Protein AF-A0AA86VFY2-F1 (afdb_monomer_lite)

Organism: NCBI:txid92480

Foldseek 3Di:
DLVVVVVLVVVVLVDDDDDDDPRCVVVVVVVLVCLLVDDLVRLLVVLLVLQVPPPDDVSVVSNLSSLLSNLVVLLDPPDDDPPPDDDDDDDDDDDDDDDDDDDPDDDPDRNCNCLVSCLSDDLVVLLVSLVSNVVVVHDLLSSQVSLLSSLVVQPPPDDLVSNLSSLQSSLVSNVVGQLVSHDLVSLLVSLLVCVVSVHDPVSNVSSLLSNLLCLLVDALVSQQDQDDPPQQARGDLVSVLSSPVCNVPPPRDDDDLSSLLSNVVRLLVNLQVRLQTLSQDLVSNLSSLPSHDPSNDQACASVLNSLLSNLVSCVPDDPVSLCSSLQSDDPLRYDPVVLVVQVVDPSRDPVSRDDCVVVVVVVLVVVVVVCVVVVVVVVVVVVVVVVVVVVVVVVPVPPPPPPDDPDDDDDDDDDDDDDDDDDDDDDDDDDDDDDDDDDDDDDPDDDPPVVVVVVVVVVLVVVLVVLVVPPLLDLVNLVVLVVCVSVVVCVSVVVSLVVSLVSLLVVCVVDPCSVVPDLLSLLSNLLSCLVVPHDDALCSCQVQADPVLAGDCVCLPVLNSLVSLLSSLVSDDPDPGSSVRSNVSSVVSVVVVVVVVVPD

Secondary structure (DSSP, 8-state):
-HHHHHHHHHTTTT--SS-----HHHHHHHHHHGGGG--HHHHHHHHHHGGG-TT-GGGHHHHHHHHHHHHHHHH-TT---TT-S--------------------S---TTSTTTGGGTT--HHHHHHHHHHHHHTT--HHHHHHHHHHHHHHHHSS--HHHHHHHHHHHHHHHTTS-GGGS-HHHHHHHHHHHHHTT--HHHHHHHHHHHGGGGGG--HHHH-PBPPTTS--SB-HHHHHHHHHHHHH-TTS---HHHHHHHHHHHHHHHHHHTT-TT--HHHHHHHHHSS-GGG-S--HHHHHHHHHHHHH-TT--HHHHHHHHHT--GGGS-HHHHHHHHH-SSS-TTTS--THHHHHHHHHHHHHH-HHHHHHHHHHHHHHHHHHHHHHHHHTTTSSSSS--------------------------------------------HHHHHHHHHHHHHHHHHHHHHS-TT-HHHHHHHHHHHHTT-GGGSHHHHHHHHHHHHHHHHHHGGGGTT-HHHHHHHHHHHHHTT----GGGGGGGB-TTS-B-GGGGG-HHHHHHHHHHHTT--SSS-HHHHHHHHHHHHHHHHHHTTTT-

Radius of gyration: 40.07 Å; chains: 1; bounding box: 100×65×124 Å

InterPro domains:
  IPR001906 Terpene synthase, N-terminal domain [PF01397] (454-595)
  IPR008930 Terpenoid cyclases/protein prenyltransferase alpha-alpha toroid [SSF48239] (441-599)
  IPR027356 NPH3 domain [PF03000] (112-337)
  IPR027356 NPH3 domain [PS51649] (112-363)
  IPR036965 Terpene synthase, N-terminal domain superfamily [G3DSA:1.50.10.130] (447-600)
  IPR043454 NPH3/RPT2-like family [PTHR32370] (3-438)

Structure (mmCIF, N/CA/C/O backbone):
data_AF-A0AA86VFY2-F1
#
_entry.id   AF-A0AA86VFY2-F1
#
loop_
_atom_site.group_PDB
_atom_site.id
_atom_site.type_symbol
_atom_site.label_atom_id
_atom_site.label_alt_id
_atom_site.label_comp_id
_atom_site.label_asym_id
_atom_site.label_entity_id
_atom_site.label_seq_id
_atom_site.pdbx_PDB_ins_code
_atom_site.Cartn_x
_atom_site.Cartn_y
_atom_site.Cartn_z
_atom_site.occupancy
_atom_site.B_iso_or_equiv
_atom_site.auth_seq_id
_atom_site.auth_comp_id
_atom_site.auth_asym_id
_atom_site.auth_atom_id
_atom_site.pdbx_PDB_model_num
ATOM 1 N N . MET A 1 1 ? -30.565 3.460 46.410 1.00 50.44 1 MET A N 1
ATOM 2 C CA . MET A 1 1 ? -29.177 3.341 46.915 1.00 50.44 1 MET A CA 1
ATOM 3 C C . MET A 1 1 ? -28.405 4.652 46.839 1.00 50.44 1 MET A C 1
ATOM 5 O O . MET A 1 1 ? -27.924 5.068 47.880 1.00 50.44 1 MET A O 1
ATOM 9 N N . SER A 1 2 ? -28.342 5.347 45.696 1.00 43.69 2 SER A N 1
ATOM 10 C CA . SER A 1 2 ? -27.679 6.667 45.579 1.00 43.69 2 SER A CA 1
ATOM 11 C C . SER A 1 2 ? -28.075 7.659 46.684 1.00 43.69 2 SER A C 1
ATOM 13 O O . SER A 1 2 ? -27.219 8.102 47.440 1.00 43.69 2 SER A O 1
ATOM 15 N N . LEU A 1 3 ? -29.380 7.886 46.873 1.00 46.28 3 LEU A N 1
ATOM 16 C CA . LEU A 1 3 ? -29.934 8.712 47.958 1.00 46.28 3 LEU A CA 1
ATOM 17 C C . LEU A 1 3 ? -29.498 8.278 49.372 1.00 46.28 3 LEU A C 1
ATOM 19 O O . LEU A 1 3 ? -29.350 9.132 50.234 1.00 46.28 3 LEU A O 1
ATOM 23 N N . LEU A 1 4 ? -29.262 6.983 49.618 1.00 53.41 4 LEU A N 1
ATOM 24 C CA . LEU A 1 4 ? -28.829 6.460 50.925 1.00 53.41 4 LEU A CA 1
ATOM 25 C C . LEU A 1 4 ? -27.334 6.695 51.174 1.00 53.41 4 LEU A C 1
ATOM 27 O O . LEU A 1 4 ? -26.961 7.081 52.276 1.00 53.41 4 LEU A O 1
ATOM 31 N N . CYS A 1 5 ? -26.484 6.524 50.159 1.00 50.88 5 CYS A N 1
ATOM 32 C CA . CYS A 1 5 ? -25.056 6.836 50.265 1.00 50.88 5 CYS A CA 1
ATOM 33 C C . CYS A 1 5 ? -24.818 8.351 50.373 1.00 50.88 5 CYS A C 1
ATOM 35 O O . CYS A 1 5 ? -24.039 8.791 51.215 1.00 50.88 5 CYS A O 1
ATOM 37 N N . SER A 1 6 ? -25.537 9.158 49.581 1.00 50.94 6 SER A N 1
ATOM 38 C CA . SER A 1 6 ? -25.499 10.620 49.690 1.00 50.94 6 SER A CA 1
ATOM 39 C C . SER A 1 6 ? -26.038 11.108 51.036 1.00 50.94 6 SER A C 1
ATOM 41 O O . SER A 1 6 ? -25.431 11.994 51.627 1.00 50.94 6 SER A O 1
ATOM 43 N N . ALA A 1 7 ? -27.114 10.508 51.565 1.00 48.97 7 ALA A N 1
ATOM 44 C CA . ALA A 1 7 ? -27.613 10.828 52.903 1.00 48.97 7 ALA A CA 1
ATOM 45 C C . ALA A 1 7 ? -26.611 10.448 54.004 1.00 48.97 7 ALA A C 1
ATOM 47 O O . ALA A 1 7 ? -26.342 11.271 54.867 1.00 48.97 7 ALA A O 1
ATOM 48 N N . ALA A 1 8 ? -26.007 9.255 53.969 1.00 52.38 8 ALA A N 1
ATOM 49 C CA . ALA A 1 8 ? -25.042 8.834 54.991 1.00 52.38 8 ALA A CA 1
ATOM 50 C C . ALA A 1 8 ? -23.800 9.741 55.055 1.00 52.38 8 ALA A C 1
ATOM 52 O O . ALA A 1 8 ? -23.349 10.089 56.146 1.00 52.38 8 ALA A O 1
ATOM 53 N N . HIS A 1 9 ? -23.292 10.174 53.896 1.00 47.44 9 HIS A N 1
ATOM 54 C CA . HIS A 1 9 ? -22.169 11.111 53.814 1.00 47.44 9 HIS A CA 1
ATOM 55 C C . HIS A 1 9 ? -22.584 12.541 54.222 1.00 47.44 9 HIS A C 1
ATOM 57 O O . HIS A 1 9 ? -21.860 13.209 54.954 1.00 47.44 9 HIS A O 1
ATOM 63 N N . PHE A 1 10 ? -23.786 12.995 53.840 1.00 48.06 10 PHE A N 1
ATOM 64 C CA . PHE A 1 10 ? -24.342 14.293 54.260 1.00 48.06 10 PHE A CA 1
ATOM 65 C C . PHE A 1 10 ? -24.631 14.370 55.771 1.00 48.06 10 PHE A C 1
ATOM 67 O O . PHE A 1 10 ? -24.494 15.433 56.367 1.00 48.06 10 PHE A O 1
ATOM 74 N N . ILE A 1 11 ? -24.994 13.248 56.402 1.00 53.53 11 ILE A N 1
ATOM 75 C CA . ILE A 1 11 ? -25.250 13.134 57.851 1.00 53.53 11 ILE A CA 1
ATOM 76 C C . ILE A 1 11 ? -23.933 12.915 58.641 1.00 53.53 11 ILE A C 1
ATOM 78 O O . ILE A 1 11 ? -23.960 12.817 59.862 1.00 53.53 11 ILE A O 1
ATOM 82 N N . GLN A 1 12 ? -22.770 12.876 57.973 1.00 49.72 12 GLN A N 1
ATOM 83 C CA . GLN A 1 12 ? -21.450 12.652 58.590 1.00 49.72 12 GLN A CA 1
ATOM 84 C C . GLN A 1 12 ? -21.369 11.373 59.449 1.00 49.72 12 GLN A C 1
ATOM 86 O O . GLN A 1 12 ? -20.664 11.326 60.455 1.00 49.72 12 GLN A O 1
ATOM 91 N N . MET A 1 13 ? -22.031 10.288 59.023 1.00 53.44 13 MET A N 1
ATOM 92 C CA . MET A 1 13 ? -21.918 8.957 59.652 1.00 53.44 13 MET A CA 1
ATOM 93 C C . MET A 1 13 ? -20.608 8.238 59.266 1.00 53.44 13 MET A C 1
ATOM 95 O O . MET A 1 13 ? -20.606 7.075 58.860 1.00 53.44 13 MET A O 1
ATOM 99 N N . GLU A 1 14 ? -19.490 8.960 59.365 1.00 47.00 14 GLU A N 1
ATOM 100 C CA . GLU A 1 14 ? -18.119 8.472 59.147 1.00 47.00 14 GLU A CA 1
ATOM 101 C C . GLU A 1 14 ? -17.291 8.444 60.444 1.00 47.00 14 GLU A C 1
ATOM 103 O O . GLU A 1 14 ? -16.130 8.043 60.418 1.00 47.00 14 GLU A O 1
ATOM 108 N N . CYS A 1 15 ? -17.872 8.840 61.583 1.00 43.25 15 CYS A N 1
ATOM 109 C CA . CYS A 1 15 ? -17.199 8.779 62.877 1.00 43.25 15 CYS A CA 1
ATOM 110 C C . CYS A 1 15 ? -17.035 7.331 63.362 1.00 43.25 15 CYS A C 1
ATOM 112 O O . CYS A 1 15 ? -17.990 6.692 63.815 1.00 43.25 15 CYS A O 1
ATOM 114 N N . ASP A 1 16 ? -15.791 6.855 63.334 1.00 49.53 16 ASP A N 1
ATOM 115 C CA . ASP A 1 16 ? -15.327 5.889 64.323 1.00 49.53 16 ASP A CA 1
ATOM 116 C C . ASP A 1 16 ? -15.377 6.511 65.735 1.00 49.53 16 ASP A C 1
ATOM 118 O O . ASP A 1 16 ? -15.292 7.727 65.909 1.00 49.53 16 ASP A O 1
ATOM 122 N N . GLU A 1 17 ? -15.499 5.631 66.729 1.00 47.16 17 GLU A N 1
ATOM 123 C CA . GLU A 1 17 ? -15.553 5.895 68.176 1.00 47.16 17 GLU A CA 1
ATOM 124 C C . GLU A 1 17 ? -16.866 6.477 68.757 1.00 47.16 17 GLU A C 1
ATOM 126 O O . GLU A 1 17 ? -17.076 7.679 68.907 1.00 47.16 17 GLU A O 1
ATOM 131 N N . GLY A 1 18 ? -17.700 5.567 69.283 1.00 52.84 18 GLY A N 1
ATOM 132 C CA . GLY A 1 18 ? -18.209 5.746 70.651 1.00 52.84 18 GLY A CA 1
ATOM 133 C C . GLY A 1 18 ? -19.691 6.065 70.871 1.00 52.84 18 GLY A C 1
ATOM 134 O O . GLY A 1 18 ? -20.070 6.219 72.030 1.00 52.84 18 GLY A O 1
ATOM 135 N N . THR A 1 19 ? -20.548 6.144 69.845 1.00 48.78 19 THR A N 1
ATOM 136 C CA . THR A 1 19 ? -21.995 6.393 70.053 1.00 48.78 19 THR A CA 1
ATOM 137 C C . THR A 1 19 ? -22.902 5.383 69.348 1.00 48.78 19 THR A C 1
ATOM 139 O O . THR A 1 19 ? -22.628 4.946 68.233 1.00 48.78 19 THR A O 1
ATOM 142 N N . GLU A 1 20 ? -24.000 5.011 70.015 1.00 52.97 20 GLU A N 1
ATOM 143 C CA . GLU A 1 20 ? -24.956 3.956 69.629 1.00 52.97 20 GLU A CA 1
ATOM 144 C C . GLU A 1 20 ? -25.878 4.355 68.456 1.00 52.97 20 GLU A C 1
ATOM 146 O O . GLU A 1 20 ? -27.100 4.215 68.519 1.00 52.97 20 GLU A O 1
ATOM 151 N N . THR A 1 21 ? -25.311 4.867 67.363 1.00 51.69 21 THR A N 1
ATOM 152 C CA . THR A 1 21 ? -26.054 5.129 66.122 1.00 51.69 21 THR A CA 1
ATOM 153 C C . THR A 1 21 ? -25.749 4.050 65.076 1.00 51.69 21 THR A C 1
ATOM 155 O O . THR A 1 21 ? -24.616 3.571 64.987 1.00 51.69 21 THR A O 1
ATOM 158 N N . PRO A 1 22 ? -26.746 3.587 64.295 1.00 55.47 22 PRO A N 1
ATOM 159 C CA . PRO A 1 22 ? -26.552 2.481 63.364 1.00 55.47 22 PRO A CA 1
ATOM 160 C C . PRO A 1 22 ? -25.730 2.926 62.148 1.00 55.47 22 PRO A C 1
ATOM 162 O O . PRO A 1 22 ? -26.274 3.431 61.165 1.00 55.47 22 PRO A O 1
ATOM 165 N N . ASN A 1 23 ? -24.416 2.698 62.199 1.00 60.66 23 ASN A N 1
ATOM 166 C CA . ASN A 1 23 ? -23.511 2.998 61.092 1.00 60.66 23 ASN A CA 1
ATOM 167 C C . ASN A 1 23 ? -23.936 2.256 59.809 1.00 60.66 23 ASN A C 1
ATOM 169 O O . ASN A 1 23 ? -23.968 1.021 59.735 1.00 60.66 23 ASN A O 1
ATOM 173 N N . LEU A 1 24 ? -24.254 3.033 58.768 1.00 62.47 24 LEU A N 1
ATOM 174 C CA . LEU A 1 24 ? -24.749 2.511 57.492 1.00 62.47 24 LEU A CA 1
ATOM 175 C C . LEU A 1 24 ? -23.627 1.887 56.641 1.00 62.47 24 LEU A C 1
ATOM 177 O O . LEU A 1 24 ? -23.893 1.018 55.814 1.00 62.47 24 LEU A O 1
ATOM 181 N N . LYS A 1 25 ? -22.369 2.280 56.877 1.00 62.03 25 LYS A N 1
ATOM 182 C CA . LYS A 1 25 ? -21.171 1.795 56.170 1.00 62.03 25 LYS A CA 1
ATOM 183 C C . LYS A 1 25 ? -21.045 0.256 56.128 1.00 62.03 25 LYS A C 1
ATOM 185 O O . LYS A 1 25 ? -21.066 -0.270 55.017 1.00 62.03 25 LYS A O 1
ATOM 190 N N . PRO A 1 26 ? -21.032 -0.497 57.251 1.00 66.50 26 PRO A N 1
ATOM 191 C CA . PRO A 1 26 ? -20.965 -1.965 57.210 1.00 66.50 26 PRO A CA 1
ATOM 192 C C . PRO A 1 26 ? -22.182 -2.623 56.534 1.00 66.50 26 PRO A C 1
ATOM 194 O O . PRO A 1 26 ? -22.064 -3.703 55.958 1.00 66.50 26 PRO A O 1
ATOM 197 N N . HIS A 1 27 ? -23.355 -1.977 56.549 1.00 65.50 27 HIS A N 1
ATOM 198 C CA . HIS A 1 27 ? -24.535 -2.461 55.825 1.00 65.50 27 HIS A CA 1
ATOM 199 C C . HIS A 1 27 ? -24.395 -2.265 54.308 1.00 65.50 27 HIS A C 1
ATOM 201 O O . HIS A 1 27 ? -24.767 -3.152 53.540 1.00 65.50 27 HIS A O 1
ATOM 207 N N . ILE A 1 28 ? -23.820 -1.137 53.876 1.00 67.31 28 ILE A N 1
ATOM 208 C CA . ILE A 1 28 ? -23.466 -0.883 52.476 1.00 67.31 28 ILE A CA 1
ATOM 209 C C . ILE A 1 28 ? -22.383 -1.867 52.025 1.00 67.31 28 ILE A C 1
ATOM 211 O O . ILE A 1 28 ? -22.554 -2.507 50.996 1.00 67.31 28 ILE A O 1
ATOM 215 N N . GLU A 1 29 ? -21.312 -2.057 52.795 1.00 67.31 29 GLU A N 1
ATOM 216 C CA . GLU A 1 29 ? -20.221 -2.984 52.457 1.00 67.31 29 GLU A CA 1
ATOM 217 C C . GLU A 1 29 ? -20.728 -4.427 52.296 1.00 67.31 29 GLU A C 1
ATOM 219 O O . GLU A 1 29 ? -20.487 -5.040 51.255 1.00 67.31 29 GLU A O 1
ATOM 224 N N . LYS A 1 30 ? -21.543 -4.924 53.237 1.00 73.69 30 LYS A N 1
ATOM 225 C CA . LYS A 1 30 ? -22.191 -6.244 53.144 1.00 73.69 30 LYS A CA 1
ATOM 226 C C . LYS A 1 30 ? -23.146 -6.370 51.947 1.00 73.69 30 LYS A C 1
ATOM 228 O O . LYS A 1 30 ? -23.265 -7.443 51.360 1.00 73.69 30 LYS A O 1
ATOM 233 N N . PHE A 1 31 ? -23.825 -5.290 51.558 1.00 70.50 31 PHE A N 1
ATOM 234 C CA . PHE A 1 31 ? -24.640 -5.264 50.339 1.00 70.50 31 PHE A CA 1
ATOM 235 C C . PHE A 1 31 ? -23.771 -5.298 49.069 1.00 70.50 31 PHE A C 1
ATOM 237 O O . PHE A 1 31 ? -24.087 -6.028 48.131 1.00 70.50 31 PHE A O 1
ATOM 244 N N . LEU A 1 32 ? -22.648 -4.571 49.051 1.00 68.56 32 LEU A N 1
ATOM 245 C CA . LEU A 1 32 ? -21.689 -4.566 47.941 1.00 68.56 32 LEU A CA 1
ATOM 246 C C . LEU A 1 32 ? -20.988 -5.924 47.763 1.00 68.56 32 LEU A C 1
ATOM 248 O O . LEU A 1 32 ? -20.673 -6.292 46.636 1.00 68.56 32 LEU A O 1
ATOM 252 N N . GLU A 1 33 ? -20.771 -6.694 48.833 1.00 74.38 33 GLU A N 1
ATOM 253 C CA . GLU A 1 33 ? -20.318 -8.093 48.737 1.00 74.38 33 GLU A CA 1
ATOM 254 C C . GLU A 1 33 ? -21.345 -9.010 48.054 1.00 74.38 33 GLU A C 1
ATOM 256 O O . GLU A 1 33 ? -20.964 -10.001 47.424 1.00 74.38 33 GLU A O 1
ATOM 261 N N . GLY A 1 34 ? -22.633 -8.664 48.163 1.00 78.75 34 GLY A N 1
ATOM 262 C CA . GLY A 1 34 ? -23.756 -9.382 47.563 1.00 78.75 34 GLY A CA 1
ATOM 263 C C . GLY A 1 34 ? -23.860 -9.250 46.040 1.00 78.75 34 GLY A C 1
ATOM 264 O O . GLY A 1 34 ? -24.496 -10.099 45.418 1.00 78.75 34 GLY A O 1
ATOM 265 N N . ILE A 1 35 ? -23.203 -8.251 45.429 1.00 80.56 35 ILE A N 1
ATOM 266 C CA . ILE A 1 35 ? -23.219 -8.010 43.969 1.00 80.56 35 ILE A CA 1
ATOM 267 C C . ILE A 1 35 ? -22.742 -9.245 43.186 1.00 80.56 35 ILE A C 1
ATOM 269 O O . ILE A 1 35 ? -23.290 -9.553 42.127 1.00 80.56 35 ILE A O 1
ATOM 273 N N . ARG A 1 36 ? -21.809 -10.028 43.751 1.00 77.44 36 ARG A N 1
ATOM 274 C CA . ARG A 1 36 ? -21.334 -11.310 43.189 1.00 77.44 36 ARG A CA 1
ATOM 275 C C . ARG A 1 36 ? -22.456 -12.281 42.817 1.00 77.44 36 ARG A C 1
ATOM 277 O O . ARG A 1 36 ? -22.305 -13.045 41.864 1.00 77.44 36 ARG A O 1
ATOM 284 N N . PHE A 1 37 ? -23.572 -12.250 43.545 1.00 80.50 37 PHE A N 1
ATOM 285 C CA . PHE A 1 37 ? -24.676 -13.203 43.415 1.00 80.50 37 PHE A CA 1
ATOM 286 C C . PHE A 1 37 ? -25.856 -12.693 42.575 1.00 80.50 37 PHE A C 1
ATOM 288 O O . PHE A 1 37 ? -26.804 -13.446 42.368 1.00 80.50 37 PHE A O 1
ATOM 295 N N . TRP A 1 38 ? -25.817 -11.452 42.079 1.00 83.38 38 TRP A N 1
ATOM 296 C CA . TRP A 1 38 ? -26.907 -10.868 41.283 1.00 83.38 38 TRP A CA 1
ATOM 297 C C . TRP A 1 38 ? -27.119 -11.616 39.962 1.00 83.38 38 TRP A C 1
ATOM 299 O O . TRP A 1 38 ? -26.209 -12.283 39.469 1.00 83.38 38 TRP A O 1
ATOM 309 N N . THR A 1 39 ? -28.280 -11.508 39.326 1.00 85.31 39 THR A N 1
ATOM 310 C CA . THR A 1 39 ? -28.471 -12.032 37.959 1.00 85.31 39 THR A CA 1
ATOM 311 C C . THR A 1 39 ? -27.816 -11.128 36.901 1.00 85.31 39 THR A C 1
ATOM 313 O O . THR A 1 39 ? -27.440 -9.988 37.173 1.00 85.31 39 THR A O 1
ATOM 316 N N . TRP A 1 40 ? -27.645 -11.622 35.667 1.00 84.44 40 TRP A N 1
ATOM 317 C CA . TRP A 1 40 ? -27.164 -10.791 34.548 1.00 84.44 40 TRP A CA 1
ATOM 318 C C . TRP A 1 40 ? -28.088 -9.583 34.316 1.00 84.44 40 TRP A C 1
ATOM 320 O O . TRP A 1 40 ? -27.622 -8.455 34.188 1.00 84.44 40 TRP A O 1
ATOM 330 N N . SER A 1 41 ? -29.405 -9.804 34.361 1.00 85.88 41 SER A N 1
ATOM 331 C CA . SER A 1 41 ? -30.418 -8.753 34.235 1.00 85.88 41 SER A CA 1
ATOM 332 C C . SER A 1 41 ? -30.341 -7.707 35.352 1.00 85.88 41 SER A C 1
ATOM 334 O O . SER A 1 41 ? -30.470 -6.520 35.064 1.00 85.88 41 SER A O 1
ATOM 336 N N . GLU A 1 42 ? -30.087 -8.117 36.599 1.00 84.81 42 GLU A N 1
ATOM 337 C CA . GLU A 1 42 ? -29.885 -7.195 37.729 1.00 84.81 42 GLU A CA 1
ATOM 338 C C . GLU A 1 42 ? -28.632 -6.329 37.564 1.00 84.81 42 GLU A C 1
ATOM 340 O O . GLU A 1 42 ? -28.702 -5.127 37.809 1.00 84.81 42 GLU A O 1
ATOM 345 N N . LEU A 1 43 ? -27.510 -6.898 37.102 1.00 86.00 43 LEU A N 1
ATOM 346 C CA . LEU A 1 43 ? -26.292 -6.128 36.816 1.00 86.00 43 LEU A CA 1
ATOM 347 C C . LEU A 1 43 ? -26.523 -5.096 35.704 1.00 86.00 43 LEU A C 1
ATOM 349 O O . LEU A 1 43 ? -26.137 -3.939 35.861 1.00 86.00 43 LEU A O 1
ATOM 353 N N . LEU A 1 44 ? -27.186 -5.482 34.606 1.00 87.56 44 LEU A N 1
ATOM 354 C CA . LEU A 1 44 ? -27.500 -4.555 33.514 1.00 87.56 44 LEU A CA 1
ATOM 355 C C . LEU A 1 44 ? -28.467 -3.450 33.947 1.00 87.56 44 LEU A C 1
ATOM 357 O O . LEU A 1 44 ? -28.270 -2.293 33.583 1.00 87.56 44 LEU A O 1
ATOM 361 N N . GLU A 1 45 ? -29.510 -3.782 34.709 1.00 85.06 45 GLU A N 1
ATOM 362 C CA . GLU A 1 45 ? -30.480 -2.785 35.159 1.00 85.06 45 GLU A CA 1
ATOM 363 C C . GLU A 1 45 ? -29.867 -1.839 36.194 1.00 85.06 45 GLU A C 1
ATOM 365 O O . GLU A 1 45 ? -30.019 -0.627 36.069 1.00 85.06 45 GLU A O 1
ATOM 370 N N . ALA A 1 46 ? -29.075 -2.348 37.141 1.00 83.31 46 ALA A N 1
ATOM 371 C CA . ALA A 1 46 ? -28.291 -1.498 38.029 1.00 83.31 46 ALA A CA 1
ATOM 372 C C . ALA A 1 46 ? -27.363 -0.571 37.232 1.00 83.31 46 ALA A C 1
ATOM 374 O O . ALA A 1 46 ? -27.346 0.631 37.485 1.00 83.31 46 ALA A O 1
ATOM 375 N N . LEU A 1 47 ? -26.665 -1.091 36.214 1.00 86.19 47 LEU A N 1
ATOM 376 C CA . LEU A 1 47 ? -25.784 -0.286 35.373 1.00 86.19 47 LEU A CA 1
ATOM 377 C C . LEU A 1 47 ? -26.535 0.799 34.586 1.00 86.19 47 LEU A C 1
ATOM 379 O O . LEU A 1 47 ? -25.983 1.882 34.428 1.00 86.19 47 LEU A O 1
ATOM 383 N N . LYS A 1 48 ? -27.778 0.565 34.131 1.00 86.81 48 LYS A N 1
ATOM 384 C CA . LYS A 1 48 ? -28.642 1.601 33.519 1.00 86.81 48 LYS A CA 1
ATOM 385 C C . LYS A 1 48 ? -28.993 2.706 34.506 1.00 86.81 48 LYS A C 1
ATOM 387 O O . LYS A 1 48 ? -28.706 3.869 34.242 1.00 86.81 48 LYS A O 1
ATOM 392 N N . GLN A 1 49 ? -29.562 2.333 35.655 1.00 81.38 49 GLN A N 1
ATOM 393 C CA . GLN A 1 49 ? -29.930 3.274 36.722 1.00 81.38 49 GLN A CA 1
ATOM 394 C C . GLN A 1 49 ? -28.709 4.067 37.218 1.00 81.38 49 GLN A C 1
ATOM 396 O O . GLN A 1 49 ? -28.833 5.168 37.754 1.00 81.38 49 GLN A O 1
ATOM 401 N N . CYS A 1 50 ? -27.510 3.513 37.028 1.00 77.38 50 CYS A N 1
ATOM 402 C CA . CYS A 1 50 ? -26.266 4.129 37.430 1.00 77.38 50 CYS A CA 1
ATOM 403 C C . CYS A 1 50 ? -25.718 5.229 36.491 1.00 77.38 50 CYS A C 1
ATOM 405 O O . CYS A 1 50 ? -24.830 5.976 36.913 1.00 77.38 50 CYS A O 1
ATOM 407 N N . GLN A 1 51 ? -26.215 5.382 35.258 1.00 79.56 51 GLN A N 1
ATOM 408 C CA . GLN A 1 51 ? -25.611 6.304 34.270 1.00 79.56 51 GLN A CA 1
ATOM 409 C C . GLN A 1 51 ? -26.061 7.763 34.395 1.00 79.56 51 GLN A C 1
ATOM 411 O O . GLN A 1 51 ? -25.546 8.631 33.691 1.00 79.56 51 GLN A O 1
ATOM 416 N N . ASP A 1 52 ? -27.027 8.048 35.265 1.00 70.50 52 ASP A N 1
ATOM 417 C CA . ASP A 1 52 ? -27.555 9.400 35.496 1.00 70.50 52 ASP A CA 1
ATOM 418 C C . ASP A 1 52 ? -26.907 10.094 36.711 1.00 70.50 52 ASP A C 1
ATOM 420 O O . ASP A 1 52 ? -27.299 11.192 37.095 1.00 70.50 52 ASP A O 1
ATOM 424 N N . LEU A 1 53 ? -25.915 9.452 37.343 1.00 65.88 53 LEU A N 1
ATOM 425 C CA . LEU A 1 53 ? -25.422 9.794 38.688 1.00 65.88 53 LEU A CA 1
ATOM 426 C C . LEU A 1 53 ? -23.904 10.069 38.756 1.00 65.88 53 LEU A C 1
ATOM 428 O O . LEU A 1 53 ? -23.323 10.103 39.841 1.00 65.88 53 LEU A O 1
ATOM 432 N N . PHE A 1 54 ? -23.249 10.269 37.609 1.00 55.84 54 PHE A N 1
ATOM 433 C CA . PHE A 1 54 ? -21.784 10.313 37.461 1.00 55.84 54 PHE A CA 1
ATOM 434 C C . PHE A 1 54 ? -21.032 11.367 38.294 1.00 55.84 54 PHE A C 1
ATOM 436 O O . PHE A 1 54 ? -19.826 11.242 38.492 1.00 55.84 54 PHE A O 1
ATOM 443 N N . SER A 1 55 ? -21.702 12.407 38.790 1.00 55.34 55 SER A N 1
ATOM 444 C CA . SER A 1 55 ? -21.052 13.595 39.362 1.00 55.34 55 SER A CA 1
ATOM 445 C C . SER A 1 55 ? -20.528 13.450 40.803 1.00 55.34 55 SER A C 1
ATOM 447 O O . SER A 1 55 ? -20.095 14.449 41.377 1.00 55.34 55 SER A O 1
ATOM 449 N N . PHE A 1 56 ? -20.575 12.264 41.429 1.00 55.72 56 PHE A N 1
ATOM 450 C CA . PHE A 1 56 ? -20.255 12.100 42.858 1.00 55.72 56 PHE A CA 1
ATOM 451 C C . PHE A 1 56 ? -19.066 11.163 43.138 1.00 55.72 56 PHE A C 1
ATOM 453 O O . PHE A 1 56 ? -18.976 10.053 42.622 1.00 55.72 56 PHE A O 1
ATOM 460 N N . LYS A 1 57 ? -18.144 11.582 44.015 1.00 52.56 57 LYS A N 1
ATOM 461 C CA . LYS A 1 57 ? -16.841 10.909 44.182 1.00 52.56 57 LYS A CA 1
ATOM 462 C C . LYS A 1 57 ? -16.923 9.555 44.903 1.00 52.56 57 LYS A C 1
ATOM 464 O O . LYS A 1 57 ? -16.300 8.597 44.464 1.00 52.56 57 LYS A O 1
ATOM 469 N N . GLY A 1 58 ? -17.738 9.447 45.958 1.00 55.97 58 GLY A N 1
ATOM 470 C CA . GLY A 1 58 ? -17.972 8.176 46.671 1.00 55.97 58 GLY A CA 1
ATOM 471 C C . GLY A 1 58 ? -18.821 7.165 45.888 1.00 55.97 58 GLY A C 1
ATOM 472 O O . GLY A 1 58 ? -18.880 5.990 46.236 1.00 55.97 58 GLY A O 1
ATOM 473 N N . TYR A 1 59 ? -19.469 7.615 44.815 1.00 64.31 59 TYR A N 1
ATOM 474 C CA . TYR A 1 59 ? -20.302 6.787 43.951 1.00 64.31 59 TYR A CA 1
ATOM 475 C C . TYR A 1 59 ? -19.478 5.991 42.924 1.00 64.31 59 TYR A C 1
ATOM 477 O O . TYR A 1 59 ? -19.860 4.879 42.550 1.00 64.31 59 TYR A O 1
ATOM 485 N N . LEU A 1 60 ? -18.306 6.516 42.540 1.00 67.38 60 LEU A N 1
ATOM 486 C CA . LEU A 1 60 ? -17.408 5.894 41.567 1.00 67.38 60 LEU A CA 1
ATOM 487 C C . LEU A 1 60 ? -17.044 4.452 41.958 1.00 67.38 60 LEU A C 1
ATOM 489 O O . LEU A 1 60 ? -17.160 3.573 41.114 1.00 67.38 60 LEU A O 1
ATOM 493 N N . ALA A 1 61 ? -16.758 4.206 43.244 1.00 72.31 61 ALA A N 1
ATOM 494 C CA . ALA A 1 61 ? -16.371 2.899 43.790 1.00 72.31 61 ALA A CA 1
ATOM 495 C C . ALA A 1 61 ? -17.486 1.833 43.769 1.00 72.31 61 ALA A C 1
ATOM 497 O O . ALA A 1 61 ? -17.203 0.635 43.744 1.00 72.31 61 ALA A O 1
ATOM 498 N N . ILE A 1 62 ? -18.760 2.242 43.788 1.00 76.69 62 ILE A N 1
ATOM 499 C CA . ILE A 1 62 ? -19.890 1.313 43.611 1.00 76.69 62 ILE A CA 1
ATOM 500 C C . ILE A 1 62 ? -20.018 0.958 42.129 1.00 76.69 62 ILE A C 1
ATOM 502 O O . ILE A 1 62 ? -20.200 -0.208 41.786 1.00 76.69 62 ILE A O 1
ATOM 506 N N . LEU A 1 63 ? -19.873 1.959 41.257 1.00 79.94 63 LEU A N 1
ATOM 507 C CA . LEU A 1 63 ? -19.882 1.770 39.812 1.00 79.94 63 LEU A CA 1
ATOM 508 C C . LEU A 1 63 ? -18.694 0.917 39.335 1.00 79.94 63 LEU A C 1
ATOM 510 O O . LEU A 1 63 ? -18.895 0.071 38.473 1.00 79.94 63 LEU A O 1
ATOM 514 N N . ASP A 1 64 ? -17.500 1.101 39.914 1.00 83.25 64 ASP A N 1
ATOM 515 C CA . ASP A 1 64 ? -16.322 0.243 39.698 1.00 83.25 64 ASP A CA 1
ATOM 516 C C . ASP A 1 64 ? -16.699 -1.218 39.960 1.00 83.25 64 ASP A C 1
ATOM 518 O O . ASP A 1 64 ? -16.692 -2.024 39.037 1.00 83.25 64 ASP A O 1
ATOM 522 N N . ARG A 1 65 ? -17.204 -1.526 41.165 1.00 83.94 65 ARG A N 1
ATOM 523 C CA . ARG A 1 65 ? -17.629 -2.888 41.525 1.00 83.94 65 ARG A CA 1
ATOM 524 C C . ARG A 1 65 ? -18.700 -3.459 40.592 1.00 83.94 65 ARG A C 1
ATOM 526 O O . ARG A 1 65 ? -18.647 -4.647 40.301 1.00 83.94 65 ARG A O 1
ATOM 533 N N . ILE A 1 66 ? -19.690 -2.680 40.149 1.00 86.50 66 ILE A N 1
ATOM 534 C CA . ILE A 1 66 ? -20.726 -3.191 39.227 1.00 86.50 66 ILE A CA 1
ATOM 535 C C . ILE A 1 66 ? -20.114 -3.524 37.859 1.00 86.50 66 ILE A C 1
ATOM 537 O O . ILE A 1 66 ? -20.433 -4.572 37.297 1.00 86.50 66 ILE A O 1
ATOM 541 N N . VAL A 1 67 ? -19.228 -2.666 37.341 1.00 88.75 67 VAL A N 1
ATOM 542 C CA . VAL A 1 67 ? -18.520 -2.913 36.077 1.00 88.75 67 VAL A CA 1
ATOM 543 C C . VAL A 1 67 ? -17.586 -4.117 36.216 1.00 88.75 67 VAL A C 1
ATOM 545 O O . VAL A 1 67 ? -17.674 -5.018 35.391 1.00 88.75 67 VAL A O 1
ATOM 548 N N . ASP A 1 68 ? -16.787 -4.203 37.283 1.00 88.75 68 ASP A N 1
ATOM 549 C CA . ASP A 1 68 ? -15.876 -5.325 37.547 1.00 88.75 68 ASP A CA 1
ATOM 550 C C . ASP A 1 68 ? -16.604 -6.676 37.515 1.00 88.75 68 ASP A C 1
ATOM 552 O O . ASP A 1 68 ? -16.217 -7.556 36.754 1.00 88.75 68 ASP A O 1
ATOM 556 N N . HIS A 1 69 ? -17.712 -6.831 38.252 1.00 87.94 69 HIS A N 1
ATOM 557 C CA . HIS A 1 69 ? -18.480 -8.089 38.266 1.00 87.94 69 HIS A CA 1
ATOM 558 C C . HIS A 1 69 ? -19.191 -8.387 36.935 1.00 87.94 69 HIS A C 1
ATOM 560 O O . HIS A 1 69 ? -19.487 -9.546 36.634 1.00 87.94 69 HIS A O 1
ATOM 566 N N . LEU A 1 70 ? -19.497 -7.364 36.131 1.00 89.62 70 LEU A N 1
ATOM 567 C CA . LEU A 1 70 ? -20.034 -7.552 34.785 1.00 89.62 70 LEU A CA 1
ATOM 568 C C . LEU A 1 70 ? -18.937 -8.052 33.834 1.00 89.62 70 LEU A C 1
ATOM 570 O O . LEU A 1 70 ? -19.173 -9.008 33.095 1.00 89.62 70 LEU A O 1
ATOM 574 N N . ILE A 1 71 ? -17.739 -7.463 33.889 1.00 89.94 71 ILE A N 1
ATOM 575 C CA . ILE A 1 71 ? -16.580 -7.871 33.084 1.00 89.94 71 ILE A CA 1
ATOM 576 C C . ILE A 1 71 ? -16.072 -9.260 33.497 1.00 89.94 71 ILE A C 1
ATOM 578 O O . ILE A 1 71 ? -15.875 -10.104 32.627 1.00 89.94 71 ILE A O 1
ATOM 582 N N . GLU A 1 72 ? -15.967 -9.552 34.796 1.00 88.00 72 GLU A N 1
ATOM 583 C CA . GLU A 1 72 ? -15.612 -10.875 35.340 1.00 88.00 72 GLU A CA 1
ATOM 584 C C . GLU A 1 72 ? -16.527 -11.982 34.781 1.00 88.00 72 GLU A C 1
ATOM 586 O O . GLU A 1 72 ? -16.077 -13.071 34.423 1.00 88.00 72 GLU A O 1
ATOM 591 N N . ARG A 1 73 ? -17.827 -11.691 34.635 1.00 85.25 73 ARG A N 1
ATOM 592 C CA . ARG A 1 73 ? -18.802 -12.625 34.052 1.00 85.25 73 ARG A CA 1
ATOM 593 C C . ARG A 1 73 ? -18.699 -12.757 32.543 1.00 85.25 73 ARG A C 1
ATOM 595 O O . ARG A 1 73 ? -18.904 -13.857 32.039 1.00 85.25 73 ARG A O 1
ATOM 602 N N . LEU A 1 74 ? -18.377 -11.677 31.833 1.00 84.94 74 LEU A N 1
ATOM 603 C CA . LEU A 1 74 ? -18.093 -11.727 30.397 1.00 84.94 74 LEU A CA 1
ATOM 604 C C . LEU A 1 74 ? -16.802 -12.505 30.091 1.00 84.94 74 LEU A C 1
ATOM 606 O O . LEU A 1 74 ? -16.736 -13.175 29.064 1.00 84.94 74 LEU A O 1
ATOM 610 N N . ALA A 1 75 ? -15.814 -12.462 30.989 1.00 81.88 75 ALA A N 1
ATOM 611 C CA . ALA A 1 75 ? -14.569 -13.225 30.889 1.00 81.88 75 ALA A CA 1
ATOM 612 C C . ALA A 1 75 ? -14.746 -14.722 31.205 1.00 81.88 75 ALA A C 1
ATOM 614 O O . ALA A 1 75 ? -13.886 -15.536 30.870 1.00 81.88 75 ALA A O 1
ATOM 615 N N . SER A 1 76 ? -15.841 -15.108 31.871 1.00 78.50 76 SER A N 1
ATOM 616 C CA . SER A 1 76 ? -16.045 -16.481 32.332 1.00 78.50 76 SER A CA 1
ATOM 617 C C . SER A 1 76 ? -16.491 -17.409 31.187 1.00 78.50 76 SER A C 1
ATOM 619 O O . SER A 1 76 ? -17.608 -17.267 30.680 1.00 78.50 76 SER A O 1
ATOM 621 N N . PRO A 1 77 ? -15.698 -18.436 30.809 1.00 56.84 77 PRO A N 1
ATOM 622 C CA . PRO A 1 77 ? -15.985 -19.291 29.650 1.00 56.84 77 PRO A CA 1
ATOM 623 C C . PRO A 1 77 ? -17.196 -20.231 29.829 1.00 56.84 77 PRO A C 1
ATOM 625 O O . PRO A 1 77 ? -17.501 -21.017 28.935 1.00 56.84 77 PRO A O 1
ATOM 628 N N . GLY A 1 78 ? -17.883 -20.182 30.977 1.00 54.25 78 GLY A N 1
ATOM 629 C CA . GLY A 1 78 ? -19.0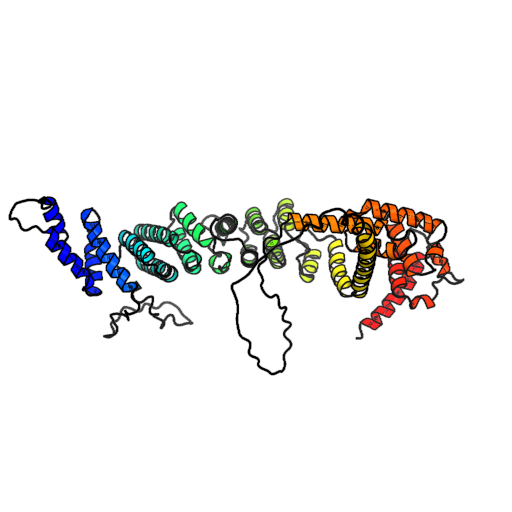74 -20.986 31.268 1.00 54.25 78 GLY A CA 1
ATOM 630 C C . GLY A 1 78 ? -20.411 -20.347 30.869 1.00 54.25 78 GLY A C 1
ATOM 631 O O . GLY A 1 78 ? -21.433 -21.031 30.911 1.00 54.25 78 GLY A O 1
ATOM 632 N N . VAL A 1 79 ? -20.445 -19.060 30.497 1.00 52.91 79 VAL A N 1
ATOM 633 C CA . VAL A 1 79 ? -21.705 -18.358 30.192 1.00 52.91 79 VAL A CA 1
ATOM 634 C C . VAL A 1 79 ? -22.139 -18.618 28.747 1.00 52.91 79 VAL A C 1
ATOM 636 O O . VAL A 1 79 ? -21.931 -17.807 27.845 1.00 52.91 79 VAL A O 1
ATOM 639 N N . THR A 1 80 ? -22.824 -19.742 28.518 1.00 50.59 80 THR A N 1
ATOM 640 C CA . THR A 1 80 ? -23.754 -19.829 27.382 1.00 50.59 80 THR A CA 1
ATOM 641 C C . THR A 1 80 ? -24.835 -18.761 27.539 1.00 50.59 80 THR A C 1
ATOM 643 O O . THR A 1 80 ? -25.307 -18.545 28.655 1.00 50.59 80 THR A O 1
ATOM 646 N N . SER A 1 81 ? -25.233 -18.116 26.433 1.00 53.53 81 SER A N 1
ATOM 647 C CA . SER A 1 81 ? -26.206 -17.010 26.418 1.00 53.53 81 SER A CA 1
ATOM 648 C C . SER A 1 81 ? -27.369 -17.231 27.406 1.00 53.53 81 SER A C 1
ATOM 650 O O . SER A 1 81 ? -28.064 -18.251 27.280 1.00 53.53 81 SER A O 1
ATOM 652 N N . PRO A 1 82 ? -27.643 -16.272 28.322 1.00 52.47 82 PRO A N 1
ATOM 653 C CA . PRO A 1 82 ? -28.741 -16.367 29.291 1.00 52.47 82 PRO A CA 1
ATOM 654 C C . PRO A 1 82 ? -30.125 -16.601 28.663 1.00 52.47 82 PRO A C 1
ATOM 656 O O . PRO A 1 82 ? -31.051 -17.023 29.350 1.00 52.47 82 PRO A O 1
ATOM 659 N N . ASN A 1 83 ? -30.263 -16.350 27.357 1.00 48.72 83 ASN A N 1
ATOM 660 C CA . ASN A 1 83 ? -31.521 -16.376 26.616 1.00 48.72 83 ASN A CA 1
ATOM 661 C C . ASN A 1 83 ? -31.723 -17.661 25.792 1.00 48.72 83 ASN A C 1
ATOM 663 O O . ASN A 1 83 ? -32.470 -17.656 24.813 1.00 48.72 83 ASN A O 1
ATOM 667 N N . THR A 1 84 ? -31.121 -18.792 26.175 1.00 35.88 84 THR A N 1
ATOM 668 C CA . THR A 1 84 ? -31.445 -20.109 25.581 1.00 35.88 84 THR A CA 1
ATOM 669 C C . THR A 1 84 ? -32.798 -20.671 26.063 1.00 35.88 84 THR A C 1
ATOM 671 O O . THR A 1 84 ? -32.929 -21.857 26.348 1.00 35.88 84 THR A O 1
ATOM 674 N N . CYS A 1 85 ? -33.837 -19.822 26.109 1.00 31.12 85 CYS A N 1
ATOM 675 C CA . CYS A 1 85 ? -35.254 -20.180 26.235 1.00 31.12 85 CYS A CA 1
ATOM 676 C C . CYS A 1 85 ? -36.184 -19.042 25.739 1.00 31.12 85 CYS A C 1
ATOM 678 O O . CYS A 1 85 ? -36.051 -17.897 26.153 1.00 31.12 85 CYS A O 1
ATOM 680 N N . SER A 1 86 ? -37.207 -19.406 24.951 1.00 29.77 86 SER A N 1
ATOM 681 C CA . SER A 1 86 ? -38.383 -18.607 24.516 1.00 29.77 86 SER A CA 1
ATOM 682 C C . SER A 1 86 ? -38.262 -17.593 23.345 1.00 29.77 86 SER A C 1
ATOM 684 O O . SER A 1 86 ? -38.084 -16.395 23.505 1.00 29.77 86 SER A O 1
ATOM 686 N N . SER A 1 87 ? -38.510 -18.123 22.141 1.00 34.28 87 SER A N 1
ATOM 687 C CA . SER A 1 87 ? -39.488 -17.658 21.131 1.00 34.28 87 SER A CA 1
ATOM 688 C C . SER A 1 87 ? -39.698 -16.165 20.788 1.00 34.28 87 SER A C 1
ATOM 690 O O . SER A 1 87 ? -40.313 -15.415 21.534 1.00 34.28 87 SER A O 1
ATOM 692 N N . ASN A 1 88 ? -39.455 -15.855 19.505 1.00 40.06 88 ASN A N 1
ATOM 693 C CA . ASN A 1 88 ? -40.277 -15.019 18.607 1.00 40.06 88 ASN A CA 1
ATOM 694 C C . ASN A 1 88 ? -40.975 -13.752 19.163 1.00 40.06 88 ASN A C 1
ATOM 696 O O . ASN A 1 88 ? -42.112 -13.839 19.636 1.00 40.06 88 ASN A O 1
ATOM 700 N N . ARG A 1 89 ? -40.467 -12.556 18.809 1.00 28.30 89 ARG A N 1
ATOM 701 C CA . ARG A 1 89 ? -41.355 -11.450 18.383 1.00 28.30 89 ARG A CA 1
ATOM 702 C C . ARG A 1 89 ? -40.720 -10.420 17.432 1.00 28.30 89 ARG A C 1
ATOM 704 O O . ARG A 1 89 ? -39.817 -9.682 17.789 1.00 28.30 89 ARG A O 1
ATOM 711 N N . SER A 1 90 ? -41.286 -10.391 16.227 1.00 43.44 90 SER A N 1
ATOM 712 C CA . SER A 1 90 ? -41.368 -9.314 15.224 1.00 43.44 90 SER A CA 1
ATOM 713 C C . SER A 1 90 ? -40.813 -7.906 15.529 1.00 43.44 90 SER A C 1
ATOM 715 O O . SER A 1 90 ? -41.345 -7.208 16.395 1.00 43.44 90 SER A O 1
ATOM 717 N N . SER A 1 91 ? -39.978 -7.395 14.617 1.00 31.56 91 SER A N 1
ATOM 718 C CA . SER A 1 91 ? -39.917 -5.965 14.267 1.00 31.56 91 SER A CA 1
ATOM 719 C C . SER A 1 91 ? -39.553 -5.743 12.783 1.00 31.56 91 SER A C 1
ATOM 721 O O . SER A 1 91 ? -38.481 -6.095 12.312 1.00 31.56 91 SER A O 1
ATOM 723 N N . PHE A 1 92 ? -40.529 -5.192 12.058 1.00 28.66 92 PHE A N 1
ATOM 724 C CA . PHE A 1 92 ? -40.486 -4.423 10.803 1.00 28.66 92 PHE A CA 1
ATOM 725 C C . PHE A 1 92 ? -39.393 -4.678 9.748 1.00 28.66 92 PHE A C 1
ATOM 727 O O . PHE A 1 92 ? -38.266 -4.200 9.816 1.00 28.66 92 PHE A O 1
ATOM 734 N N . GLN A 1 93 ? -39.841 -5.302 8.657 1.00 37.31 93 GLN A N 1
ATOM 735 C CA . GLN A 1 93 ? -39.172 -5.353 7.364 1.00 37.31 93 GLN A CA 1
ATOM 736 C C . GLN A 1 93 ? -39.393 -4.044 6.584 1.00 37.31 93 GLN A C 1
ATOM 738 O O . GLN A 1 93 ? -40.532 -3.709 6.263 1.00 37.31 93 GLN A O 1
ATOM 743 N N . PHE A 1 94 ? -38.310 -3.366 6.203 1.00 27.78 94 PHE A N 1
ATOM 744 C CA . PHE A 1 94 ? -38.295 -2.443 5.064 1.00 27.78 94 PHE A CA 1
ATOM 745 C C . PHE A 1 94 ? -37.376 -3.017 3.988 1.00 27.78 94 PHE A C 1
ATOM 747 O O . PHE A 1 94 ? -36.205 -3.293 4.241 1.00 27.78 94 PHE A O 1
ATOM 754 N N . SER A 1 95 ? -37.928 -3.234 2.796 1.00 30.20 95 SER A N 1
ATOM 755 C CA . SER A 1 95 ? -37.196 -3.739 1.637 1.00 30.20 95 SER A CA 1
ATOM 756 C C . SER A 1 95 ? -36.987 -2.615 0.632 1.00 30.20 95 SER A C 1
ATOM 758 O O . SER A 1 95 ? -37.966 -2.097 0.103 1.00 30.20 95 SER A O 1
ATOM 760 N N . CYS A 1 96 ? -35.725 -2.328 0.319 1.00 25.62 96 CYS A N 1
ATOM 761 C CA . CYS A 1 96 ? -35.328 -1.778 -0.972 1.00 25.62 96 CYS A CA 1
ATOM 762 C C . CYS A 1 96 ? -34.214 -2.656 -1.559 1.00 25.62 96 CYS A C 1
ATOM 764 O O . CYS A 1 96 ? -33.257 -2.998 -0.867 1.00 25.62 96 CYS A O 1
ATOM 766 N N . ASP A 1 97 ? -34.383 -2.958 -2.843 1.00 28.14 97 ASP A N 1
ATOM 767 C CA . ASP A 1 97 ? -33.382 -3.373 -3.829 1.00 28.14 97 ASP A CA 1
ATOM 768 C C . ASP A 1 97 ? -32.826 -4.813 -3.838 1.00 28.14 97 ASP A C 1
ATOM 770 O O . ASP A 1 97 ? -32.906 -5.602 -2.897 1.00 28.14 97 ASP A O 1
ATOM 774 N N . THR A 1 98 ? -32.403 -5.190 -5.048 1.00 29.77 98 THR A N 1
ATOM 775 C CA . THR A 1 98 ? -32.469 -6.546 -5.616 1.00 29.77 98 THR A CA 1
ATOM 776 C C . THR A 1 98 ? -31.122 -7.266 -5.739 1.00 29.77 98 THR A C 1
ATOM 778 O O . THR A 1 98 ? -30.087 -6.640 -5.935 1.00 29.77 98 THR A O 1
ATOM 781 N N . SER A 1 99 ? -31.189 -8.609 -5.759 1.00 36.59 99 SER A N 1
ATOM 782 C CA . SER A 1 99 ? -30.128 -9.585 -6.110 1.00 36.59 99 SER A CA 1
ATOM 783 C C . SER A 1 99 ? -28.840 -9.536 -5.259 1.00 36.59 99 SER A C 1
ATOM 785 O O . SER A 1 99 ? -27.937 -8.757 -5.526 1.00 36.59 99 SER A O 1
ATOM 787 N N . SER A 1 100 ? -28.742 -10.309 -4.166 1.00 36.22 100 SER A N 1
ATOM 788 C CA . SER A 1 100 ? -28.285 -11.727 -4.129 1.00 36.22 100 SER A CA 1
ATOM 789 C C . SER A 1 100 ? -26.812 -11.891 -4.560 1.00 36.22 100 SER A C 1
ATOM 791 O O . SER A 1 100 ? -26.518 -11.736 -5.739 1.00 36.22 100 SER A O 1
ATOM 793 N N . ASN A 1 101 ? -25.831 -12.242 -3.720 1.00 31.33 101 ASN A N 1
ATOM 794 C CA . ASN A 1 101 ? -25.830 -12.999 -2.455 1.00 31.33 101 ASN A CA 1
ATOM 795 C C . ASN A 1 101 ? -24.658 -12.533 -1.536 1.00 31.33 101 ASN A C 1
ATOM 797 O O . ASN A 1 101 ? -23.807 -11.778 -1.987 1.00 31.33 101 ASN A O 1
ATOM 801 N N . ASN A 1 102 ? -24.527 -12.936 -0.262 1.00 31.58 102 ASN A N 1
ATOM 802 C CA . ASN A 1 102 ? -25.212 -14.022 0.454 1.00 31.58 102 ASN A CA 1
ATOM 803 C C . ASN A 1 102 ? -25.527 -13.699 1.940 1.00 31.58 102 ASN A C 1
ATOM 805 O O . ASN A 1 102 ? -25.171 -12.651 2.467 1.00 31.58 102 ASN A O 1
ATOM 809 N N . SER A 1 103 ? -26.194 -14.643 2.605 1.00 35.03 103 SER A N 1
ATOM 810 C CA . SER A 1 103 ? -26.627 -14.694 4.010 1.00 35.03 103 SER A CA 1
ATOM 811 C C . SER A 1 103 ? -25.689 -14.122 5.102 1.00 35.03 103 SER A C 1
ATOM 813 O O . SER A 1 103 ? -24.865 -14.846 5.662 1.00 35.03 103 SER A O 1
ATOM 815 N N . CYS A 1 104 ? -25.974 -12.908 5.588 1.00 31.83 104 CYS A N 1
ATOM 816 C CA . CYS A 1 104 ? -25.620 -12.476 6.955 1.00 31.83 104 CYS A CA 1
ATOM 817 C C . CYS A 1 104 ? -26.606 -13.051 7.994 1.00 31.83 104 CYS A C 1
ATOM 819 O O . CYS A 1 104 ? -27.218 -12.319 8.770 1.00 31.83 104 CYS A O 1
ATOM 821 N N . ARG A 1 105 ? -26.839 -14.369 7.968 1.00 40.31 105 ARG A N 1
ATOM 822 C CA . ARG A 1 105 ? -27.771 -15.046 8.879 1.00 40.31 105 ARG A CA 1
ATOM 823 C C . ARG A 1 105 ? -27.214 -16.422 9.229 1.00 40.31 105 ARG A C 1
ATOM 825 O O . ARG A 1 105 ? -26.952 -17.209 8.328 1.00 40.31 105 ARG A O 1
ATOM 832 N N . ASN A 1 106 ? -27.070 -16.667 10.531 1.00 39.44 106 ASN A N 1
ATOM 833 C CA . ASN A 1 106 ? -26.359 -17.783 11.172 1.00 39.44 106 ASN A CA 1
ATOM 834 C C . ASN A 1 106 ? -24.828 -17.641 11.187 1.00 39.44 106 ASN A C 1
ATOM 836 O O . ASN A 1 106 ? -24.133 -18.204 10.351 1.00 39.44 106 ASN A O 1
ATOM 840 N N . ASN A 1 107 ? -24.329 -16.919 12.196 1.00 31.22 107 ASN A N 1
ATOM 841 C CA . ASN A 1 107 ? -23.170 -17.310 13.013 1.00 31.22 107 ASN A CA 1
ATOM 842 C C . ASN A 1 107 ? -23.063 -16.359 14.220 1.00 31.22 107 ASN A C 1
ATOM 844 O O . ASN A 1 107 ? -22.163 -15.528 14.303 1.00 31.22 107 ASN A O 1
ATOM 848 N N . CYS A 1 108 ? -23.995 -16.480 15.171 1.00 36.16 108 CYS A N 1
ATOM 849 C CA . CYS A 1 108 ? -23.792 -15.935 16.515 1.00 36.16 108 CYS A CA 1
ATOM 850 C C . CYS A 1 108 ? -22.745 -16.812 17.213 1.00 36.16 108 CYS A C 1
ATOM 852 O O . CYS A 1 108 ? -23.086 -17.797 17.870 1.00 36.16 108 CYS A O 1
ATOM 854 N N . SER A 1 109 ? -21.467 -16.506 16.997 1.00 48.41 109 SER A N 1
ATOM 855 C CA . SER A 1 109 ? -20.369 -17.133 17.724 1.00 48.41 109 SER A CA 1
ATOM 856 C C . SER A 1 109 ? -20.456 -16.765 19.208 1.00 48.41 109 SER A C 1
ATOM 858 O O . SER A 1 109 ? -20.961 -15.703 19.579 1.00 48.41 109 SER A O 1
ATOM 860 N N . GLY A 1 110 ? -19.950 -17.641 20.081 1.00 56.75 110 GLY A N 1
ATOM 861 C CA . GLY A 1 110 ? -20.062 -17.487 21.538 1.00 56.75 110 GLY A CA 1
ATOM 862 C C . GLY A 1 110 ? -19.390 -16.240 22.134 1.00 56.75 110 GLY A C 1
ATOM 863 O O . GLY A 1 110 ? -19.508 -16.028 23.332 1.00 56.75 110 GLY A O 1
ATOM 864 N N . ALA A 1 111 ? -18.717 -15.414 21.328 1.00 61.44 111 ALA A N 1
ATOM 865 C CA . ALA A 1 111 ? -18.030 -14.199 21.762 1.00 61.44 111 ALA A CA 1
ATOM 866 C C . ALA A 1 111 ? -18.878 -12.913 21.662 1.00 61.44 111 ALA A C 1
ATOM 868 O O . ALA A 1 111 ? -18.571 -11.951 22.358 1.00 61.44 111 ALA A O 1
ATOM 869 N N . THR A 1 112 ? -19.933 -12.865 20.832 1.00 75.44 112 THR A N 1
ATOM 870 C CA . THR A 1 112 ? -20.656 -11.605 20.521 1.00 75.44 112 THR A CA 1
ATOM 871 C C . THR A 1 112 ? -22.062 -11.503 21.122 1.00 75.44 112 THR A C 1
ATOM 873 O O . THR A 1 112 ? -22.772 -10.532 20.867 1.00 75.44 112 THR A O 1
ATOM 876 N N . TRP A 1 113 ? -22.499 -12.486 21.920 1.00 81.81 113 TRP A N 1
ATOM 877 C CA . TRP A 1 113 ? -23.872 -12.558 22.456 1.00 81.81 113 TRP A CA 1
ATOM 878 C C . TRP A 1 113 ? -24.270 -11.363 23.337 1.00 81.81 113 TRP A C 1
ATOM 880 O O . TRP A 1 113 ? -25.453 -11.076 23.491 1.00 81.81 113 TRP A O 1
ATOM 890 N N . TRP A 1 114 ? -23.293 -10.679 23.933 1.00 86.56 114 TRP A N 1
ATOM 891 C CA . TRP A 1 114 ? -23.502 -9.572 24.864 1.00 86.56 114 TRP A CA 1
ATOM 892 C C . TRP A 1 114 ? -23.531 -8.191 24.193 1.00 86.56 114 TRP A C 1
ATOM 894 O O . TRP A 1 114 ? -23.853 -7.209 24.858 1.00 86.56 114 TRP A O 1
ATOM 904 N N . PHE A 1 115 ? -23.239 -8.097 22.891 1.00 90.25 115 PHE A N 1
ATOM 905 C CA . PHE A 1 115 ? -23.114 -6.816 22.185 1.00 90.25 115 PHE A CA 1
ATOM 906 C C . PHE A 1 115 ? -24.422 -6.009 22.225 1.00 90.25 115 PHE A C 1
ATOM 908 O O . PHE A 1 115 ? -24.422 -4.854 22.647 1.00 90.25 115 PHE A O 1
ATOM 915 N N . GLU A 1 116 ? -25.551 -6.631 21.866 1.00 87.19 116 GLU A N 1
ATOM 916 C CA . GLU A 1 116 ? -26.891 -6.023 21.956 1.00 87.19 116 GLU A CA 1
ATOM 917 C C . GLU A 1 116 ? -27.252 -5.617 23.390 1.00 87.19 116 GLU A C 1
ATOM 919 O O . GLU A 1 116 ? -27.889 -4.588 23.615 1.00 87.19 116 GLU A O 1
ATOM 924 N N . HIS A 1 117 ? -26.809 -6.404 24.372 1.00 87.94 117 HIS A N 1
ATOM 925 C CA . HIS A 1 117 ? -27.102 -6.160 25.778 1.00 87.94 117 HIS A CA 1
ATOM 926 C C . HIS A 1 117 ? -26.396 -4.926 26.345 1.00 87.94 117 HIS A C 1
ATOM 928 O O . HIS A 1 117 ? -26.903 -4.385 27.321 1.00 87.94 117 HIS A O 1
ATOM 934 N N . LEU A 1 118 ? -25.291 -4.457 25.753 1.00 89.81 118 LEU A N 1
ATOM 935 C CA . LEU A 1 118 ? -24.552 -3.271 26.210 1.00 89.81 118 LEU A CA 1
ATOM 936 C C . LEU A 1 118 ? -24.785 -2.008 25.357 1.00 89.81 118 LEU A C 1
ATOM 938 O O . LEU A 1 118 ? -24.189 -0.969 25.632 1.00 89.81 118 LEU A O 1
ATOM 942 N N . LEU A 1 119 ? -25.695 -2.036 24.376 1.00 89.00 119 LEU A N 1
ATOM 943 C CA . LEU A 1 119 ? -26.019 -0.854 23.556 1.00 89.00 119 LEU A CA 1
ATOM 944 C C . LEU A 1 119 ? -26.640 0.317 24.340 1.00 89.00 119 LEU A C 1
ATOM 946 O O . LEU A 1 119 ? -26.662 1.436 23.841 1.00 89.00 119 LEU A O 1
ATOM 950 N N . PHE A 1 120 ? -27.132 0.092 25.562 1.00 88.12 120 PHE A N 1
ATOM 951 C CA . PHE A 1 120 ? -27.697 1.156 26.402 1.00 88.12 120 PHE A CA 1
ATOM 952 C C . PHE A 1 120 ? -26.639 2.046 27.081 1.00 88.12 120 PHE A C 1
ATOM 954 O O . PHE A 1 120 ? -27.006 2.996 27.771 1.00 88.12 120 PHE A O 1
ATOM 961 N N . LEU A 1 121 ? -25.346 1.718 26.973 1.00 88.69 121 LEU A N 1
ATOM 962 C CA . LEU A 1 121 ? -24.273 2.501 27.588 1.00 88.69 121 LEU A CA 1
ATOM 963 C C . LEU A 1 121 ? -24.178 3.888 26.942 1.00 88.69 121 LEU A C 1
ATOM 965 O O . LEU A 1 121 ? -24.052 4.002 25.726 1.00 88.69 121 LEU A O 1
ATOM 969 N N . LYS A 1 122 ? -24.171 4.944 27.757 1.00 87.19 122 LYS A N 1
ATOM 970 C CA . LYS A 1 122 ? -23.731 6.283 27.349 1.00 87.19 122 LYS A CA 1
ATOM 971 C C . LYS A 1 122 ? -22.229 6.294 27.065 1.00 87.19 122 LYS A C 1
ATOM 973 O O . LYS A 1 122 ? -21.483 5.441 27.550 1.00 87.19 122 LYS A O 1
ATOM 978 N N . VAL A 1 123 ? -21.787 7.313 26.338 1.00 85.94 123 VAL A N 1
ATOM 979 C CA . VAL A 1 123 ? -20.397 7.477 25.900 1.00 85.94 123 VAL A CA 1
ATOM 980 C C . VAL A 1 123 ? -19.404 7.483 27.083 1.00 85.94 123 VAL A C 1
ATOM 982 O O . VAL A 1 123 ? -18.404 6.769 27.032 1.00 85.94 123 VAL A O 1
ATOM 985 N N . ASP A 1 124 ? -19.723 8.159 28.196 1.00 81.44 124 ASP A N 1
ATOM 986 C CA . ASP A 1 124 ? -18.898 8.153 29.423 1.00 81.44 124 ASP A CA 1
ATOM 987 C C . ASP A 1 124 ? -18.753 6.759 30.062 1.00 81.44 124 ASP A C 1
ATOM 989 O O . ASP A 1 124 ? -17.695 6.393 30.580 1.00 81.44 124 ASP A O 1
ATOM 993 N N . MET A 1 125 ? -19.824 5.955 30.036 1.00 86.75 125 MET A N 1
ATOM 994 C CA . MET A 1 125 ? -19.782 4.581 30.540 1.00 86.75 125 MET A CA 1
ATOM 995 C C . MET A 1 125 ? -18.940 3.677 29.645 1.00 86.75 125 MET A C 1
ATOM 997 O O . MET A 1 125 ? -18.294 2.763 30.157 1.00 86.75 125 MET A O 1
ATOM 1001 N N . LEU A 1 126 ? -18.974 3.903 28.327 1.00 91.25 126 LEU A N 1
ATOM 1002 C CA . LEU A 1 126 ? -18.255 3.085 27.357 1.00 91.25 126 LEU A CA 1
ATOM 1003 C C . LEU A 1 126 ? -16.748 3.118 27.629 1.00 91.25 126 LEU A C 1
ATOM 1005 O O . LEU A 1 126 ? -16.136 2.056 27.695 1.00 91.25 126 LEU A O 1
ATOM 1009 N N . ASP A 1 127 ? -16.168 4.300 27.861 1.00 89.25 127 ASP A N 1
ATOM 1010 C CA . ASP A 1 127 ? -14.739 4.429 28.176 1.00 89.25 127 ASP A CA 1
ATOM 1011 C C . ASP A 1 127 ? -14.352 3.596 29.406 1.00 89.25 127 ASP A C 1
ATOM 1013 O O . ASP A 1 127 ? -13.431 2.778 29.344 1.00 89.25 127 ASP A O 1
ATOM 1017 N N . LYS A 1 128 ? -15.130 3.713 30.487 1.00 88.88 128 LYS A N 1
ATOM 1018 C CA . LYS A 1 128 ? -14.909 2.957 31.723 1.00 88.88 128 LYS A CA 1
ATOM 1019 C C . LYS A 1 128 ? -15.020 1.444 31.514 1.00 88.88 128 LYS A C 1
ATOM 1021 O O . LYS A 1 128 ? -14.120 0.710 31.912 1.00 88.88 128 LYS A O 1
ATOM 1026 N N . VAL A 1 129 ? -16.093 0.979 30.870 1.00 92.56 129 VAL A N 1
ATOM 1027 C CA . VAL A 1 129 ? -16.335 -0.449 30.593 1.00 92.56 129 VAL A CA 1
ATOM 1028 C C . VAL A 1 129 ? -15.212 -1.042 29.741 1.00 92.56 129 VAL A C 1
ATOM 1030 O O . VAL A 1 129 ? -14.716 -2.122 30.052 1.00 92.56 129 VAL A O 1
ATOM 1033 N N . ILE A 1 130 ? -14.764 -0.325 28.708 1.00 94.50 130 ILE A N 1
ATOM 1034 C CA . ILE A 1 130 ? -13.695 -0.775 27.809 1.00 94.50 130 ILE A CA 1
ATOM 1035 C C . ILE A 1 130 ? -12.343 -0.806 28.532 1.00 94.50 130 ILE A C 1
ATOM 1037 O O . ILE A 1 130 ? -11.606 -1.778 28.389 1.00 94.50 130 ILE A O 1
ATOM 1041 N N . ARG A 1 131 ? -12.023 0.190 29.370 1.00 91.94 131 ARG A N 1
ATOM 1042 C CA . ARG A 1 131 ? -10.804 0.157 30.199 1.00 91.94 131 ARG A CA 1
ATOM 1043 C C . ARG A 1 131 ? -10.798 -1.022 31.170 1.00 91.94 131 ARG A C 1
ATOM 1045 O O . ARG A 1 131 ? -9.762 -1.668 31.294 1.00 91.94 131 ARG A O 1
ATOM 1052 N N . THR A 1 132 ? -11.934 -1.348 31.793 1.00 91.69 132 THR A N 1
ATOM 1053 C CA . THR A 1 132 ? -12.035 -2.541 32.646 1.00 91.69 132 THR A CA 1
ATOM 1054 C C . THR A 1 132 ? -11.927 -3.835 31.830 1.00 91.69 132 THR A C 1
ATOM 1056 O O . THR A 1 132 ? -11.232 -4.748 32.256 1.00 91.69 132 THR A O 1
ATOM 1059 N N . MET A 1 133 ? -12.510 -3.931 30.626 1.00 93.38 133 MET A N 1
ATOM 1060 C CA . MET A 1 133 ? -12.274 -5.086 29.734 1.00 93.38 133 MET A CA 1
ATOM 1061 C C . MET A 1 133 ? -10.778 -5.289 29.451 1.00 93.38 133 MET A C 1
ATOM 1063 O O . MET A 1 133 ? -10.285 -6.413 29.507 1.00 93.38 133 MET A O 1
ATOM 1067 N N . LEU A 1 134 ? -10.036 -4.205 29.211 1.00 92.69 134 LEU A N 1
ATOM 1068 C CA . LEU A 1 134 ? -8.592 -4.274 28.974 1.00 92.69 134 LEU A CA 1
ATOM 1069 C C . LEU A 1 134 ? -7.783 -4.650 30.224 1.00 92.69 134 LEU A C 1
ATOM 1071 O O . LEU A 1 134 ? -6.751 -5.292 30.081 1.00 92.69 134 LEU A O 1
ATOM 1075 N N . SER A 1 135 ? -8.242 -4.333 31.441 1.00 92.38 135 SER A N 1
ATOM 1076 C CA . SER A 1 135 ? -7.595 -4.820 32.674 1.00 92.38 135 SER A CA 1
ATOM 1077 C C . SER A 1 135 ? -7.921 -6.280 33.024 1.00 92.38 135 SER A C 1
ATOM 1079 O O . SER A 1 135 ? -7.313 -6.825 33.940 1.00 92.38 135 SER A O 1
ATOM 1081 N N . TYR A 1 136 ? -8.874 -6.901 32.323 1.00 90.31 136 TYR A N 1
ATOM 1082 C CA . TYR A 1 136 ? -9.203 -8.331 32.404 1.00 90.31 136 TYR A CA 1
ATOM 1083 C C . TYR A 1 136 ? -8.664 -9.121 31.187 1.00 90.31 136 TYR A C 1
ATOM 1085 O O . TYR A 1 136 ? -9.151 -10.214 30.905 1.00 90.31 136 TYR A O 1
ATOM 1093 N N . ASP A 1 137 ? -7.686 -8.570 30.454 1.00 87.62 137 ASP A N 1
ATOM 1094 C CA . ASP A 1 137 ? -7.028 -9.189 29.289 1.00 87.62 137 ASP A CA 1
ATOM 1095 C C . ASP A 1 137 ? -7.998 -9.687 28.190 1.00 87.62 137 ASP A C 1
ATOM 1097 O O . ASP A 1 137 ? -7.773 -10.715 27.545 1.00 87.62 137 ASP A O 1
ATOM 1101 N N . PHE A 1 138 ? -9.093 -8.955 27.942 1.00 89.62 138 PHE A N 1
ATOM 1102 C CA . PHE A 1 138 ? -10.010 -9.277 26.841 1.00 89.62 138 PHE A CA 1
ATOM 1103 C C . PHE A 1 138 ? -9.309 -9.216 25.480 1.00 89.62 138 PHE A C 1
ATOM 1105 O O . PHE A 1 138 ? -8.556 -8.286 25.187 1.00 89.62 138 PHE A O 1
ATOM 1112 N N . GLU A 1 139 ? -9.649 -10.152 24.588 1.00 89.88 139 GLU A N 1
ATOM 1113 C CA . GLU A 1 139 ? -9.162 -10.139 23.208 1.00 89.88 139 GLU A CA 1
ATOM 1114 C C . GLU A 1 139 ? -9.504 -8.810 22.513 1.00 89.88 139 GLU A C 1
ATOM 1116 O O . GLU A 1 139 ? -10.667 -8.521 22.213 1.00 89.88 139 GLU A O 1
ATOM 1121 N N . HIS A 1 140 ? -8.478 -8.019 22.184 1.00 92.25 140 HIS A N 1
ATOM 1122 C CA . HIS A 1 140 ? -8.624 -6.711 21.534 1.00 92.25 140 HIS A CA 1
ATOM 1123 C C . HIS A 1 140 ? -9.458 -6.757 20.232 1.00 92.25 140 HIS A C 1
ATOM 1125 O O . HIS A 1 140 ? -10.128 -5.782 19.888 1.00 92.25 140 HIS A O 1
ATOM 1131 N N . GLY A 1 141 ? -9.490 -7.900 19.533 1.00 90.94 141 GLY A N 1
ATOM 1132 C CA . GLY A 1 141 ? -10.332 -8.117 18.349 1.00 90.94 141 GLY A CA 1
ATOM 1133 C C . GLY A 1 141 ? -11.833 -8.179 18.661 1.00 90.94 141 GLY A C 1
ATOM 1134 O O . GLY A 1 141 ? -12.650 -7.668 17.895 1.00 90.94 141 GLY A O 1
ATOM 1135 N N . VAL A 1 142 ? -12.213 -8.738 19.814 1.00 90.50 142 VAL A N 1
ATOM 1136 C CA . VAL A 1 142 ? -13.605 -8.739 20.295 1.00 90.50 142 VAL A CA 1
ATOM 1137 C C . VAL A 1 142 ? -13.987 -7.342 20.785 1.00 90.50 142 VAL A C 1
ATOM 1139 O O . VAL A 1 142 ? -15.066 -6.854 20.450 1.00 90.50 142 VAL A O 1
ATOM 1142 N N . VAL A 1 143 ? -13.084 -6.665 21.503 1.00 93.44 143 VAL A N 1
ATOM 1143 C CA . VAL A 1 143 ? -13.292 -5.290 21.993 1.00 93.44 143 VAL A CA 1
ATOM 1144 C C . VAL A 1 143 ? -13.448 -4.299 20.831 1.00 93.44 143 VAL A C 1
ATOM 1146 O O . VAL A 1 143 ? -14.393 -3.513 20.827 1.00 93.44 143 VAL A O 1
ATOM 1149 N N . SER A 1 144 ? -12.593 -4.364 19.802 1.00 94.69 144 SER A N 1
ATOM 1150 C CA . SER A 1 144 ? -12.729 -3.519 18.603 1.00 94.69 144 SER A CA 1
ATOM 1151 C C . SER A 1 144 ? -14.016 -3.822 17.830 1.00 94.69 144 SER A C 1
ATOM 1153 O O . SER A 1 144 ? -14.728 -2.894 17.447 1.00 94.69 144 SER A O 1
ATOM 1155 N N . SER A 1 145 ? -14.379 -5.101 17.676 1.00 92.62 145 SER A N 1
ATOM 1156 C CA . SER A 1 145 ? -15.649 -5.509 17.057 1.00 92.62 145 SER A CA 1
ATOM 1157 C C . SER A 1 145 ? -16.865 -4.956 17.809 1.00 92.62 145 SER A C 1
ATOM 1159 O O . SER A 1 145 ? -17.809 -4.479 17.178 1.00 92.62 145 SER A O 1
ATOM 1161 N N . PHE A 1 146 ? -16.838 -4.964 19.147 1.00 93.44 146 PHE A N 1
ATOM 1162 C CA . PHE A 1 146 ? -17.885 -4.353 19.967 1.00 93.44 146 PHE A CA 1
ATOM 1163 C C . PHE A 1 146 ? -17.926 -2.830 19.802 1.00 93.44 146 PHE A C 1
ATOM 1165 O O . PHE A 1 146 ? -19.008 -2.280 19.614 1.00 93.44 146 PHE A O 1
ATOM 1172 N N . LEU A 1 147 ? -16.776 -2.147 19.800 1.00 94.69 147 LEU A N 1
ATOM 1173 C CA . LEU A 1 147 ? -16.698 -0.697 19.588 1.00 94.69 147 LEU A CA 1
ATOM 1174 C C . LEU A 1 147 ? -17.297 -0.275 18.238 1.00 94.69 147 LEU A C 1
ATOM 1176 O O . LEU A 1 147 ? -18.082 0.671 18.195 1.00 94.69 147 LEU A O 1
ATOM 1180 N N . PHE A 1 148 ? -17.001 -0.992 17.148 1.00 93.75 148 PHE A N 1
ATOM 1181 C CA . PHE A 1 148 ? -17.625 -0.731 15.845 1.00 93.75 148 PHE A CA 1
ATOM 1182 C C . PHE A 1 148 ? -19.122 -1.066 15.832 1.00 93.75 148 PHE A C 1
ATOM 1184 O O . PHE A 1 148 ? -19.907 -0.340 15.221 1.00 93.75 148 PHE A O 1
ATOM 1191 N N . TYR A 1 149 ? -19.548 -2.140 16.501 1.00 92.00 149 TYR A N 1
ATOM 1192 C CA . TYR A 1 149 ? -20.966 -2.492 16.605 1.00 92.00 149 TYR A CA 1
ATOM 1193 C C . TYR A 1 149 ? -21.766 -1.434 17.381 1.00 92.00 149 TYR A C 1
ATOM 1195 O O . TYR A 1 149 ? -22.820 -0.989 16.919 1.00 92.00 149 TYR A O 1
ATOM 1203 N N . TYR A 1 150 ? -21.234 -0.985 18.520 1.00 91.75 150 TYR A N 1
ATOM 1204 C CA . TYR A 1 150 ? -21.772 0.110 19.318 1.00 91.75 150 TYR A CA 1
ATOM 1205 C C . TYR A 1 150 ? -21.826 1.403 18.499 1.00 91.75 150 TYR A C 1
ATOM 1207 O O . TYR A 1 150 ? -22.890 2.000 18.380 1.00 91.75 150 TYR A O 1
ATOM 1215 N N . HIS A 1 151 ? -20.718 1.795 17.861 1.00 92.12 151 HIS A N 1
ATOM 1216 C CA . HIS A 1 151 ? -20.639 3.007 17.039 1.00 92.12 151 HIS A CA 1
ATOM 1217 C C . HIS A 1 151 ? -21.701 3.038 15.938 1.00 92.12 151 HIS A C 1
ATOM 1219 O O . HIS A 1 151 ? -22.464 4.001 15.848 1.00 92.12 151 HIS A O 1
ATOM 1225 N N . ASN A 1 152 ? -21.802 1.966 15.147 1.00 89.31 152 ASN A N 1
ATOM 1226 C CA . ASN A 1 152 ? -22.796 1.861 14.082 1.00 89.31 152 ASN A CA 1
ATOM 1227 C C . ASN A 1 152 ? -24.229 1.922 14.634 1.00 89.31 152 ASN A C 1
ATOM 1229 O O . ASN A 1 152 ? -25.076 2.595 14.050 1.00 89.31 152 ASN A O 1
ATOM 1233 N N . SER A 1 153 ? -24.491 1.265 15.768 1.00 89.06 153 SER A N 1
ATOM 1234 C CA . SER A 1 153 ? -25.810 1.247 16.412 1.00 89.06 153 SER A CA 1
ATOM 1235 C C . SER A 1 153 ? -26.208 2.627 16.945 1.00 89.06 153 SER A C 1
ATOM 1237 O O . SER A 1 153 ? -27.294 3.110 16.640 1.00 89.06 153 SER A O 1
ATOM 1239 N N . THR A 1 154 ? -25.312 3.302 17.667 1.00 86.81 154 THR A N 1
ATOM 1240 C CA . THR A 1 154 ? -25.527 4.651 18.215 1.00 86.81 154 THR A CA 1
ATOM 1241 C C . THR A 1 154 ? -25.645 5.707 17.110 1.00 86.81 154 THR A C 1
ATOM 1243 O O . THR A 1 154 ? -26.409 6.659 17.238 1.00 86.81 154 THR A O 1
ATOM 1246 N N . CYS A 1 155 ? -24.958 5.540 15.974 1.00 84.75 155 CYS A N 1
ATOM 1247 C CA . CYS A 1 155 ? -25.062 6.473 14.846 1.00 84.75 155 CYS A CA 1
ATOM 1248 C C . CYS A 1 155 ? -26.362 6.343 14.021 1.00 84.75 155 CYS A C 1
ATOM 1250 O O . CYS A 1 155 ? -26.665 7.237 13.214 1.00 84.75 155 CYS A O 1
ATOM 1252 N N . LEU A 1 156 ? -27.141 5.268 14.191 1.00 84.25 156 LEU A N 1
ATOM 1253 C CA . LEU A 1 156 ? -28.420 5.080 13.503 1.00 84.25 156 LEU A CA 1
ATOM 1254 C C . LEU A 1 156 ? -29.507 5.960 14.139 1.00 84.25 156 LEU A C 1
ATOM 1256 O O . LEU A 1 156 ? -29.996 5.698 15.229 1.00 84.25 156 LEU A O 1
ATOM 1260 N N . GLY A 1 157 ? -29.911 7.014 13.427 1.00 75.62 157 GLY A N 1
ATOM 1261 C CA . GLY A 1 157 ? -31.009 7.904 13.834 1.00 75.62 157 GLY A CA 1
ATOM 1262 C C . GLY A 1 157 ? -30.640 9.053 14.784 1.00 75.62 157 GLY A C 1
ATOM 1263 O O . GLY A 1 157 ? -31.422 9.993 14.879 1.00 75.62 157 GLY A O 1
ATOM 1264 N N . ALA A 1 158 ? -29.457 9.035 15.407 1.00 84.31 158 ALA A N 1
ATOM 1265 C CA . ALA A 1 158 ? -28.978 10.103 16.296 1.00 84.31 158 ALA A CA 1
ATOM 1266 C C . ALA A 1 158 ? -28.821 11.481 15.610 1.00 84.31 158 ALA A C 1
ATOM 1268 O O . ALA A 1 158 ? -28.768 11.585 14.372 1.00 84.31 158 ALA A O 1
ATOM 1269 N N . ALA A 1 159 ? -28.686 12.535 16.419 1.00 89.56 159 ALA A N 1
ATOM 1270 C CA . ALA A 1 159 ? -28.334 13.885 15.981 1.00 89.56 159 ALA A CA 1
ATOM 1271 C C . ALA A 1 159 ? -26.878 13.966 15.473 1.00 89.56 159 ALA A C 1
ATOM 1273 O O . ALA A 1 159 ? -26.091 13.028 15.617 1.00 89.56 159 ALA A O 1
ATOM 1274 N N . GLN A 1 160 ? -26.498 15.078 14.831 1.00 88.12 160 GLN A N 1
ATOM 1275 C CA . GLN A 1 160 ? -25.131 15.228 14.309 1.00 88.12 160 GLN A CA 1
ATOM 1276 C C . GLN A 1 160 ? -24.093 15.342 15.437 1.00 88.12 160 GLN A C 1
ATOM 1278 O O . GLN A 1 160 ? -23.036 14.722 15.337 1.00 88.12 160 GLN A O 1
ATOM 1283 N N . ASP A 1 161 ? -24.403 16.081 16.502 1.00 87.62 161 ASP A N 1
ATOM 1284 C CA . ASP A 1 161 ? -23.470 16.326 17.609 1.00 87.62 161 ASP A CA 1
ATOM 1285 C C . ASP A 1 161 ? -23.199 15.040 18.411 1.00 87.62 161 ASP A C 1
ATOM 1287 O O . ASP A 1 161 ? -22.043 14.679 18.624 1.00 87.62 161 ASP A O 1
ATOM 1291 N N . GLU A 1 162 ? -24.250 14.269 18.714 1.00 88.25 162 GLU A N 1
ATOM 1292 C CA . GLU A 1 162 ? -24.170 12.940 19.350 1.00 88.25 162 GLU A CA 1
ATOM 1293 C C . GLU A 1 162 ? -23.289 11.966 18.547 1.00 88.25 162 GLU A C 1
ATOM 1295 O O . GLU A 1 162 ? -22.511 11.196 19.112 1.00 88.25 162 GLU A O 1
ATOM 1300 N N . LYS A 1 163 ? -23.360 12.011 17.206 1.00 90.00 163 LYS A N 1
ATOM 1301 C CA . LYS A 1 163 ? -22.492 11.194 16.339 1.00 90.00 163 LYS A CA 1
ATOM 1302 C C . LYS A 1 163 ? -21.043 11.630 16.404 1.00 90.00 163 LYS A C 1
ATOM 1304 O O . LYS A 1 163 ? -20.171 10.769 16.354 1.00 90.00 163 LYS A O 1
ATOM 1309 N N . ILE A 1 164 ? -20.769 12.930 16.477 1.00 90.75 164 ILE A N 1
ATOM 1310 C CA . ILE A 1 164 ? -19.402 13.448 16.594 1.00 90.75 164 ILE A CA 1
ATOM 1311 C C . ILE A 1 164 ? -18.800 12.991 17.928 1.00 90.75 164 ILE A C 1
ATOM 1313 O O . ILE A 1 164 ? -17.717 12.410 17.922 1.00 90.75 164 ILE A O 1
ATOM 1317 N N . GLU A 1 165 ? -19.531 13.148 19.032 1.00 90.69 165 GLU A N 1
ATOM 1318 C CA . GLU A 1 165 ? -19.121 12.712 20.374 1.00 90.69 165 GLU A CA 1
ATOM 1319 C C . GLU A 1 165 ? -18.860 11.196 20.441 1.00 90.69 165 GLU A C 1
ATOM 1321 O O . GLU A 1 165 ? -17.761 10.763 20.800 1.00 90.69 165 GLU A O 1
ATOM 1326 N N . ALA A 1 166 ? -19.829 10.378 20.011 1.00 90.44 166 ALA A N 1
ATOM 1327 C CA . ALA A 1 166 ? -19.687 8.922 19.995 1.00 90.44 166 ALA A CA 1
ATOM 1328 C C . ALA A 1 166 ? -18.540 8.456 19.079 1.00 90.44 166 ALA A C 1
ATOM 1330 O O . ALA A 1 166 ? -17.829 7.506 19.411 1.00 90.44 166 ALA A O 1
ATOM 1331 N N . THR A 1 167 ? -18.324 9.129 17.943 1.00 92.38 167 THR A N 1
ATOM 1332 C CA . THR A 1 167 ? -17.205 8.827 17.037 1.00 92.38 167 THR A CA 1
ATOM 1333 C C . THR A 1 167 ? -15.863 9.180 17.678 1.00 92.38 167 THR A C 1
ATOM 1335 O O . THR A 1 167 ? -14.946 8.363 17.635 1.00 92.38 167 THR A O 1
ATOM 1338 N N . GLU A 1 168 ? -15.731 10.351 18.309 1.00 93.00 168 GLU A N 1
ATOM 1339 C CA . GLU A 1 168 ? -14.479 10.773 18.949 1.00 93.00 168 GLU A CA 1
ATOM 1340 C C . GLU A 1 168 ? -14.070 9.833 20.090 1.00 93.00 168 GLU A C 1
ATOM 1342 O O . GLU A 1 168 ? -12.910 9.418 20.159 1.00 93.00 168 GLU A O 1
ATOM 1347 N N . VAL A 1 169 ? -15.008 9.429 20.950 1.00 92.69 169 VAL A N 1
ATOM 1348 C CA . VAL A 1 169 ? -14.697 8.503 22.048 1.00 92.69 169 VAL A CA 1
ATOM 1349 C C . VAL A 1 169 ? -14.373 7.102 21.536 1.00 92.69 169 VAL A C 1
ATOM 1351 O O . VAL A 1 169 ? -13.394 6.517 21.993 1.00 92.69 169 VAL A O 1
ATOM 1354 N N . VAL A 1 170 ? -15.077 6.590 20.521 1.00 94.44 170 VAL A N 1
ATOM 1355 C CA . VAL A 1 170 ? -14.714 5.308 19.889 1.00 94.44 170 VAL A CA 1
ATOM 1356 C C . VAL A 1 170 ? -13.298 5.353 19.298 1.00 94.44 170 VAL A C 1
ATOM 1358 O O . VAL A 1 170 ? -12.535 4.415 19.508 1.00 94.44 170 VAL A O 1
ATOM 1361 N N . ILE A 1 171 ? -12.887 6.450 18.650 1.00 94.62 171 ILE A N 1
ATOM 1362 C CA . ILE A 1 171 ? -11.506 6.623 18.158 1.00 94.62 171 ILE A CA 1
ATOM 1363 C C . ILE A 1 171 ? -10.498 6.613 19.314 1.00 94.62 171 ILE A C 1
ATOM 1365 O O . ILE A 1 171 ? -9.480 5.924 19.242 1.00 94.62 171 ILE A O 1
ATOM 1369 N N . ASN A 1 172 ? -10.780 7.351 20.392 1.00 94.25 172 ASN A N 1
ATOM 1370 C CA . ASN A 1 172 ? -9.915 7.404 21.573 1.00 94.25 172 ASN A CA 1
ATOM 1371 C C . ASN A 1 172 ? -9.774 6.034 22.265 1.00 94.25 172 ASN A C 1
ATOM 1373 O O . ASN A 1 172 ? -8.725 5.760 22.843 1.00 94.25 172 ASN A O 1
ATOM 1377 N N . LEU A 1 173 ? -10.791 5.170 22.177 1.00 94.69 173 LEU A N 1
ATOM 1378 C CA . LEU A 1 173 ? -10.768 3.808 22.716 1.00 94.69 173 LEU A CA 1
ATOM 1379 C C . LEU A 1 173 ? -10.083 2.804 21.784 1.00 94.69 173 LEU A C 1
ATOM 1381 O O . LEU A 1 173 ? -9.340 1.953 22.263 1.00 94.69 173 LEU A O 1
ATOM 1385 N N . LEU A 1 174 ? -10.251 2.930 20.464 1.00 95.38 174 LEU A N 1
ATOM 1386 C CA . LEU A 1 174 ? -9.516 2.123 19.480 1.00 95.38 174 LEU A CA 1
ATOM 1387 C C . LEU A 1 174 ? -7.996 2.351 19.570 1.00 95.38 174 LEU A C 1
ATOM 1389 O O . LEU A 1 174 ? -7.233 1.407 19.382 1.00 95.38 174 LEU A O 1
ATOM 1393 N N . LEU A 1 175 ? -7.554 3.562 19.936 1.00 93.56 175 LEU A N 1
ATOM 1394 C CA . LEU A 1 175 ? -6.144 3.884 20.215 1.00 93.56 175 LEU A CA 1
ATOM 1395 C C . LEU A 1 175 ? -5.552 3.150 21.439 1.00 93.56 175 LEU A C 1
ATOM 1397 O O . LEU A 1 175 ? -4.337 3.181 21.620 1.00 93.56 175 LEU A O 1
ATOM 1401 N N . LEU A 1 176 ? -6.372 2.498 22.274 1.00 93.44 176 LEU A N 1
ATOM 1402 C CA . LEU A 1 176 ? -5.917 1.676 23.407 1.00 93.44 176 LEU A CA 1
ATOM 1403 C C . LEU A 1 176 ? -5.706 0.196 23.037 1.00 93.44 176 LEU A C 1
ATOM 1405 O O . LEU A 1 176 ? -5.283 -0.588 23.885 1.00 93.44 176 LEU A O 1
ATOM 1409 N N . LEU A 1 177 ? -6.056 -0.212 21.813 1.00 92.88 177 LEU A N 1
ATOM 1410 C CA . LEU A 1 177 ? -6.048 -1.611 21.382 1.00 92.88 177 LEU A CA 1
ATOM 1411 C C . LEU A 1 177 ? -4.807 -1.955 20.550 1.00 92.88 177 LEU A C 1
ATOM 1413 O O . LEU A 1 177 ? -4.218 -1.086 19.907 1.00 92.88 177 LEU A O 1
ATOM 1417 N N . ASP A 1 178 ? -4.448 -3.244 20.480 1.00 90.12 178 ASP A N 1
ATOM 1418 C CA . ASP A 1 178 ? -3.497 -3.701 19.462 1.00 90.12 178 ASP A CA 1
ATOM 1419 C C . ASP A 1 178 ? -4.089 -3.475 18.063 1.00 90.12 178 ASP A C 1
ATOM 1421 O O . ASP A 1 178 ? -5.037 -4.153 17.654 1.00 90.12 178 ASP A O 1
ATOM 1425 N N . LEU A 1 179 ? -3.473 -2.555 17.318 1.00 89.38 179 LEU A N 1
ATOM 1426 C CA . LEU A 1 179 ? -3.742 -2.235 15.915 1.00 89.38 179 LEU A CA 1
ATOM 1427 C C . LEU A 1 179 ? -3.932 -3.473 15.026 1.00 89.38 179 LEU A C 1
ATOM 1429 O O . LEU A 1 179 ? -4.750 -3.443 14.111 1.00 89.38 179 LEU A O 1
ATOM 1433 N N . ARG A 1 180 ? -3.205 -4.571 15.277 1.00 86.31 180 ARG A N 1
ATOM 1434 C CA . ARG A 1 180 ? -3.295 -5.802 14.465 1.00 86.31 180 ARG A CA 1
ATOM 1435 C C . ARG A 1 180 ? -4.617 -6.546 14.620 1.00 86.31 180 ARG A C 1
ATOM 1437 O O . ARG A 1 180 ? -4.953 -7.354 13.759 1.00 86.31 180 ARG A O 1
ATOM 1444 N N . SER A 1 181 ? -5.338 -6.292 15.706 1.00 88.69 181 SER A N 1
ATOM 1445 C CA . SER A 1 181 ? -6.646 -6.885 15.987 1.00 88.69 181 SER A CA 1
ATOM 1446 C C . SER A 1 181 ? -7.815 -6.090 15.392 1.00 88.69 181 SER A C 1
ATOM 1448 O O . SER A 1 181 ? -8.946 -6.572 15.401 1.00 88.69 181 SER A O 1
ATOM 1450 N N . ILE A 1 182 ? -7.555 -4.882 14.877 1.00 91.62 182 ILE A N 1
ATOM 1451 C CA . ILE A 1 182 ? -8.583 -3.960 14.395 1.00 91.62 182 ILE A CA 1
ATOM 1452 C C . ILE A 1 182 ? -8.857 -4.205 12.904 1.00 91.62 182 ILE A C 1
ATOM 1454 O O . ILE A 1 182 ? -7.954 -4.231 12.067 1.00 91.62 182 ILE A O 1
ATOM 1458 N N . SER A 1 183 ? -10.136 -4.342 12.555 1.00 89.88 183 SER A N 1
ATOM 1459 C CA . SER A 1 183 ? -10.587 -4.485 11.168 1.00 89.88 183 SER A CA 1
ATOM 1460 C C . SER A 1 183 ? -10.273 -3.235 10.334 1.00 89.88 183 SER A C 1
ATOM 1462 O O . SER A 1 183 ? -10.818 -2.155 10.572 1.00 89.88 183 SER A O 1
ATOM 1464 N N . CYS A 1 184 ? -9.444 -3.393 9.295 1.00 88.88 184 CYS A N 1
ATOM 1465 C CA . CYS A 1 184 ? -9.128 -2.318 8.347 1.00 88.88 184 CYS A CA 1
ATOM 1466 C C . CYS A 1 184 ? -10.398 -1.755 7.693 1.00 88.88 184 CYS A C 1
ATOM 1468 O O . CYS A 1 184 ? -10.576 -0.543 7.619 1.00 88.88 184 CYS A O 1
ATOM 1470 N N . LYS A 1 185 ? -11.309 -2.640 7.264 1.00 90.31 185 LYS A N 1
ATOM 1471 C CA . LYS A 1 185 ? -12.589 -2.277 6.640 1.00 90.31 185 LYS A CA 1
ATOM 1472 C C . LYS A 1 185 ? -13.378 -1.301 7.512 1.00 90.31 185 LYS A C 1
ATOM 1474 O O . LYS A 1 185 ? -13.904 -0.308 7.012 1.00 90.31 185 LYS A O 1
ATOM 1479 N N . ASP A 1 186 ? -13.447 -1.580 8.808 1.00 91.12 186 ASP A N 1
ATOM 1480 C CA . ASP A 1 186 ? -14.273 -0.809 9.731 1.00 91.12 186 ASP A CA 1
ATOM 1481 C C . ASP A 1 186 ? -13.593 0.505 10.142 1.00 91.12 186 ASP A C 1
ATOM 1483 O O . ASP A 1 186 ? -14.279 1.517 10.264 1.00 91.12 186 ASP A O 1
ATOM 1487 N N . LEU A 1 187 ? -12.253 0.558 10.181 1.00 93.62 187 LEU A N 1
ATOM 1488 C CA . LEU A 1 187 ? -11.507 1.823 10.255 1.00 93.62 187 LEU A CA 1
ATOM 1489 C C . LEU A 1 187 ? -11.746 2.724 9.031 1.00 93.62 187 LEU A C 1
ATOM 1491 O O . LEU A 1 187 ? -11.977 3.922 9.190 1.00 93.62 187 LEU A O 1
ATOM 1495 N N . PHE A 1 188 ? -11.745 2.176 7.811 1.00 92.06 188 PHE A N 1
ATOM 1496 C CA . PHE A 1 188 ? -12.056 2.959 6.607 1.00 92.06 188 PHE A CA 1
ATOM 1497 C C . PHE A 1 188 ? -13.514 3.444 6.589 1.00 92.06 188 PHE A C 1
ATOM 1499 O O . PHE A 1 188 ? -13.772 4.585 6.197 1.00 92.06 188 PHE A O 1
ATOM 1506 N N . ASN A 1 189 ? -14.467 2.634 7.062 1.00 90.31 189 ASN A N 1
ATOM 1507 C CA . ASN A 1 189 ? -15.857 3.065 7.249 1.00 90.31 189 ASN A CA 1
ATOM 1508 C C . ASN A 1 189 ? -15.966 4.193 8.292 1.00 90.31 189 ASN A C 1
ATOM 1510 O O . ASN A 1 189 ? -16.619 5.205 8.028 1.00 90.31 189 ASN A O 1
ATOM 1514 N N . LEU A 1 190 ? -15.269 4.066 9.426 1.00 92.69 190 LEU A N 1
ATOM 1515 C CA . LEU A 1 190 ? -15.198 5.086 10.475 1.00 92.69 190 LEU A CA 1
ATOM 1516 C C . LEU A 1 190 ? -14.610 6.403 9.943 1.00 92.69 190 LEU A C 1
ATOM 1518 O O . LEU A 1 190 ? -15.177 7.467 10.184 1.00 92.69 190 LEU A O 1
ATOM 1522 N N . ASN A 1 191 ? -13.540 6.340 9.142 1.00 92.06 191 ASN A N 1
ATOM 1523 C CA . ASN A 1 191 ? -12.958 7.511 8.483 1.00 92.06 191 ASN A CA 1
ATOM 1524 C C . ASN A 1 191 ? -13.948 8.189 7.525 1.00 92.06 191 ASN A C 1
ATOM 1526 O O . ASN A 1 191 ? -14.137 9.404 7.578 1.00 92.06 191 ASN A O 1
ATOM 1530 N N . ARG A 1 192 ? -14.638 7.405 6.682 1.00 89.44 192 ARG A N 1
ATOM 1531 C CA . ARG A 1 192 ? -15.683 7.921 5.778 1.00 89.44 192 ARG A CA 1
ATOM 1532 C C . ARG A 1 192 ? -16.780 8.645 6.558 1.00 89.44 192 ARG A C 1
ATOM 1534 O O . ARG A 1 192 ? -17.188 9.732 6.155 1.00 89.44 192 ARG A O 1
ATOM 1541 N N . MET A 1 193 ? -17.215 8.093 7.691 1.00 87.56 193 MET A N 1
ATOM 1542 C CA . MET A 1 193 ? -18.190 8.743 8.570 1.00 87.56 193 MET A CA 1
ATOM 1543 C C . MET A 1 193 ? -17.639 10.030 9.198 1.00 87.56 193 MET A C 1
ATOM 1545 O O . MET A 1 193 ? -18.312 11.056 9.126 1.00 87.56 193 MET A O 1
ATOM 1549 N N . ALA A 1 194 ? -16.418 10.023 9.738 1.00 90.50 194 ALA A N 1
ATOM 1550 C CA . ALA A 1 194 ? -15.787 11.201 10.339 1.00 90.50 194 ALA A CA 1
ATOM 1551 C C . ALA A 1 194 ? -15.633 12.370 9.345 1.00 90.50 194 ALA A C 1
ATOM 1553 O O . ALA A 1 194 ? -15.931 13.522 9.679 1.00 90.50 194 ALA A O 1
ATOM 1554 N N . VAL A 1 195 ? -15.251 12.073 8.096 1.00 88.56 195 VAL A N 1
ATOM 1555 C CA . VAL A 1 195 ? -15.185 13.051 6.998 1.00 88.56 195 VAL A CA 1
ATOM 1556 C C . VAL A 1 195 ? -16.583 13.567 6.630 1.00 88.56 195 VAL A C 1
ATOM 1558 O O . VAL A 1 195 ? -16.772 14.778 6.498 1.00 88.56 195 VAL A O 1
ATOM 1561 N N . CYS A 1 196 ? -17.593 12.694 6.527 1.00 85.94 196 CYS A N 1
ATOM 1562 C CA . CYS A 1 196 ? -18.981 13.107 6.276 1.00 85.94 196 CYS A CA 1
ATOM 1563 C C . CYS A 1 196 ? -19.564 13.990 7.396 1.00 85.94 196 CYS A C 1
ATOM 1565 O O . CYS A 1 196 ? -20.298 14.935 7.103 1.00 85.94 196 CYS A O 1
ATOM 1567 N N . LEU A 1 197 ? -19.214 13.715 8.657 1.00 88.38 197 LEU A N 1
ATOM 1568 C CA . LEU A 1 197 ? -19.616 14.488 9.838 1.00 88.38 197 LEU A CA 1
ATOM 1569 C C . LEU A 1 197 ? -18.834 15.805 10.004 1.00 88.38 197 LEU A C 1
ATOM 1571 O O . LEU A 1 197 ? -19.207 16.619 10.847 1.00 88.38 197 LEU A O 1
ATOM 1575 N N . LYS A 1 198 ? -17.793 16.040 9.187 1.00 88.75 198 LYS A N 1
ATOM 1576 C CA . LYS A 1 198 ? -16.877 17.194 9.266 1.00 88.75 198 LYS A CA 1
ATOM 1577 C C . LYS A 1 198 ? -16.203 17.327 10.638 1.00 88.75 198 LYS A C 1
ATOM 1579 O O . LYS A 1 198 ? -16.132 18.421 11.197 1.00 88.75 198 LYS A O 1
ATOM 1584 N N . MET A 1 199 ? -15.724 16.207 11.180 1.00 90.56 199 MET A N 1
ATOM 1585 C CA . MET A 1 199 ? -14.993 16.190 12.449 1.00 90.56 199 MET A CA 1
ATOM 1586 C C . MET A 1 199 ? -13.707 17.029 12.401 1.00 90.56 199 MET A C 1
ATOM 1588 O O . MET A 1 199 ? -13.209 17.397 11.334 1.00 90.56 199 MET A O 1
ATOM 1592 N N . SER A 1 200 ? -13.154 17.326 13.580 1.00 91.44 200 SER A N 1
ATOM 1593 C CA . SER A 1 200 ? -11.901 18.073 13.701 1.00 91.44 200 SER A CA 1
ATOM 1594 C C . SER A 1 200 ? -10.741 17.361 12.993 1.00 91.44 200 SER A C 1
ATOM 1596 O O . SER A 1 200 ? -10.662 16.131 12.961 1.00 91.44 200 SER A O 1
ATOM 1598 N N . THR A 1 201 ? -9.787 18.137 12.472 1.00 90.00 201 THR A N 1
ATOM 1599 C CA . THR A 1 201 ? -8.565 17.598 11.849 1.00 90.00 201 THR A CA 1
ATOM 1600 C C . THR A 1 201 ? -7.761 16.728 12.816 1.00 90.00 201 THR A C 1
ATOM 1602 O O . THR A 1 201 ? -7.176 15.741 12.396 1.00 90.00 201 THR A O 1
ATOM 1605 N N . SER A 1 202 ? -7.796 17.027 14.120 1.00 91.69 202 SER A N 1
ATOM 1606 C CA . SER A 1 202 ? -7.205 16.178 15.165 1.00 91.69 202 SER A CA 1
ATOM 1607 C C . SER A 1 202 ? -7.822 14.773 15.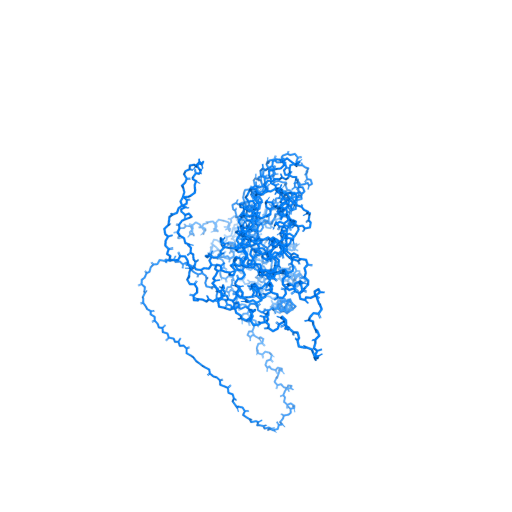192 1.00 91.69 202 SER A C 1
ATOM 1609 O O . SER A 1 202 ? -7.092 13.785 15.228 1.00 91.69 202 SER A O 1
ATOM 1611 N N . CYS A 1 203 ? -9.153 14.658 15.103 1.00 91.69 203 CYS A N 1
ATOM 1612 C CA . CYS A 1 203 ? -9.825 13.357 15.030 1.00 91.69 203 CYS A CA 1
ATOM 1613 C C . CYS A 1 203 ? -9.493 12.608 13.737 1.00 91.69 203 CYS A C 1
ATOM 1615 O O . CYS A 1 203 ? -9.165 11.428 13.797 1.00 91.69 203 CYS A O 1
ATOM 1617 N N . ILE A 1 204 ? -9.512 13.287 12.586 1.00 91.69 204 ILE A N 1
ATOM 1618 C CA . ILE A 1 204 ? -9.155 12.669 11.299 1.00 91.69 204 ILE A CA 1
ATOM 1619 C C . ILE A 1 204 ? -7.710 12.150 11.341 1.00 91.69 204 ILE A C 1
ATOM 1621 O O . ILE A 1 204 ? -7.479 10.985 11.033 1.00 91.69 204 ILE A O 1
ATOM 1625 N N . ASN A 1 205 ? -6.759 12.945 11.842 1.00 92.31 205 ASN A N 1
ATOM 1626 C CA . ASN A 1 205 ? -5.361 12.532 11.991 1.00 92.31 205 ASN A CA 1
ATOM 1627 C C . ASN A 1 205 ? -5.195 11.309 12.916 1.00 92.31 205 ASN A C 1
ATOM 1629 O O . ASN A 1 205 ? -4.339 10.468 12.653 1.00 92.31 205 ASN A O 1
ATOM 1633 N N . LYS A 1 206 ? -6.010 11.173 13.977 1.00 93.12 206 LYS A N 1
ATOM 1634 C CA . LYS A 1 206 ? -6.027 9.960 14.820 1.00 93.12 206 LYS A CA 1
ATOM 1635 C C . LYS A 1 206 ? -6.479 8.729 14.025 1.00 93.12 206 LYS A C 1
ATOM 1637 O O . LYS A 1 206 ? -5.837 7.690 14.128 1.00 93.12 206 LYS A O 1
ATOM 1642 N N . ILE A 1 207 ? -7.542 8.834 13.220 1.00 93.56 207 ILE A N 1
ATOM 1643 C CA . ILE A 1 207 ? -8.035 7.715 12.391 1.00 93.56 207 ILE A CA 1
ATOM 1644 C C . ILE A 1 207 ? -7.026 7.363 11.291 1.00 93.56 207 ILE A C 1
ATOM 1646 O O . ILE A 1 207 ? -6.710 6.192 11.100 1.00 93.56 207 ILE A O 1
ATOM 1650 N N . GLU A 1 208 ? -6.474 8.360 10.597 1.00 93.25 208 GLU A N 1
ATOM 1651 C CA . GLU A 1 208 ? -5.410 8.162 9.605 1.00 93.25 208 GLU A CA 1
ATOM 1652 C C . GLU A 1 208 ? -4.167 7.516 10.245 1.00 93.25 208 GLU A C 1
ATOM 1654 O O . GLU A 1 208 ? -3.554 6.640 9.637 1.00 93.25 208 GLU A O 1
ATOM 1659 N N . GLY A 1 209 ? -3.859 7.855 11.503 1.00 92.44 209 GLY A N 1
ATOM 1660 C CA . GLY A 1 209 ? -2.838 7.204 12.328 1.00 92.44 209 GLY A CA 1
ATOM 1661 C C . GLY A 1 209 ? -3.118 5.732 12.666 1.00 92.44 209 GLY A C 1
ATOM 1662 O O . GLY A 1 209 ? -2.172 4.963 12.804 1.00 92.44 209 GLY A O 1
ATOM 1663 N N . LEU A 1 210 ? -4.387 5.313 12.749 1.00 92.88 210 LEU A N 1
ATOM 1664 C CA . LEU A 1 210 ? -4.776 3.900 12.885 1.00 92.88 210 LEU A CA 1
ATOM 1665 C C . LEU A 1 210 ? -4.712 3.159 11.534 1.00 92.88 210 LEU A C 1
ATOM 1667 O O . LEU A 1 210 ? -4.317 1.996 11.479 1.00 92.88 210 LEU A O 1
ATOM 1671 N N . ILE A 1 211 ? -5.096 3.825 10.437 1.00 93.31 211 ILE A N 1
ATOM 1672 C CA . ILE A 1 211 ? -5.185 3.232 9.090 1.00 93.31 211 ILE A CA 1
ATOM 1673 C C . ILE A 1 211 ? -3.814 3.098 8.418 1.00 93.31 211 ILE A C 1
ATOM 1675 O O . ILE A 1 211 ? -3.518 2.049 7.847 1.00 93.31 211 ILE A O 1
ATOM 1679 N N . GLY A 1 212 ? -2.980 4.140 8.463 1.00 92.50 212 GLY A N 1
ATOM 1680 C CA . GLY A 1 212 ? -1.686 4.195 7.772 1.00 92.50 212 GLY A CA 1
ATOM 1681 C C . GLY A 1 212 ? -0.790 2.981 8.056 1.00 92.50 212 GLY A C 1
ATOM 1682 O O . GLY A 1 212 ? -0.346 2.324 7.110 1.00 92.50 212 GLY A O 1
ATOM 1683 N N . PRO A 1 213 ? -0.599 2.573 9.326 1.00 91.56 213 PRO A N 1
ATOM 1684 C CA . PRO A 1 213 ? 0.154 1.371 9.672 1.00 91.56 213 PRO A CA 1
ATOM 1685 C C . PRO A 1 213 ? -0.418 0.069 9.093 1.00 91.56 213 PRO A C 1
ATOM 1687 O O . PRO A 1 213 ? 0.316 -0.910 9.000 1.00 91.56 213 PRO A O 1
ATOM 1690 N N . LEU A 1 214 ? -1.690 0.030 8.690 1.00 90.81 214 LEU A N 1
ATOM 1691 C CA . LEU A 1 214 ? -2.388 -1.151 8.170 1.00 90.81 214 LEU A CA 1
ATOM 1692 C C . LEU A 1 214 ? -2.528 -1.161 6.632 1.00 90.81 214 LEU A C 1
ATOM 1694 O O . LEU A 1 214 ? -3.153 -2.070 6.076 1.00 90.81 214 LEU A O 1
ATOM 1698 N N . LEU A 1 215 ? -1.903 -0.214 5.917 1.00 91.25 215 LEU A N 1
ATOM 1699 C CA . LEU A 1 215 ? -1.965 -0.138 4.449 1.00 91.25 215 LEU A CA 1
ATOM 1700 C C . LEU A 1 215 ? -1.558 -1.433 3.735 1.00 91.25 215 LEU A C 1
ATOM 1702 O O . LEU A 1 215 ? -2.129 -1.759 2.698 1.00 91.25 215 LEU A O 1
ATOM 1706 N N . ASP A 1 216 ? -0.622 -2.216 4.281 1.00 89.75 216 ASP A N 1
ATOM 1707 C CA . ASP A 1 216 ? -0.219 -3.471 3.639 1.00 89.75 216 ASP A CA 1
ATOM 1708 C C . ASP A 1 216 ? -1.344 -4.523 3.613 1.00 89.75 216 ASP A C 1
ATOM 1710 O O . ASP A 1 216 ? -1.309 -5.423 2.779 1.00 89.75 216 ASP A O 1
ATOM 1714 N N . GLN A 1 217 ? -2.354 -4.396 4.481 1.00 86.94 217 GLN A N 1
ATOM 1715 C CA . GLN A 1 217 ? -3.520 -5.285 4.579 1.00 86.94 217 GLN A CA 1
ATOM 1716 C C . GLN A 1 217 ? -4.757 -4.769 3.820 1.00 86.94 217 GLN A C 1
ATOM 1718 O O . GLN A 1 217 ? -5.776 -5.455 3.765 1.00 86.94 217 GLN A O 1
ATOM 1723 N N . THR A 1 218 ? -4.674 -3.571 3.243 1.00 85.75 218 THR A N 1
ATOM 1724 C CA . THR A 1 218 ? -5.793 -2.845 2.625 1.00 85.75 218 THR A CA 1
ATOM 1725 C C . THR A 1 218 ? -6.063 -3.321 1.186 1.00 85.75 218 THR A C 1
ATOM 1727 O O . THR A 1 218 ? -5.159 -3.821 0.518 1.00 85.75 218 THR A O 1
ATOM 1730 N N . THR A 1 219 ? -7.302 -3.175 0.693 1.00 87.06 219 THR A N 1
ATOM 1731 C CA . THR A 1 219 ? -7.666 -3.317 -0.735 1.00 87.06 219 THR A CA 1
ATOM 1732 C C . THR A 1 219 ? -7.961 -1.957 -1.365 1.00 87.06 219 THR A C 1
ATOM 1734 O O . THR A 1 219 ? -8.279 -0.995 -0.664 1.00 87.06 219 THR A O 1
ATOM 1737 N N . ILE A 1 220 ? -7.872 -1.874 -2.696 1.00 89.38 220 ILE A N 1
ATOM 1738 C CA . ILE A 1 220 ? -8.014 -0.614 -3.438 1.00 89.38 220 ILE A CA 1
ATOM 1739 C C . ILE A 1 220 ? -9.372 0.056 -3.199 1.00 89.38 220 ILE A C 1
ATOM 1741 O O . ILE A 1 220 ? -9.434 1.272 -3.044 1.00 89.38 220 ILE A O 1
ATOM 1745 N N . ASP A 1 221 ? -10.434 -0.735 -3.044 1.00 86.88 221 ASP A N 1
ATOM 1746 C CA . ASP A 1 221 ? -11.814 -0.274 -2.835 1.00 86.88 221 ASP A CA 1
ATOM 1747 C C . ASP A 1 221 ? -11.968 0.664 -1.625 1.00 86.88 221 ASP A C 1
ATOM 1749 O O . ASP A 1 221 ? -12.860 1.514 -1.594 1.00 86.88 221 ASP A O 1
ATOM 1753 N N . TYR A 1 222 ? -11.099 0.522 -0.619 1.00 87.69 222 TYR A N 1
ATOM 1754 C CA . TYR A 1 222 ? -11.098 1.369 0.574 1.00 87.69 222 TYR A CA 1
ATOM 1755 C C . TYR A 1 222 ? -10.349 2.699 0.380 1.00 87.69 222 TYR A C 1
ATOM 1757 O O . TYR A 1 222 ? -10.654 3.672 1.069 1.00 87.69 222 TYR A O 1
ATOM 1765 N N . LEU A 1 223 ? -9.402 2.753 -0.564 1.00 88.62 223 LEU A N 1
ATOM 1766 C CA . LEU A 1 223 ? -8.626 3.950 -0.917 1.00 88.62 223 LEU A CA 1
ATOM 1767 C C . LEU A 1 223 ? -9.371 4.864 -1.903 1.00 88.62 223 LEU A C 1
ATOM 1769 O O . LEU A 1 223 ? -9.105 6.064 -1.936 1.00 88.62 223 LEU A O 1
ATOM 1773 N N . LEU A 1 224 ? -10.327 4.323 -2.667 1.00 87.56 224 LEU A N 1
ATOM 1774 C CA . LEU A 1 224 ? -11.170 5.049 -3.628 1.00 87.56 224 LEU A CA 1
ATOM 1775 C C . LEU A 1 224 ? -12.244 5.918 -2.932 1.00 87.56 224 LEU A C 1
ATOM 1777 O O . LEU A 1 224 ? -13.452 5.747 -3.116 1.00 87.56 224 LEU A O 1
ATOM 1781 N N . LEU A 1 225 ? -11.803 6.865 -2.100 1.00 85.62 225 LEU A N 1
ATOM 1782 C CA . LEU A 1 225 ? -12.668 7.845 -1.444 1.00 85.62 225 LEU A CA 1
ATOM 1783 C C . LEU A 1 225 ? -12.938 9.040 -2.375 1.00 85.62 225 LEU A C 1
ATOM 1785 O O . LEU A 1 225 ? -11.980 9.590 -2.918 1.00 85.62 225 LEU A O 1
ATOM 1789 N N . PRO A 1 226 ? -14.201 9.484 -2.549 1.00 84.31 226 PRO A N 1
ATOM 1790 C CA . PRO A 1 226 ? -14.515 10.634 -3.394 1.00 84.31 226 PRO A CA 1
ATOM 1791 C C . PRO A 1 226 ? -13.831 11.925 -2.932 1.00 84.31 226 PRO A C 1
ATOM 1793 O O . PRO A 1 226 ? -13.841 12.236 -1.738 1.00 84.31 226 PRO A O 1
ATOM 1796 N N . SER A 1 227 ? -13.306 12.709 -3.877 1.00 82.62 227 SER A N 1
ATOM 1797 C CA . SER A 1 227 ? -12.607 13.964 -3.572 1.00 82.62 227 SER A CA 1
ATOM 1798 C C . SER A 1 227 ? -13.510 14.962 -2.820 1.00 82.62 227 SER A C 1
ATOM 1800 O O . SER A 1 227 ? -14.688 15.129 -3.174 1.00 82.62 227 SER A O 1
ATOM 1802 N N . PRO A 1 228 ? -13.006 15.683 -1.797 1.00 74.19 228 PRO A N 1
ATOM 1803 C CA . PRO A 1 228 ? -13.792 16.688 -1.089 1.00 74.19 228 PRO A CA 1
ATOM 1804 C C . PRO A 1 228 ? -14.291 17.785 -2.043 1.00 74.19 228 PRO A C 1
ATOM 1806 O O . PRO A 1 228 ? -13.550 18.319 -2.872 1.00 74.19 228 PRO A O 1
ATOM 1809 N N . ARG A 1 229 ? -15.579 18.140 -1.906 1.00 61.28 229 ARG A N 1
ATOM 1810 C CA . ARG A 1 229 ? -16.334 19.012 -2.830 1.00 61.28 229 ARG A CA 1
ATOM 1811 C C . ARG A 1 229 ? -15.690 20.395 -3.025 1.00 61.28 229 ARG A C 1
ATOM 1813 O O . ARG A 1 229 ? -16.062 21.336 -2.325 1.00 61.28 229 ARG A O 1
ATOM 1820 N N . ARG A 1 230 ? -14.761 20.502 -3.987 1.00 60.28 230 ARG A N 1
ATOM 1821 C CA . ARG A 1 230 ? -14.234 21.726 -4.641 1.00 60.28 230 ARG A CA 1
ATOM 1822 C C . ARG A 1 230 ? -13.113 21.466 -5.664 1.00 60.28 230 ARG A C 1
ATOM 1824 O O . ARG A 1 230 ? -12.833 22.379 -6.431 1.00 60.28 230 ARG A O 1
ATOM 1831 N N . ARG A 1 231 ? -12.471 20.284 -5.691 1.00 62.91 231 ARG A N 1
ATOM 1832 C CA . ARG A 1 231 ? -11.305 20.019 -6.573 1.00 62.91 231 ARG A CA 1
ATOM 1833 C C . ARG A 1 231 ? -11.620 19.541 -7.995 1.00 62.91 231 ARG A C 1
ATOM 1835 O O . ARG A 1 231 ? -10.732 19.595 -8.832 1.00 62.91 231 ARG A O 1
ATOM 1842 N N . GLY A 1 232 ? -12.834 19.065 -8.274 1.00 72.25 232 GLY A N 1
ATOM 1843 C CA . GLY A 1 232 ? -13.211 18.494 -9.582 1.00 72.25 232 GLY A CA 1
ATOM 1844 C C . GLY A 1 232 ? -12.761 17.043 -9.802 1.00 72.25 232 GLY A C 1
ATOM 1845 O O . GLY A 1 232 ? -13.445 16.314 -10.507 1.00 72.25 232 GLY A O 1
ATOM 1846 N N . GLN A 1 233 ? -11.687 16.619 -9.136 1.00 83.69 233 GLN A N 1
ATOM 1847 C CA . GLN A 1 233 ? -11.173 15.244 -9.114 1.00 83.69 233 GLN A CA 1
ATOM 1848 C C . GLN A 1 233 ? -12.206 14.219 -8.642 1.00 83.69 233 GLN A C 1
ATOM 1850 O O . GLN A 1 233 ? -13.040 14.509 -7.779 1.00 83.69 233 GLN A O 1
ATOM 1855 N N . ALA A 1 234 ? -12.094 12.998 -9.160 1.00 84.75 234 ALA A N 1
ATOM 1856 C CA . ALA A 1 234 ? -12.895 11.858 -8.742 1.00 84.75 234 ALA A CA 1
ATOM 1857 C C . ALA A 1 234 ? -12.552 11.424 -7.306 1.00 84.75 234 ALA A C 1
ATOM 1859 O O . ALA A 1 234 ? -13.458 11.237 -6.492 1.00 84.75 234 ALA A O 1
ATOM 1860 N N . TYR A 1 235 ? -11.260 11.333 -6.970 1.00 89.69 235 TYR A N 1
ATOM 1861 C CA . TYR A 1 235 ? -10.771 10.726 -5.724 1.00 89.69 235 TYR A CA 1
ATOM 1862 C C . TYR A 1 235 ? -9.915 11.672 -4.860 1.00 89.69 235 TYR A C 1
ATOM 1864 O O . TYR A 1 235 ? -9.347 12.650 -5.349 1.00 89.69 235 TYR A O 1
ATOM 1872 N N . ASP A 1 236 ? -9.831 11.400 -3.554 1.00 89.69 236 ASP A N 1
ATOM 1873 C CA . ASP A 1 236 ? -8.973 12.134 -2.610 1.00 89.69 236 ASP A CA 1
ATOM 1874 C C . ASP A 1 236 ? -7.536 11.576 -2.618 1.00 89.69 236 ASP A C 1
ATOM 1876 O O . ASP A 1 236 ? -7.171 10.684 -1.851 1.00 89.69 236 ASP A O 1
ATOM 1880 N N . VAL A 1 237 ? -6.709 12.112 -3.518 1.00 91.88 237 VAL A N 1
ATOM 1881 C CA . VAL A 1 237 ? -5.282 11.763 -3.633 1.00 91.88 237 VAL A CA 1
ATOM 1882 C C . VAL A 1 237 ? -4.471 12.210 -2.410 1.00 91.88 237 VAL A C 1
ATOM 1884 O O . VAL A 1 237 ? -3.571 11.487 -1.976 1.00 91.88 237 VAL A O 1
ATOM 1887 N N . ASP A 1 238 ? -4.814 13.349 -1.798 1.00 90.06 238 ASP A N 1
ATOM 1888 C CA . ASP A 1 238 ? -4.121 13.847 -0.603 1.00 90.06 238 ASP A CA 1
ATOM 1889 C C . ASP A 1 238 ? -4.299 12.889 0.582 1.00 90.06 238 ASP A C 1
ATOM 1891 O O . ASP A 1 238 ? -3.382 12.731 1.387 1.00 90.06 238 ASP A O 1
ATOM 1895 N N . PHE A 1 239 ? -5.469 12.256 0.718 1.00 90.81 239 PHE A N 1
ATOM 1896 C CA . PHE A 1 239 ? -5.719 11.225 1.729 1.00 90.81 239 PHE A CA 1
ATOM 1897 C C . PHE A 1 239 ? -4.770 10.033 1.571 1.00 90.81 239 PHE A C 1
ATOM 1899 O O . PHE A 1 239 ? -4.121 9.635 2.538 1.00 90.81 239 PHE A O 1
ATOM 1906 N N . VAL A 1 240 ? -4.612 9.512 0.352 1.00 93.88 240 VAL A N 1
ATOM 1907 C CA . VAL A 1 240 ? -3.698 8.390 0.090 1.00 93.88 240 VAL A CA 1
ATOM 1908 C C . VAL A 1 240 ? -2.239 8.787 0.344 1.00 93.88 240 VAL A C 1
ATOM 1910 O O . VAL A 1 240 ? -1.506 8.032 0.986 1.00 93.88 240 VAL A O 1
ATOM 1913 N N . LEU A 1 241 ? -1.832 9.998 -0.057 1.00 92.25 241 LEU A N 1
ATOM 1914 C CA . LEU A 1 241 ? -0.504 10.548 0.246 1.00 92.25 241 LEU A CA 1
ATOM 1915 C C . LEU A 1 241 ? -0.235 10.622 1.760 1.00 92.25 241 LEU A C 1
ATOM 1917 O O . LEU A 1 241 ? 0.840 10.218 2.208 1.00 92.25 241 LEU A O 1
ATOM 1921 N N . ARG A 1 242 ? -1.210 11.073 2.567 1.00 92.31 242 ARG A N 1
ATOM 1922 C CA . ARG A 1 242 ? -1.090 11.095 4.038 1.00 92.31 242 ARG A CA 1
ATOM 1923 C C . ARG A 1 242 ? -0.975 9.692 4.628 1.00 92.31 242 ARG A C 1
ATOM 1925 O O . ARG A 1 242 ? -0.086 9.464 5.447 1.00 92.31 242 ARG A O 1
ATOM 1932 N N . LEU A 1 243 ? -1.806 8.740 4.195 1.00 93.25 243 LEU A N 1
ATOM 1933 C CA . LEU A 1 243 ? -1.735 7.362 4.691 1.00 93.25 243 LEU A CA 1
ATOM 1934 C C . LEU A 1 243 ? -0.383 6.704 4.390 1.00 93.25 243 LEU A C 1
ATOM 1936 O O . LEU A 1 243 ? 0.172 6.036 5.263 1.00 93.25 243 LEU A O 1
ATOM 1940 N N . VAL A 1 244 ? 0.172 6.901 3.188 1.00 92.12 244 VAL A N 1
ATOM 1941 C CA . VAL A 1 244 ? 1.488 6.337 2.848 1.00 92.12 244 VAL A CA 1
ATOM 1942 C C . VAL A 1 244 ? 2.600 7.035 3.630 1.00 92.12 244 VAL A C 1
ATOM 1944 O O . VAL A 1 244 ? 3.475 6.355 4.158 1.00 92.12 244 VAL A O 1
ATOM 1947 N N . HIS A 1 245 ? 2.539 8.356 3.817 1.00 90.75 245 HIS A N 1
ATOM 1948 C CA . HIS A 1 245 ? 3.472 9.054 4.706 1.00 90.75 245 HIS A CA 1
ATOM 1949 C C . HIS A 1 245 ? 3.448 8.466 6.132 1.00 90.75 245 HIS A C 1
ATOM 1951 O O . HIS A 1 245 ? 4.500 8.179 6.703 1.00 90.75 245 HIS A O 1
ATOM 1957 N N . ILE A 1 246 ? 2.262 8.209 6.692 1.00 90.31 246 ILE A N 1
ATOM 1958 C CA . ILE A 1 246 ? 2.103 7.564 8.008 1.00 90.31 246 ILE A CA 1
ATOM 1959 C C . ILE A 1 246 ? 2.648 6.123 8.002 1.00 90.31 246 ILE A C 1
ATOM 1961 O O . ILE A 1 246 ? 3.249 5.699 8.984 1.00 90.31 246 ILE A O 1
ATOM 1965 N N . PHE A 1 247 ? 2.512 5.371 6.906 1.00 90.69 247 PHE A N 1
ATOM 1966 C CA . PHE A 1 247 ? 3.077 4.020 6.789 1.00 90.69 247 PHE A CA 1
ATOM 1967 C C . PHE A 1 247 ? 4.618 3.989 6.816 1.00 90.69 247 PHE A C 1
ATOM 1969 O O . PHE A 1 247 ? 5.191 3.024 7.322 1.00 90.69 247 PHE A O 1
ATOM 1976 N N . PHE A 1 248 ? 5.295 5.019 6.290 1.00 87.19 248 PHE A N 1
ATOM 1977 C CA . PHE A 1 248 ? 6.764 5.112 6.313 1.00 87.19 248 PHE A CA 1
ATOM 1978 C C . PHE A 1 248 ? 7.329 5.727 7.595 1.00 87.19 248 PHE A C 1
ATOM 1980 O O . PHE A 1 248 ? 8.382 5.287 8.054 1.00 87.19 248 PHE A O 1
ATOM 1987 N N . PHE A 1 249 ? 6.664 6.747 8.143 1.00 83.62 249 PHE A N 1
ATOM 1988 C CA . PHE A 1 249 ? 7.189 7.570 9.239 1.00 83.62 249 PHE A CA 1
ATOM 1989 C C . PHE A 1 249 ? 6.442 7.396 10.572 1.00 83.62 249 PHE A C 1
ATOM 1991 O O . PHE A 1 249 ? 6.768 8.077 11.539 1.00 83.62 249 PHE A O 1
ATOM 1998 N N . GLY A 1 250 ? 5.436 6.520 10.639 1.00 74.69 250 GLY A N 1
ATOM 1999 C CA . GLY A 1 250 ? 4.711 6.201 11.868 1.00 74.69 250 GLY A CA 1
ATOM 2000 C C . GLY A 1 250 ? 5.406 5.121 12.702 1.00 74.69 250 GLY A C 1
ATOM 2001 O O . GLY A 1 250 ? 5.768 4.063 12.190 1.00 74.69 250 GLY A O 1
ATOM 2002 N N . ASP A 1 251 ? 5.509 5.349 14.012 1.00 64.25 251 ASP A N 1
ATOM 2003 C CA . ASP A 1 251 ? 6.252 4.508 14.970 1.00 64.25 251 ASP A CA 1
ATOM 2004 C C . ASP A 1 251 ? 5.645 3.106 15.239 1.00 64.25 251 ASP A C 1
ATOM 2006 O O . ASP A 1 251 ? 6.098 2.379 16.122 1.00 64.25 251 ASP A O 1
ATOM 2010 N N . SER A 1 252 ? 4.594 2.701 14.519 1.00 62.94 252 SER A N 1
ATOM 2011 C CA . SER A 1 252 ? 3.743 1.566 14.911 1.00 62.94 252 SER A CA 1
ATOM 2012 C C . SER A 1 252 ? 4.286 0.180 14.547 1.00 62.94 252 SER A C 1
ATOM 2014 O O . SER A 1 252 ? 4.114 -0.763 15.318 1.00 62.94 252 SER A O 1
ATOM 2016 N N . PHE A 1 253 ? 4.893 -0.002 13.366 1.00 72.12 253 PHE A N 1
ATOM 2017 C CA . PHE A 1 253 ? 5.272 -1.335 12.874 1.00 72.12 253 PHE A CA 1
ATOM 2018 C C . PHE A 1 253 ? 6.559 -1.332 12.049 1.00 72.12 253 PHE A C 1
ATOM 2020 O O . PHE A 1 253 ? 6.731 -0.518 11.148 1.00 72.12 253 PHE A O 1
ATOM 2027 N N . ALA A 1 254 ? 7.394 -2.358 12.242 1.00 77.69 254 ALA A N 1
ATOM 2028 C CA . ALA A 1 254 ? 8.585 -2.577 11.425 1.00 77.69 254 ALA A CA 1
ATOM 2029 C C . ALA A 1 254 ? 8.262 -2.636 9.915 1.00 77.69 254 ALA A C 1
ATOM 2031 O O . ALA A 1 254 ? 7.415 -3.420 9.455 1.00 77.69 254 ALA A O 1
ATOM 2032 N N . LEU A 1 255 ? 8.982 -1.826 9.135 1.00 82.56 255 LEU A N 1
ATOM 2033 C CA . LEU A 1 255 ? 8.887 -1.768 7.678 1.00 82.56 255 LEU A CA 1
ATOM 2034 C C . LEU A 1 255 ? 9.645 -2.948 7.050 1.00 82.56 255 LEU A C 1
ATOM 2036 O O . LEU A 1 255 ? 10.813 -2.851 6.678 1.00 82.56 255 LEU A O 1
ATOM 2040 N N . THR A 1 256 ? 8.987 -4.103 6.954 1.00 86.25 256 THR A N 1
ATOM 2041 C CA . THR A 1 256 ? 9.564 -5.286 6.299 1.00 86.25 256 THR A CA 1
ATOM 2042 C C . THR A 1 256 ? 9.383 -5.227 4.780 1.00 86.25 256 THR A C 1
ATOM 2044 O O . THR A 1 256 ? 8.383 -4.706 4.278 1.00 86.25 256 THR A O 1
ATOM 2047 N N . SER A 1 257 ? 10.317 -5.826 4.030 1.00 87.00 257 SER A N 1
ATOM 2048 C CA . SER A 1 257 ? 10.274 -5.850 2.556 1.00 87.00 257 SER A CA 1
ATOM 2049 C C . SER A 1 257 ? 8.948 -6.402 2.011 1.00 87.00 257 SER A C 1
ATOM 2051 O O . SER A 1 257 ? 8.400 -5.854 1.059 1.00 87.00 257 SER A O 1
ATOM 2053 N N . ASN A 1 258 ? 8.371 -7.424 2.653 1.00 89.44 258 ASN A N 1
ATOM 2054 C CA . ASN A 1 258 ? 7.091 -8.002 2.233 1.00 89.44 258 ASN A CA 1
ATOM 2055 C C . ASN A 1 258 ? 5.920 -7.018 2.380 1.00 89.44 258 ASN A C 1
ATOM 2057 O O . ASN A 1 258 ? 5.090 -6.935 1.478 1.00 89.44 258 ASN A O 1
ATOM 2061 N N . ARG A 1 259 ? 5.860 -6.246 3.474 1.00 90.56 259 ARG A N 1
ATOM 2062 C CA . ARG A 1 259 ? 4.816 -5.225 3.677 1.00 90.56 259 ARG A CA 1
ATOM 2063 C C . ARG A 1 259 ? 4.959 -4.096 2.661 1.00 90.56 259 ARG A C 1
ATOM 2065 O O . ARG A 1 259 ? 3.990 -3.742 1.998 1.00 90.56 259 ARG A O 1
ATOM 2072 N N . LEU A 1 260 ? 6.188 -3.620 2.461 1.00 91.19 260 LEU A N 1
ATOM 2073 C CA . LEU A 1 260 ? 6.517 -2.603 1.465 1.00 91.19 260 LEU A CA 1
ATOM 2074 C C . LEU A 1 260 ? 6.125 -3.035 0.035 1.00 91.19 260 LEU A C 1
ATOM 2076 O O . LEU A 1 260 ? 5.515 -2.257 -0.692 1.00 91.19 260 LEU A O 1
ATOM 2080 N N . LYS A 1 261 ? 6.382 -4.294 -0.350 1.00 91.69 261 LYS A N 1
ATOM 2081 C CA . LYS A 1 261 ? 5.955 -4.863 -1.644 1.00 91.69 261 LYS A CA 1
ATOM 2082 C C . LYS A 1 261 ? 4.432 -4.974 -1.795 1.00 91.69 261 LYS A C 1
ATOM 2084 O O . LYS A 1 261 ? 3.928 -4.824 -2.907 1.00 91.69 261 LYS A O 1
ATOM 2089 N N . ARG A 1 262 ? 3.689 -5.249 -0.713 1.00 91.94 262 ARG A N 1
ATOM 2090 C CA . ARG A 1 262 ? 2.210 -5.256 -0.730 1.00 91.94 262 ARG A CA 1
ATOM 2091 C C . ARG A 1 262 ? 1.661 -3.848 -0.953 1.00 91.94 262 ARG A C 1
ATOM 2093 O O . ARG A 1 262 ? 0.827 -3.674 -1.835 1.00 91.94 262 ARG A O 1
ATOM 2100 N N . VAL A 1 263 ? 2.187 -2.853 -0.232 1.00 93.56 263 VAL A N 1
ATOM 2101 C CA . VAL A 1 263 ? 1.824 -1.438 -0.432 1.00 93.56 263 VAL A CA 1
ATOM 2102 C C . VAL A 1 263 ? 2.194 -0.965 -1.839 1.00 93.56 263 VAL A C 1
ATOM 2104 O O . VAL A 1 263 ? 1.377 -0.310 -2.473 1.00 93.56 263 VAL A O 1
ATOM 2107 N N . ALA A 1 264 ? 3.346 -1.364 -2.388 1.00 93.06 264 ALA A N 1
ATOM 2108 C CA . ALA A 1 264 ? 3.706 -1.042 -3.772 1.00 93.06 264 ALA A CA 1
ATOM 2109 C C . ALA A 1 264 ? 2.684 -1.557 -4.792 1.00 93.06 264 ALA A C 1
ATOM 2111 O O . ALA A 1 264 ? 2.180 -0.778 -5.593 1.00 93.06 264 ALA A O 1
ATOM 2112 N N . LYS A 1 265 ? 2.301 -2.837 -4.704 1.00 92.50 265 LYS A N 1
ATOM 2113 C CA . LYS A 1 265 ? 1.277 -3.428 -5.583 1.00 92.50 265 LYS A CA 1
ATOM 2114 C C . LYS A 1 265 ? -0.086 -2.747 -5.421 1.00 92.50 265 LYS A C 1
ATOM 2116 O O . LYS A 1 265 ? -0.807 -2.600 -6.399 1.00 92.50 265 LYS A O 1
ATOM 2121 N N . MET A 1 266 ? -0.428 -2.302 -4.211 1.00 94.38 266 MET A N 1
ATOM 2122 C CA . MET A 1 266 ? -1.651 -1.536 -3.954 1.00 94.38 266 MET A CA 1
ATOM 2123 C C . MET A 1 266 ? -1.610 -0.139 -4.590 1.00 94.38 266 MET A C 1
ATOM 2125 O O . MET A 1 266 ? -2.556 0.263 -5.262 1.00 94.38 266 MET A O 1
ATOM 2129 N N . MET A 1 267 ? -0.495 0.575 -4.434 1.00 94.62 267 MET A N 1
ATOM 2130 C CA . MET A 1 267 ? -0.301 1.906 -5.010 1.00 94.62 267 MET A CA 1
ATOM 2131 C C . MET A 1 267 ? -0.223 1.887 -6.535 1.00 94.62 267 MET A C 1
ATOM 2133 O O . MET A 1 267 ? -0.743 2.796 -7.172 1.00 94.62 267 MET A O 1
ATOM 2137 N N . ASP A 1 268 ? 0.375 0.855 -7.129 1.00 93.25 268 ASP A N 1
ATOM 2138 C CA . ASP A 1 268 ? 0.453 0.710 -8.584 1.00 93.25 268 ASP A CA 1
ATOM 2139 C C . ASP A 1 268 ? -0.927 0.402 -9.206 1.00 93.25 268 ASP A C 1
ATOM 2141 O O . ASP A 1 268 ? -1.201 0.831 -10.325 1.00 93.25 268 ASP A O 1
ATOM 2145 N N . LEU A 1 269 ? -1.834 -0.260 -8.470 1.00 93.56 269 LEU A N 1
ATOM 2146 C CA . LEU A 1 269 ? -3.250 -0.376 -8.850 1.00 93.56 269 LEU A CA 1
ATOM 2147 C C . LEU A 1 269 ? -3.998 0.957 -8.675 1.00 93.56 269 LEU A C 1
ATOM 2149 O O . LEU A 1 269 ? -4.726 1.363 -9.574 1.00 93.56 269 LEU A O 1
ATOM 2153 N N . PHE A 1 270 ? -3.795 1.669 -7.561 1.00 94.44 270 PHE A N 1
ATOM 2154 C CA . PHE A 1 270 ? -4.414 2.983 -7.337 1.00 94.44 270 PHE A CA 1
ATOM 2155 C C . PHE A 1 270 ? -4.003 4.005 -8.409 1.00 94.44 270 PHE A C 1
ATOM 2157 O O . PHE A 1 270 ? -4.845 4.740 -8.917 1.00 94.44 270 PHE A O 1
ATOM 2164 N N . LEU A 1 271 ? -2.729 3.998 -8.813 1.00 95.12 271 LEU A N 1
ATOM 2165 C CA . LEU A 1 271 ? -2.199 4.806 -9.912 1.00 95.12 271 LEU A CA 1
ATOM 2166 C C . LEU A 1 271 ? -2.936 4.562 -11.237 1.00 95.12 271 LEU A C 1
ATOM 2168 O O . LEU A 1 271 ? -3.184 5.522 -11.961 1.00 95.12 271 LEU A O 1
ATOM 2172 N N . LEU A 1 272 ? -3.307 3.314 -11.548 1.00 94.12 272 LEU A N 1
ATOM 2173 C CA . LEU A 1 272 ? -4.073 2.980 -12.755 1.00 94.12 272 LEU A CA 1
ATOM 2174 C C . LEU A 1 272 ? -5.510 3.525 -12.711 1.00 94.12 272 LEU A C 1
ATOM 2176 O O . LEU A 1 272 ? -6.004 3.978 -13.739 1.00 94.12 272 LEU A O 1
ATOM 2180 N N . GLU A 1 273 ? -6.155 3.530 -11.541 1.00 93.00 273 GLU A N 1
ATOM 2181 C CA . GLU A 1 273 ? -7.521 4.057 -11.374 1.00 93.00 273 GLU A CA 1
ATOM 2182 C C . GLU A 1 273 ? -7.587 5.594 -11.410 1.00 93.00 273 GLU A C 1
ATOM 2184 O O . GLU A 1 273 ? -8.577 6.152 -11.883 1.00 93.00 273 GLU A O 1
ATOM 2189 N N . VAL A 1 274 ? -6.548 6.299 -10.937 1.00 93.44 274 VAL A N 1
ATOM 2190 C CA . VAL A 1 274 ? -6.521 7.779 -10.937 1.00 93.44 274 VAL A CA 1
ATOM 2191 C C . VAL A 1 274 ? -5.887 8.393 -12.188 1.00 93.44 274 VAL A C 1
ATOM 2193 O O . VAL A 1 274 ? -6.231 9.517 -12.542 1.00 93.44 274 VAL A O 1
ATOM 2196 N N . ALA A 1 275 ? -5.006 7.675 -12.894 1.00 93.62 275 ALA A N 1
ATOM 2197 C CA . ALA A 1 275 ? -4.395 8.139 -14.143 1.00 93.62 275 ALA A CA 1
ATOM 2198 C C . ALA A 1 275 ? -5.384 8.665 -15.214 1.00 93.62 275 ALA A C 1
ATOM 2200 O O . ALA A 1 275 ? -5.042 9.650 -15.870 1.00 93.62 275 ALA A O 1
ATOM 2201 N N . PRO A 1 276 ? -6.580 8.069 -15.429 1.00 93.44 276 PRO A N 1
ATOM 2202 C CA . PRO A 1 276 ? -7.525 8.566 -16.426 1.00 93.44 276 PRO A CA 1
ATOM 2203 C C . PRO A 1 276 ? -8.382 9.770 -15.981 1.00 93.44 276 PRO A C 1
ATOM 2205 O O . PRO A 1 276 ? -9.196 10.225 -16.782 1.00 93.44 276 PRO A O 1
ATOM 2208 N N . ASP A 1 277 ? -8.246 10.285 -14.750 1.00 91.25 277 ASP A N 1
ATOM 2209 C CA . ASP A 1 277 ? -8.997 11.458 -14.266 1.00 91.25 277 ASP A CA 1
ATOM 2210 C C . ASP A 1 277 ? -8.445 12.767 -14.877 1.00 91.25 277 ASP A C 1
ATOM 2212 O O . ASP A 1 277 ? -7.340 13.169 -14.510 1.00 91.25 277 ASP A O 1
ATOM 2216 N N . PRO A 1 278 ? -9.191 13.491 -15.743 1.00 90.06 278 PRO A N 1
ATOM 2217 C CA . PRO A 1 278 ? -8.719 14.729 -16.381 1.00 90.06 278 PRO A CA 1
ATOM 2218 C C . PRO A 1 278 ? -8.545 15.922 -15.426 1.00 90.06 278 PRO A C 1
ATOM 2220 O O . PRO A 1 278 ? -8.157 17.011 -15.855 1.00 90.06 278 PRO A O 1
ATOM 2223 N N . HIS A 1 279 ? -8.920 15.771 -14.153 1.00 89.69 279 HIS A N 1
ATOM 2224 C CA . HIS A 1 279 ? -8.778 16.795 -13.121 1.00 89.69 279 HIS A CA 1
ATOM 2225 C C . HIS A 1 279 ? -7.616 16.518 -12.152 1.00 89.69 279 HIS A C 1
ATOM 2227 O O . HIS A 1 279 ? -7.347 17.347 -11.273 1.00 89.69 279 HIS A O 1
ATOM 2233 N N . LEU A 1 280 ? -6.916 15.388 -12.289 1.00 91.50 280 LEU A N 1
ATOM 2234 C CA . LEU A 1 280 ? -5.727 15.078 -11.498 1.00 91.50 280 LEU A CA 1
ATOM 2235 C C . LEU A 1 280 ? -4.560 15.982 -11.923 1.00 91.50 280 LEU A C 1
ATOM 2237 O O . LEU A 1 280 ? -4.235 16.069 -13.102 1.00 91.50 280 LEU A O 1
ATOM 2241 N N . LYS A 1 281 ? -3.927 16.694 -10.982 1.00 90.50 281 LYS A N 1
ATOM 2242 C CA . LYS A 1 281 ? -2.861 17.640 -11.347 1.00 90.50 281 LYS A CA 1
ATOM 2243 C C . LYS A 1 281 ? -1.520 16.935 -11.570 1.00 90.50 281 LYS A C 1
ATOM 2245 O O . LYS A 1 281 ? -1.240 15.949 -10.886 1.00 90.50 281 LYS A O 1
ATOM 2250 N N . PRO A 1 282 ? -0.618 17.515 -12.389 1.00 91.62 282 PRO A N 1
ATOM 2251 C CA . PRO A 1 282 ? 0.691 16.921 -12.672 1.00 91.62 282 PRO A CA 1
ATOM 2252 C C . PRO A 1 282 ? 1.525 16.711 -11.409 1.00 91.62 282 PRO A C 1
ATOM 2254 O O . PRO A 1 282 ? 2.071 15.634 -11.213 1.00 91.62 282 PRO A O 1
ATOM 2257 N N . CYS A 1 283 ? 1.537 17.692 -10.502 1.00 90.62 283 CYS A N 1
ATOM 2258 C CA . CYS A 1 283 ? 2.251 17.609 -9.227 1.00 90.62 283 CYS A CA 1
ATOM 2259 C C . CYS A 1 283 ? 1.656 16.584 -8.242 1.00 90.62 283 CYS A C 1
ATOM 2261 O O . CYS A 1 283 ? 2.389 16.001 -7.447 1.00 90.62 283 CYS A O 1
ATOM 2263 N N . GLU A 1 284 ? 0.343 16.339 -8.292 1.00 90.69 284 GLU A N 1
ATOM 2264 C CA . GLU A 1 284 ? -0.320 15.316 -7.472 1.00 90.69 284 GLU A CA 1
ATOM 2265 C C . GLU A 1 284 ? 0.008 13.913 -8.024 1.00 90.69 284 GLU A C 1
ATOM 2267 O O . GLU A 1 284 ? 0.366 13.022 -7.256 1.00 90.69 284 GLU A O 1
ATOM 2272 N N . PHE A 1 285 ? 0.002 13.729 -9.351 1.00 94.12 285 PHE A N 1
ATOM 2273 C CA . PHE A 1 285 ? 0.441 12.484 -9.997 1.00 94.12 285 PHE A CA 1
ATOM 2274 C C . PHE A 1 285 ? 1.947 12.212 -9.814 1.00 94.12 285 PHE A C 1
ATOM 2276 O O . PHE A 1 285 ? 2.346 11.083 -9.528 1.00 94.12 285 PHE A O 1
ATOM 2283 N N . GLU A 1 286 ? 2.790 13.244 -9.902 1.00 91.88 286 GLU A N 1
ATOM 2284 C CA . GLU A 1 286 ? 4.232 13.167 -9.639 1.00 91.88 286 GLU A CA 1
ATOM 2285 C C . GLU A 1 286 ? 4.524 12.736 -8.191 1.00 91.88 286 GLU A C 1
ATOM 2287 O O . GLU A 1 286 ? 5.342 11.841 -7.956 1.00 91.88 286 GLU A O 1
ATOM 2292 N N . ALA A 1 287 ? 3.799 13.291 -7.214 1.00 91.50 287 ALA A N 1
ATOM 2293 C CA . ALA A 1 287 ? 3.869 12.837 -5.826 1.00 91.50 287 ALA A CA 1
ATOM 2294 C C . ALA A 1 287 ? 3.436 11.364 -5.682 1.00 91.50 287 ALA A C 1
ATOM 2296 O O . ALA A 1 287 ? 4.064 10.606 -4.940 1.00 91.50 287 ALA A O 1
ATOM 2297 N N . LEU A 1 288 ? 2.410 10.922 -6.424 1.00 93.56 288 LEU A N 1
ATOM 2298 C CA . LEU A 1 288 ? 1.949 9.531 -6.381 1.00 93.56 288 LEU A CA 1
ATOM 2299 C C . LEU A 1 288 ? 2.989 8.524 -6.899 1.00 93.56 288 LEU A C 1
ATOM 2301 O O . LEU A 1 288 ? 3.168 7.460 -6.300 1.00 93.56 288 LEU A O 1
ATOM 2305 N N . ILE A 1 289 ? 3.689 8.831 -7.994 1.00 93.56 289 ILE A N 1
ATOM 2306 C CA . ILE A 1 289 ? 4.692 7.912 -8.560 1.00 93.56 289 ILE A CA 1
ATOM 2307 C C . ILE A 1 289 ? 5.990 7.876 -7.732 1.00 93.56 289 ILE A C 1
ATOM 2309 O O . ILE A 1 289 ? 6.598 6.804 -7.609 1.00 93.56 289 ILE A O 1
ATOM 2313 N N . THR A 1 290 ? 6.377 9.004 -7.121 1.00 90.38 290 THR A N 1
ATOM 2314 C CA . THR A 1 290 ? 7.644 9.175 -6.380 1.00 90.38 290 THR A CA 1
ATOM 2315 C C . THR A 1 290 ? 7.592 8.778 -4.899 1.00 90.38 290 THR A C 1
ATOM 2317 O O . THR A 1 290 ? 8.647 8.542 -4.315 1.00 90.38 290 THR A O 1
ATOM 2320 N N . MET A 1 291 ? 6.409 8.641 -4.279 1.00 88.81 291 MET A N 1
ATOM 2321 C CA . MET A 1 291 ? 6.293 8.385 -2.828 1.00 88.81 291 MET A CA 1
ATOM 2322 C C . MET A 1 291 ? 6.931 7.071 -2.329 1.00 88.81 291 MET A C 1
ATOM 2324 O O . MET A 1 291 ? 7.155 6.918 -1.130 1.00 88.81 291 MET A O 1
ATOM 2328 N N . LEU A 1 292 ? 7.162 6.092 -3.214 1.00 88.69 292 LEU A N 1
ATOM 2329 C CA . LEU A 1 292 ? 7.699 4.776 -2.856 1.00 88.69 292 LEU A CA 1
ATOM 2330 C C . LEU A 1 292 ? 9.160 4.633 -3.303 1.00 88.69 292 LEU A C 1
ATOM 2332 O O . LEU A 1 292 ? 9.466 4.917 -4.463 1.00 88.69 292 LEU A O 1
ATOM 2336 N N . PRO A 1 293 ? 10.054 4.098 -2.449 1.00 85.88 293 PRO A N 1
ATOM 2337 C CA . PRO A 1 293 ? 11.433 3.842 -2.833 1.00 85.88 293 PRO A CA 1
ATOM 2338 C C . PRO A 1 293 ? 11.505 2.732 -3.885 1.00 85.88 293 PRO A C 1
ATOM 2340 O O . PRO A 1 293 ? 10.711 1.789 -3.886 1.00 85.88 293 PRO A O 1
ATOM 2343 N N . ASP A 1 294 ? 12.534 2.772 -4.731 1.00 79.81 294 ASP A N 1
ATOM 2344 C CA . ASP A 1 294 ? 12.745 1.771 -5.783 1.00 79.81 294 ASP A CA 1
ATOM 2345 C C . ASP A 1 294 ? 12.777 0.325 -5.278 1.00 79.81 294 ASP A C 1
ATOM 2347 O O . ASP A 1 294 ? 12.420 -0.594 -6.009 1.00 79.81 294 ASP A O 1
ATOM 2351 N N . THR A 1 295 ? 13.216 0.089 -4.044 1.00 82.50 295 THR A N 1
ATOM 2352 C CA . THR A 1 295 ? 13.271 -1.252 -3.443 1.00 82.50 295 THR A CA 1
ATOM 2353 C C . THR A 1 295 ? 11.886 -1.867 -3.209 1.00 82.50 295 THR A C 1
ATOM 2355 O O . THR A 1 295 ? 11.788 -3.079 -3.017 1.00 82.50 295 THR A O 1
ATOM 2358 N N . ALA A 1 296 ? 10.819 -1.062 -3.254 1.00 86.62 296 ALA A N 1
ATOM 2359 C CA . ALA A 1 296 ? 9.438 -1.501 -3.090 1.00 86.62 296 ALA A CA 1
ATOM 2360 C C . ALA A 1 296 ? 8.875 -2.204 -4.338 1.00 86.62 296 ALA A C 1
ATOM 2362 O O . ALA A 1 296 ? 8.114 -3.166 -4.218 1.00 86.62 296 ALA A O 1
ATOM 2363 N N . ARG A 1 297 ? 9.258 -1.734 -5.534 1.00 88.50 297 ARG A N 1
ATOM 2364 C CA . ARG A 1 297 ? 8.725 -2.193 -6.826 1.00 88.50 297 ARG A CA 1
ATOM 2365 C C . ARG A 1 297 ? 9.636 -3.232 -7.476 1.00 88.50 297 ARG A C 1
ATOM 2367 O O . ARG A 1 297 ? 10.753 -2.917 -7.891 1.00 88.50 297 ARG A O 1
ATOM 2374 N N . GLU A 1 298 ? 9.136 -4.460 -7.608 1.00 85.44 298 GLU A N 1
ATOM 2375 C CA . GLU A 1 298 ? 9.825 -5.571 -8.293 1.00 85.44 298 GLU A CA 1
ATOM 2376 C C . GLU A 1 298 ? 9.846 -5.386 -9.823 1.00 85.44 298 GLU A C 1
ATOM 2378 O O . GLU A 1 298 ? 10.818 -5.752 -10.477 1.00 85.44 298 GLU A O 1
ATOM 2383 N N . SER A 1 299 ? 8.802 -4.767 -10.379 1.00 87.81 299 SER A N 1
ATOM 2384 C CA . SER A 1 299 ? 8.644 -4.397 -11.791 1.00 87.81 299 SER A CA 1
ATOM 2385 C C . SER A 1 299 ? 8.060 -2.982 -11.869 1.00 87.81 299 SER A C 1
ATOM 2387 O O . SER A 1 299 ? 7.418 -2.530 -10.923 1.00 87.81 299 SER A O 1
ATOM 2389 N N . HIS A 1 300 ? 8.312 -2.264 -12.966 1.00 91.31 300 HIS A N 1
ATOM 2390 C CA . HIS A 1 300 ? 7.709 -0.952 -13.246 1.00 91.31 300 HIS A CA 1
ATOM 2391 C C . HIS A 1 300 ? 6.594 -1.041 -14.312 1.00 91.31 300 HIS A C 1
ATOM 2393 O O . HIS A 1 300 ? 6.180 -0.021 -14.853 1.00 91.31 300 HIS A O 1
ATOM 2399 N N . ASP A 1 301 ? 6.094 -2.243 -14.618 1.00 91.44 301 ASP A N 1
ATOM 2400 C CA . ASP A 1 301 ? 5.125 -2.484 -15.694 1.00 91.44 301 ASP A CA 1
ATOM 2401 C C . ASP A 1 301 ? 3.788 -1.757 -15.458 1.00 91.44 301 ASP A C 1
ATOM 2403 O O . ASP A 1 301 ? 3.322 -1.021 -16.326 1.00 91.44 301 ASP A O 1
ATOM 2407 N N . GLN A 1 302 ? 3.191 -1.907 -14.269 1.00 92.25 302 GLN A N 1
ATOM 2408 C CA . GLN A 1 302 ? 1.936 -1.225 -13.910 1.00 92.25 302 GLN A CA 1
ATOM 2409 C C . GLN A 1 302 ? 2.118 0.295 -13.806 1.00 92.25 302 GLN A C 1
ATOM 2411 O O . GLN A 1 302 ? 1.275 1.050 -14.284 1.00 92.25 302 GLN A O 1
ATOM 2416 N N . LEU A 1 303 ? 3.257 0.735 -13.260 1.00 92.81 303 LEU A N 1
ATOM 2417 C CA . LEU A 1 303 ? 3.634 2.145 -13.196 1.00 92.81 303 LEU A CA 1
ATOM 2418 C C . LEU A 1 303 ? 3.722 2.763 -14.603 1.00 92.81 303 LEU A C 1
ATOM 2420 O O . LEU A 1 303 ? 3.137 3.815 -14.841 1.00 92.81 303 LEU A O 1
ATOM 2424 N N . TYR A 1 304 ? 4.373 2.089 -15.557 1.00 92.06 304 TYR A N 1
ATOM 2425 C CA . TYR A 1 304 ? 4.432 2.542 -16.949 1.00 92.06 304 TYR A CA 1
ATOM 2426 C C . TYR A 1 304 ? 3.045 2.652 -17.590 1.00 92.06 304 TYR A C 1
ATOM 2428 O O . TYR A 1 304 ? 2.772 3.638 -18.270 1.00 92.06 304 TYR A O 1
ATOM 2436 N N . LEU A 1 305 ? 2.165 1.672 -17.363 1.00 92.50 305 LEU A N 1
ATOM 2437 C CA . LEU A 1 305 ? 0.798 1.704 -17.887 1.00 92.50 305 LEU A CA 1
ATOM 2438 C C . LEU A 1 305 ? 0.000 2.893 -17.326 1.00 92.50 305 LEU A C 1
ATOM 2440 O O . LEU A 1 305 ? -0.655 3.588 -18.098 1.00 92.50 305 LEU A O 1
ATOM 2444 N N . ALA A 1 306 ? 0.112 3.182 -16.025 1.00 94.12 306 ALA A N 1
ATOM 2445 C CA . ALA A 1 306 ? -0.515 4.358 -15.419 1.00 94.12 306 ALA A CA 1
ATOM 2446 C C . ALA A 1 306 ? 0.045 5.673 -15.991 1.00 94.12 306 ALA A C 1
ATOM 2448 O O . ALA A 1 306 ? -0.717 6.579 -16.315 1.00 94.12 306 ALA A O 1
ATOM 2449 N N . MET A 1 307 ? 1.365 5.773 -16.179 1.00 92.94 307 MET A N 1
ATOM 2450 C CA . MET A 1 307 ? 2.003 6.953 -16.779 1.00 92.94 307 MET A CA 1
ATOM 2451 C C . MET A 1 307 ? 1.573 7.164 -18.238 1.00 92.94 307 MET A C 1
ATOM 2453 O O . MET A 1 307 ? 1.242 8.280 -18.624 1.00 92.94 307 MET A O 1
ATOM 2457 N N . ASP A 1 308 ? 1.526 6.100 -19.043 1.00 90.56 308 ASP A N 1
ATOM 2458 C CA . ASP A 1 308 ? 1.050 6.144 -20.429 1.00 90.56 308 ASP A CA 1
ATOM 2459 C C . ASP A 1 308 ? -0.426 6.573 -20.518 1.00 90.56 308 ASP A C 1
ATOM 2461 O O . ASP A 1 308 ? -0.778 7.397 -21.361 1.00 90.56 308 ASP A O 1
ATOM 2465 N N . MET A 1 309 ? -1.289 6.079 -19.622 1.00 92.06 309 MET A N 1
ATOM 2466 C CA . MET A 1 309 ? -2.681 6.538 -19.516 1.00 92.06 309 MET A CA 1
ATOM 2467 C C . MET A 1 309 ? -2.771 8.016 -19.116 1.00 92.06 309 MET A C 1
ATOM 2469 O O . MET A 1 309 ? -3.493 8.773 -19.766 1.00 92.06 309 MET A O 1
ATOM 2473 N N . TYR A 1 310 ? -2.011 8.438 -18.102 1.00 93.06 310 TYR A N 1
ATOM 2474 C CA . TYR A 1 310 ? -2.030 9.812 -17.604 1.00 93.06 310 TYR A CA 1
ATOM 2475 C C . TYR A 1 310 ? -1.611 10.816 -18.685 1.00 93.06 310 TYR A C 1
ATOM 2477 O O . TYR A 1 310 ? -2.347 11.767 -18.948 1.00 93.06 310 TYR A O 1
ATOM 2485 N N . LEU A 1 311 ? -0.490 10.575 -19.376 1.00 90.81 311 LEU A N 1
ATOM 2486 C CA . LEU A 1 311 ? -0.007 11.450 -20.454 1.00 90.81 311 LEU A CA 1
ATOM 2487 C C . LEU A 1 311 ? -0.987 11.517 -21.640 1.00 90.81 311 LEU A C 1
ATOM 2489 O O . LEU A 1 311 ? -1.152 12.572 -22.245 1.00 90.81 311 LEU A O 1
ATOM 2493 N N . LYS A 1 312 ? -1.684 10.414 -21.958 1.00 90.31 312 LYS A N 1
ATOM 2494 C CA . LYS A 1 312 ? -2.715 10.388 -23.014 1.00 90.31 312 LYS A CA 1
ATOM 2495 C C . LYS A 1 312 ? -3.941 11.238 -22.682 1.00 90.31 312 LYS A C 1
ATOM 2497 O O . LYS A 1 312 ? -4.523 11.820 -23.594 1.00 90.31 312 LYS A O 1
ATOM 2502 N N . VAL A 1 313 ? -4.347 11.295 -21.412 1.00 91.88 313 VAL A N 1
ATOM 2503 C CA . VAL A 1 313 ? -5.461 12.150 -20.963 1.00 91.88 313 VAL A CA 1
ATOM 2504 C C . VAL A 1 313 ? -5.018 13.611 -20.832 1.00 91.88 313 VAL A C 1
ATOM 2506 O O . VAL A 1 313 ? -5.765 14.517 -21.200 1.00 91.88 313 VAL A O 1
ATOM 2509 N N . HIS A 1 314 ? -3.781 13.851 -20.397 1.00 90.19 314 HIS A N 1
ATOM 2510 C CA . HIS A 1 314 ? -3.238 15.181 -20.118 1.00 90.19 314 HIS A CA 1
ATOM 2511 C C . HIS A 1 314 ? -2.365 15.714 -21.266 1.00 90.19 314 HIS A C 1
ATOM 2513 O O . HIS A 1 314 ? -1.241 16.156 -21.057 1.00 90.19 314 HIS A O 1
ATOM 2519 N N . ALA A 1 315 ? -2.899 15.753 -22.489 1.00 81.19 315 ALA A N 1
ATOM 2520 C CA . ALA A 1 315 ? -2.189 16.212 -23.696 1.00 81.19 315 ALA A CA 1
ATOM 2521 C C . ALA A 1 315 ? -1.846 17.731 -23.744 1.00 81.19 315 ALA A C 1
ATOM 2523 O O . ALA A 1 315 ? -1.614 18.283 -24.819 1.00 81.19 315 ALA A O 1
ATOM 2524 N N . GLY A 1 316 ? -1.870 18.424 -22.601 1.00 81.50 316 GLY A N 1
ATOM 2525 C CA . GLY A 1 316 ? -1.566 19.853 -22.446 1.00 81.50 316 GLY A CA 1
ATOM 2526 C C . GLY A 1 316 ? -0.513 20.151 -21.372 1.00 81.50 316 GLY A C 1
ATOM 2527 O O . GLY A 1 316 ? -0.449 21.282 -20.894 1.00 81.50 316 GLY A O 1
ATOM 2528 N N . LEU A 1 317 ? 0.259 19.141 -20.957 1.00 86.31 317 LEU A N 1
ATOM 2529 C CA . LEU A 1 317 ? 1.383 19.283 -20.028 1.00 86.31 317 LEU A CA 1
ATOM 2530 C C . LEU A 1 317 ? 2.508 20.134 -20.635 1.00 86.31 317 LEU A C 1
ATOM 2532 O O . LEU A 1 317 ? 2.658 20.227 -21.853 1.00 86.31 317 LEU A O 1
ATOM 2536 N N . SER A 1 318 ? 3.334 20.739 -19.782 1.00 86.75 318 SER A N 1
ATOM 2537 C CA . SER A 1 318 ? 4.609 21.298 -20.231 1.00 86.75 318 SER A CA 1
ATOM 2538 C C . SER A 1 318 ? 5.674 20.205 -20.360 1.00 86.75 318 SER A C 1
ATOM 2540 O O . SER A 1 318 ? 5.719 19.270 -19.563 1.00 86.75 318 SER A O 1
ATOM 2542 N N . GLU A 1 319 ? 6.608 20.384 -21.297 1.00 82.25 319 GLU A N 1
ATOM 2543 C CA . GLU A 1 319 ? 7.772 19.504 -21.511 1.00 82.25 319 GLU A CA 1
ATOM 2544 C C . GLU A 1 319 ? 8.520 19.176 -20.200 1.00 82.25 319 GLU A C 1
ATOM 2546 O O . GLU A 1 319 ? 8.996 18.061 -20.000 1.00 82.25 319 GLU A O 1
ATOM 2551 N N . LYS A 1 320 ? 8.574 20.124 -19.253 1.00 82.75 320 LYS A N 1
ATOM 2552 C CA . LYS A 1 320 ? 9.184 19.914 -17.930 1.00 82.75 320 LYS A CA 1
ATOM 2553 C C . LYS A 1 320 ? 8.404 18.928 -17.061 1.00 82.75 320 LYS A C 1
ATOM 2555 O O . LYS A 1 320 ? 9.025 18.102 -16.402 1.00 82.75 320 LYS A O 1
ATOM 2560 N N . GLU A 1 321 ? 7.077 19.023 -17.043 1.00 86.06 321 GLU A N 1
ATOM 2561 C CA . GLU A 1 321 ? 6.209 18.119 -16.279 1.00 86.06 321 GLU A CA 1
ATOM 2562 C C . GLU A 1 321 ? 6.220 16.716 -16.896 1.00 86.06 321 GLU A C 1
ATOM 2564 O O . GLU A 1 321 ? 6.376 15.733 -16.174 1.00 86.06 321 GLU A O 1
ATOM 2569 N N . GLU A 1 322 ? 6.155 16.620 -18.229 1.00 85.25 322 GLU A N 1
ATOM 2570 C CA . GLU A 1 322 ? 6.283 15.350 -18.952 1.00 85.25 322 GLU A CA 1
ATOM 2571 C C . GLU A 1 322 ? 7.623 14.668 -18.654 1.00 85.25 322 GLU A C 1
ATOM 2573 O O . GLU A 1 322 ? 7.649 13.489 -18.298 1.00 85.25 322 GLU A O 1
ATOM 2578 N N . ILE A 1 323 ? 8.738 15.405 -18.737 1.00 82.00 323 ILE A N 1
ATOM 2579 C CA . ILE A 1 323 ? 10.069 14.882 -18.408 1.00 82.00 323 ILE A CA 1
ATOM 2580 C C . ILE A 1 323 ? 10.146 14.471 -16.932 1.00 82.00 323 ILE A C 1
ATOM 2582 O O . ILE A 1 323 ? 10.662 13.387 -16.663 1.00 82.00 323 ILE A O 1
ATOM 2586 N N . SER A 1 324 ? 9.630 15.263 -15.984 1.00 85.31 324 SER A N 1
ATOM 2587 C CA . SER A 1 324 ? 9.713 14.934 -14.548 1.00 85.31 324 SER A CA 1
ATOM 2588 C C . SER A 1 324 ? 8.962 13.642 -14.219 1.00 85.31 324 SER A C 1
ATOM 2590 O O . SER A 1 324 ? 9.523 12.722 -13.616 1.00 85.31 324 SER A O 1
ATOM 2592 N N . ILE A 1 325 ? 7.734 13.512 -14.737 1.00 87.12 325 ILE A N 1
ATOM 2593 C CA . ILE A 1 325 ? 6.940 12.284 -14.645 1.00 87.12 325 ILE A CA 1
ATOM 2594 C C . ILE A 1 325 ? 7.736 11.118 -15.246 1.00 87.12 325 ILE A C 1
ATOM 2596 O O . ILE A 1 325 ? 8.027 10.137 -14.556 1.00 87.12 325 ILE A O 1
ATOM 2600 N N . CYS A 1 326 ? 8.158 11.233 -16.508 1.00 85.56 326 CYS A N 1
ATOM 2601 C CA . CYS A 1 326 ? 8.786 10.138 -17.245 1.00 85.56 326 CYS A CA 1
ATOM 2602 C C . CYS A 1 326 ? 10.148 9.696 -16.678 1.00 85.56 326 CYS A C 1
ATOM 2604 O O . CYS A 1 326 ? 10.449 8.502 -16.708 1.00 85.56 326 CYS A O 1
ATOM 2606 N N . CYS A 1 327 ? 10.946 10.606 -16.108 1.00 81.38 327 CYS A N 1
ATOM 2607 C CA . CYS A 1 327 ? 12.254 10.294 -15.513 1.00 81.38 327 CYS A CA 1
ATOM 2608 C C . CYS A 1 327 ? 12.182 9.345 -14.303 1.00 81.38 327 CYS A C 1
ATOM 2610 O O . CYS A 1 327 ? 13.183 8.710 -13.967 1.00 81.38 327 CYS A O 1
ATOM 2612 N N . THR A 1 328 ? 11.014 9.197 -13.668 1.00 83.06 328 THR A N 1
ATOM 2613 C CA . THR A 1 328 ? 10.807 8.254 -12.550 1.00 83.06 328 THR A CA 1
ATOM 2614 C C . THR A 1 328 ? 10.840 6.779 -13.013 1.00 83.06 328 THR A C 1
ATOM 2616 O O . THR A 1 328 ? 11.000 5.855 -12.208 1.00 83.06 328 THR A O 1
ATOM 2619 N N . LEU A 1 329 ? 10.713 6.511 -14.319 1.00 86.62 329 LEU A N 1
ATOM 2620 C CA . LEU A 1 329 ? 10.588 5.159 -14.857 1.00 86.62 329 LEU A CA 1
ATOM 2621 C C . LEU A 1 329 ? 11.942 4.449 -15.053 1.00 86.62 329 LEU A C 1
ATOM 2623 O O . LEU A 1 329 ? 12.746 4.805 -15.912 1.00 86.62 329 LEU A O 1
ATOM 2627 N N . LYS A 1 330 ? 12.169 3.347 -14.324 1.00 83.44 330 LYS A N 1
ATOM 2628 C CA . LYS A 1 330 ? 13.356 2.494 -14.498 1.00 83.44 330 LYS A CA 1
ATOM 2629 C C . LYS A 1 330 ? 13.137 1.408 -15.547 1.00 83.44 330 LYS A C 1
ATOM 2631 O O . LYS A 1 330 ? 12.577 0.352 -15.262 1.00 83.44 330 LYS A O 1
ATOM 2636 N N . HIS A 1 331 ? 13.665 1.641 -16.746 1.00 81.44 331 HIS A N 1
ATOM 2637 C CA . HIS A 1 331 ? 13.579 0.720 -17.887 1.00 81.44 331 HIS A CA 1
ATOM 2638 C C . HIS A 1 331 ? 14.118 -0.696 -17.619 1.00 81.44 331 HIS A C 1
ATOM 2640 O O . HIS A 1 331 ? 13.632 -1.652 -18.213 1.00 81.44 331 HIS A O 1
ATOM 2646 N N . GLU A 1 332 ? 15.089 -0.851 -16.714 1.00 79.12 332 GLU A N 1
ATOM 2647 C CA . GLU A 1 332 ? 15.654 -2.155 -16.319 1.00 79.12 332 GLU A CA 1
ATOM 2648 C C . GLU A 1 332 ? 14.639 -3.087 -15.635 1.00 79.12 332 GLU A C 1
ATOM 2650 O O . GLU A 1 332 ? 14.845 -4.300 -15.586 1.00 79.12 332 GLU A O 1
ATOM 2655 N N . LYS A 1 333 ? 13.553 -2.516 -15.098 1.00 83.94 333 LYS A N 1
ATOM 2656 C CA . LYS A 1 333 ? 12.470 -3.220 -14.401 1.00 83.94 333 LYS A CA 1
ATOM 2657 C C . LYS A 1 333 ? 11.203 -3.378 -15.247 1.00 83.94 333 LYS A C 1
ATOM 2659 O O . LYS A 1 333 ? 10.174 -3.795 -14.713 1.00 83.94 333 LYS A O 1
ATOM 2664 N N . LEU A 1 334 ? 11.259 -3.018 -16.529 1.00 83.25 334 LEU A N 1
ATOM 2665 C CA . LEU A 1 334 ? 10.175 -3.260 -17.475 1.00 83.25 334 LEU A CA 1
ATOM 2666 C C . LEU A 1 334 ? 10.305 -4.644 -18.107 1.00 83.25 334 LEU A C 1
ATOM 2668 O O . LEU A 1 334 ? 11.404 -5.089 -18.448 1.00 83.25 334 LEU A O 1
ATOM 2672 N N . SER A 1 335 ? 9.172 -5.300 -18.343 1.00 82.00 335 SER A N 1
ATOM 2673 C CA . SER A 1 335 ? 9.123 -6.460 -19.229 1.00 82.00 335 SER A CA 1
ATOM 2674 C C . SER A 1 335 ? 9.530 -6.099 -20.665 1.00 82.00 335 SER A C 1
ATOM 2676 O O . SER A 1 335 ? 9.349 -4.976 -21.148 1.00 82.00 335 SER A O 1
ATOM 2678 N N . ALA A 1 336 ? 10.062 -7.086 -21.393 1.00 75.88 336 ALA A N 1
ATOM 2679 C CA . ALA A 1 336 ? 10.520 -6.902 -22.771 1.00 75.88 336 ALA A CA 1
ATOM 2680 C C . ALA A 1 336 ? 9.394 -6.499 -23.748 1.00 75.88 336 ALA A C 1
ATOM 2682 O O . ALA A 1 336 ? 9.683 -5.954 -24.814 1.00 75.88 336 ALA A O 1
ATOM 2683 N N . GLU A 1 337 ? 8.125 -6.742 -23.401 1.00 78.12 337 GLU A N 1
ATOM 2684 C CA . GLU A 1 337 ? 6.967 -6.269 -24.168 1.00 78.12 337 GLU A CA 1
ATOM 2685 C C . GLU A 1 337 ? 6.734 -4.770 -23.952 1.00 78.12 337 GLU A C 1
ATOM 2687 O O . GLU A 1 337 ? 6.721 -4.005 -24.916 1.00 78.12 337 GLU A O 1
ATOM 2692 N N . LEU A 1 338 ? 6.654 -4.310 -22.699 1.00 82.81 338 LEU A N 1
ATOM 2693 C CA . LEU A 1 338 ? 6.431 -2.891 -22.413 1.00 82.81 338 LEU A CA 1
ATOM 2694 C C . LEU A 1 338 ? 7.627 -2.016 -22.808 1.00 82.81 338 LEU A C 1
ATOM 2696 O O . LEU A 1 338 ? 7.429 -0.887 -23.245 1.00 82.81 338 LEU A O 1
ATOM 2700 N N . LEU A 1 339 ? 8.854 -2.547 -22.795 1.00 79.50 339 LEU A N 1
ATOM 2701 C CA . LEU A 1 339 ? 10.022 -1.861 -23.363 1.00 79.50 339 LEU A CA 1
ATOM 2702 C C . LEU A 1 339 ? 9.897 -1.659 -24.894 1.00 79.50 339 LEU A C 1
ATOM 2704 O O . LEU A 1 339 ? 10.288 -0.615 -25.429 1.00 79.50 339 LEU A O 1
ATOM 2708 N N . ARG A 1 340 ? 9.309 -2.629 -25.614 1.00 75.12 340 ARG A N 1
ATOM 2709 C CA . ARG A 1 340 ? 8.979 -2.508 -27.050 1.00 75.12 340 ARG A CA 1
ATOM 2710 C C . ARG A 1 340 ? 7.810 -1.551 -27.300 1.00 75.12 340 ARG A C 1
ATOM 2712 O O . ARG A 1 340 ? 7.796 -0.888 -28.334 1.00 75.12 340 ARG A O 1
ATOM 2719 N N . HIS A 1 341 ? 6.864 -1.444 -26.370 1.00 82.50 341 HIS A N 1
ATOM 2720 C CA . HIS A 1 341 ? 5.804 -0.436 -26.430 1.00 82.50 341 HIS A CA 1
ATOM 2721 C C . HIS A 1 341 ? 6.369 0.978 -26.206 1.00 82.50 341 HIS A C 1
ATOM 2723 O O . HIS A 1 341 ? 6.193 1.849 -27.053 1.00 82.50 341 HIS A O 1
ATOM 2729 N N . LEU A 1 342 ? 7.148 1.187 -25.140 1.00 81.75 342 LEU A N 1
ATOM 2730 C CA . LEU A 1 342 ? 7.773 2.465 -24.779 1.00 81.75 342 LEU A CA 1
ATOM 2731 C C . LEU A 1 342 ? 8.664 3.043 -25.888 1.00 81.75 342 LEU A C 1
ATOM 2733 O O . LEU A 1 342 ? 8.577 4.229 -26.197 1.00 81.75 342 LEU A O 1
ATOM 2737 N N . THR A 1 343 ? 9.476 2.208 -26.541 1.00 76.56 343 THR A N 1
ATOM 2738 C CA . THR A 1 343 ? 10.317 2.640 -27.677 1.00 76.56 343 THR A CA 1
ATOM 2739 C C . THR A 1 343 ? 9.517 3.100 -28.900 1.00 76.56 343 THR A C 1
ATOM 2741 O O . THR A 1 343 ? 10.034 3.878 -29.698 1.00 76.56 343 THR A O 1
ATOM 2744 N N . ARG A 1 344 ? 8.261 2.659 -29.047 1.00 75.94 344 ARG A N 1
ATOM 2745 C CA . ARG A 1 344 ? 7.343 3.045 -30.137 1.00 75.94 344 ARG A CA 1
ATOM 2746 C C . ARG A 1 344 ? 6.346 4.136 -29.740 1.00 75.94 344 ARG A C 1
ATOM 2748 O O . ARG A 1 344 ? 5.716 4.725 -30.612 1.00 75.94 344 ARG A O 1
ATOM 2755 N N . ASN A 1 345 ? 6.178 4.388 -28.445 1.00 78.19 345 ASN A N 1
ATOM 2756 C CA . ASN A 1 345 ? 5.167 5.291 -27.916 1.00 78.19 345 ASN A CA 1
ATOM 2757 C C . ASN A 1 345 ? 5.521 6.750 -28.237 1.00 78.19 345 ASN A C 1
ATOM 2759 O O . ASN A 1 345 ? 6.503 7.277 -27.723 1.00 78.19 345 ASN A O 1
ATOM 2763 N N . LEU A 1 346 ? 4.734 7.414 -29.083 1.00 71.44 346 LEU A N 1
ATOM 2764 C CA . LEU A 1 346 ? 4.995 8.795 -29.502 1.00 71.44 346 LEU A CA 1
ATOM 2765 C C . LEU A 1 346 ? 4.693 9.841 -28.415 1.00 71.44 346 LEU A C 1
ATOM 2767 O O . LEU A 1 346 ? 5.221 10.940 -28.512 1.00 71.44 346 LEU A O 1
ATOM 2771 N N . VAL A 1 347 ? 3.902 9.496 -27.392 1.00 74.56 347 VAL A N 1
ATOM 2772 C CA . VAL A 1 347 ? 3.507 10.401 -26.294 1.00 74.56 347 VAL A CA 1
ATOM 2773 C C . VAL A 1 347 ? 4.629 10.569 -25.260 1.00 74.56 347 VAL A C 1
ATOM 2775 O O . VAL A 1 347 ? 4.746 11.612 -24.635 1.00 74.56 347 VAL A O 1
ATOM 2778 N N . PHE A 1 348 ? 5.491 9.563 -25.082 1.00 76.81 348 PHE A N 1
ATOM 2779 C CA . PHE A 1 348 ? 6.632 9.673 -24.164 1.00 76.81 348 PHE A CA 1
ATOM 2780 C C . PHE A 1 348 ? 7.738 10.587 -24.743 1.00 76.81 348 PHE A C 1
ATOM 2782 O O . PHE A 1 348 ? 8.119 10.374 -25.903 1.00 76.81 348 PHE A O 1
ATOM 2789 N N . PRO A 1 349 ? 8.338 11.508 -23.962 1.00 72.69 349 PRO A N 1
ATOM 2790 C CA . PRO A 1 349 ? 9.467 12.336 -24.400 1.00 72.69 349 PRO A CA 1
ATOM 2791 C C . PRO A 1 349 ? 10.641 11.519 -24.960 1.00 72.69 349 PRO A C 1
ATOM 2793 O O . PRO A 1 349 ? 10.925 10.406 -24.502 1.00 72.69 349 PRO A O 1
ATOM 2796 N N . SER A 1 350 ? 11.351 12.060 -25.954 1.00 67.69 350 SER A N 1
ATOM 2797 C CA . SER A 1 350 ? 12.522 11.414 -26.574 1.00 67.69 350 SER A CA 1
ATOM 2798 C C . SER A 1 350 ? 13.666 11.191 -25.583 1.00 67.69 350 SER A C 1
ATOM 2800 O O . SER A 1 350 ? 14.389 10.198 -25.668 1.00 67.69 350 SER A O 1
ATOM 2802 N N . GLU A 1 351 ? 13.789 12.094 -24.622 1.00 64.19 351 GLU A N 1
ATOM 2803 C CA . GLU A 1 351 ? 14.844 12.197 -23.619 1.00 64.19 351 GLU A CA 1
ATOM 2804 C C . GLU A 1 351 ? 14.669 11.123 -22.542 1.00 64.19 351 GLU A C 1
ATOM 2806 O O . GLU A 1 351 ? 15.654 10.581 -22.040 1.00 64.19 351 GLU A O 1
ATOM 2811 N N . ALA A 1 352 ? 13.411 10.790 -22.236 1.00 62.34 352 ALA A N 1
ATOM 2812 C CA . ALA A 1 352 ? 13.028 9.796 -21.243 1.00 62.34 352 ALA A CA 1
ATOM 2813 C C . ALA A 1 352 ? 12.926 8.370 -21.809 1.00 62.34 352 ALA A C 1
ATOM 2815 O O . ALA A 1 352 ? 12.770 7.423 -21.045 1.00 62.34 352 ALA A O 1
ATOM 2816 N N . LYS A 1 353 ? 13.021 8.172 -23.130 1.00 65.25 353 LYS A N 1
ATOM 2817 C CA . LYS A 1 353 ? 13.010 6.829 -23.730 1.00 65.25 353 LYS A CA 1
ATOM 2818 C C . LYS A 1 353 ? 14.331 6.085 -23.498 1.00 65.25 353 LYS A C 1
ATOM 2820 O O . LYS A 1 353 ? 15.404 6.693 -23.477 1.00 65.25 353 LYS A O 1
ATOM 2825 N N . PRO A 1 354 ? 14.302 4.743 -23.402 1.00 59.56 354 PRO A N 1
ATOM 2826 C CA . PRO A 1 354 ? 15.514 3.943 -23.342 1.00 59.56 354 PRO A CA 1
ATOM 2827 C C . PRO A 1 354 ? 16.323 4.136 -24.629 1.00 59.56 354 PRO A C 1
ATOM 2829 O O . PRO A 1 354 ? 15.931 3.683 -25.707 1.00 59.56 354 PRO A O 1
ATOM 2832 N N . ARG A 1 355 ? 17.498 4.767 -24.514 1.00 54.53 355 ARG A N 1
ATOM 2833 C CA . ARG A 1 355 ? 18.515 4.732 -25.576 1.00 54.53 355 ARG A CA 1
ATOM 2834 C C . ARG A 1 355 ? 18.822 3.263 -25.908 1.00 54.53 355 ARG A C 1
ATOM 2836 O O . ARG A 1 355 ? 18.773 2.406 -25.023 1.00 54.53 355 ARG A O 1
ATOM 2843 N N . ALA A 1 356 ? 19.196 2.975 -27.160 1.00 45.41 356 ALA A N 1
ATOM 2844 C CA . ALA A 1 356 ? 19.359 1.617 -27.721 1.00 45.41 356 ALA A CA 1
ATOM 2845 C C . ALA A 1 356 ? 20.290 0.652 -26.936 1.00 45.41 356 ALA A C 1
ATOM 2847 O O . ALA A 1 356 ? 20.339 -0.548 -27.204 1.00 45.41 356 ALA A O 1
ATOM 2848 N N . TYR A 1 357 ? 21.009 1.174 -25.943 1.00 35.75 357 TYR A N 1
ATOM 2849 C CA . TYR A 1 357 ? 21.787 0.464 -24.933 1.00 35.75 357 TYR A CA 1
ATOM 2850 C C . TYR A 1 357 ? 20.986 -0.600 -24.147 1.00 35.75 357 TYR A C 1
ATOM 2852 O O . TYR A 1 357 ? 21.457 -1.723 -23.980 1.00 35.75 357 TYR A O 1
ATOM 2860 N N . ILE A 1 358 ? 19.749 -0.312 -23.723 1.00 44.03 358 ILE A N 1
ATOM 2861 C CA . ILE A 1 358 ? 18.973 -1.237 -22.859 1.00 44.03 358 ILE A CA 1
ATOM 2862 C C . ILE A 1 358 ? 18.474 -2.468 -23.647 1.00 44.03 358 ILE A C 1
ATOM 2864 O O . ILE A 1 358 ? 18.379 -3.584 -23.124 1.00 44.03 358 ILE A O 1
ATOM 2868 N N . THR A 1 359 ? 18.280 -2.314 -24.959 1.00 39.88 359 THR A N 1
ATOM 2869 C CA . THR A 1 359 ? 18.010 -3.420 -25.892 1.00 39.88 359 THR A CA 1
ATOM 2870 C C . THR A 1 359 ? 19.225 -4.344 -26.084 1.00 39.88 359 THR A C 1
ATOM 2872 O O . THR A 1 359 ? 19.052 -5.513 -26.428 1.00 39.88 359 THR A O 1
ATOM 2875 N N . LYS A 1 360 ? 20.458 -3.873 -25.825 1.00 38.88 360 LYS A N 1
ATOM 2876 C CA . LYS A 1 360 ? 21.644 -4.749 -25.746 1.00 38.88 360 LYS A CA 1
ATOM 2877 C C . LYS A 1 360 ? 21.703 -5.507 -24.418 1.00 38.88 360 LYS A C 1
ATOM 2879 O O . LYS A 1 360 ? 22.002 -6.693 -24.428 1.00 38.88 360 LYS A O 1
ATOM 2884 N N . GLN A 1 361 ? 21.386 -4.864 -23.295 1.00 40.31 361 GLN A N 1
ATOM 2885 C CA . GLN A 1 361 ? 21.519 -5.459 -21.955 1.00 40.31 361 GLN A CA 1
ATOM 2886 C C . GLN A 1 361 ? 20.530 -6.618 -21.704 1.00 40.31 361 GLN A C 1
ATOM 2888 O O . GLN A 1 361 ? 20.883 -7.622 -21.087 1.00 40.31 361 GLN A O 1
ATOM 2893 N N . SER A 1 362 ? 19.311 -6.522 -22.244 1.00 40.97 362 SER A N 1
ATOM 2894 C CA . SER A 1 362 ? 18.327 -7.619 -22.250 1.00 40.97 362 SER A CA 1
ATOM 2895 C C . SER A 1 362 ? 18.801 -8.811 -23.092 1.00 40.97 362 SER A C 1
ATOM 2897 O O . SER A 1 362 ? 18.830 -9.931 -22.586 1.00 40.97 362 SER A O 1
ATOM 2899 N N . ARG A 1 363 ? 19.294 -8.562 -24.316 1.00 38.03 363 ARG A N 1
ATOM 2900 C CA . ARG A 1 363 ? 20.011 -9.564 -25.132 1.00 38.03 363 ARG A CA 1
ATOM 2901 C C . ARG A 1 363 ? 21.185 -10.197 -24.380 1.00 38.03 363 ARG A C 1
ATOM 2903 O O . ARG A 1 363 ? 21.391 -11.398 -24.480 1.00 38.03 363 ARG A O 1
ATOM 2910 N N . MET A 1 364 ? 21.931 -9.410 -23.607 1.00 34.84 364 MET A N 1
ATOM 2911 C CA . MET A 1 364 ? 23.090 -9.879 -22.845 1.00 34.84 364 MET A CA 1
ATOM 2912 C C . MET A 1 364 ? 22.702 -10.834 -21.708 1.00 34.84 364 MET A C 1
ATOM 2914 O O . MET A 1 364 ? 23.427 -11.791 -21.466 1.00 34.84 364 MET A O 1
ATOM 2918 N N . LYS A 1 365 ? 21.542 -10.644 -21.057 1.00 39.59 365 LYS A N 1
ATOM 2919 C CA . LYS A 1 365 ? 20.996 -11.622 -20.094 1.00 39.59 365 LYS A CA 1
ATOM 2920 C C . LYS A 1 365 ? 20.641 -12.954 -20.759 1.00 39.59 365 LYS A C 1
ATOM 2922 O O . LYS A 1 365 ? 20.983 -13.992 -20.205 1.00 39.59 365 LYS A O 1
ATOM 2927 N N . THR A 1 366 ? 20.011 -12.926 -21.935 1.00 40.38 366 THR A N 1
ATOM 2928 C CA . THR A 1 366 ? 19.701 -14.140 -22.713 1.00 40.38 366 THR A CA 1
ATOM 2929 C C . THR A 1 366 ? 20.985 -14.862 -23.137 1.00 40.38 366 THR A C 1
ATOM 2931 O O . THR A 1 366 ? 21.170 -16.028 -22.805 1.00 40.38 366 THR A O 1
ATOM 2934 N N . LEU A 1 367 ? 21.944 -14.134 -23.721 1.00 36.75 367 LEU A N 1
ATOM 2935 C CA . LEU A 1 367 ? 23.246 -14.676 -24.130 1.00 36.75 367 LEU A CA 1
ATOM 2936 C C . LEU A 1 367 ? 24.063 -15.232 -22.948 1.00 36.75 367 LEU A C 1
ATOM 2938 O O . LEU A 1 367 ? 24.746 -16.241 -23.096 1.00 36.75 367 LEU A O 1
ATOM 2942 N N . LEU A 1 368 ? 23.999 -14.619 -21.760 1.00 37.78 368 LEU A N 1
ATOM 2943 C CA . LEU A 1 368 ? 24.647 -15.148 -20.549 1.00 37.78 368 LEU A CA 1
ATOM 2944 C C . LEU A 1 368 ? 24.014 -16.458 -20.060 1.00 37.78 368 LEU A C 1
ATOM 2946 O O . LEU A 1 368 ? 24.707 -17.276 -19.457 1.00 37.78 368 LEU A O 1
ATOM 2950 N N . GLN A 1 369 ? 22.723 -16.661 -20.321 1.00 42.44 369 GLN A N 1
ATOM 2951 C CA . GLN A 1 369 ? 21.995 -17.884 -19.983 1.00 42.44 369 GLN A CA 1
ATOM 2952 C C . GLN A 1 369 ? 22.274 -19.019 -20.989 1.00 42.44 369 GLN A C 1
ATOM 2954 O O . GLN A 1 369 ? 22.215 -20.187 -20.622 1.00 42.44 369 GLN A O 1
ATOM 2959 N N . GLU A 1 370 ? 22.657 -18.675 -22.221 1.00 42.31 370 GLU A N 1
ATOM 2960 C CA . GLU A 1 370 ? 23.069 -19.603 -23.287 1.00 42.31 370 GLU A CA 1
ATOM 2961 C C . GLU A 1 370 ? 24.557 -20.024 -23.199 1.00 42.31 370 GLU A C 1
ATOM 2963 O O . GLU A 1 370 ? 24.971 -20.984 -23.845 1.00 42.31 370 GLU A O 1
ATOM 2968 N N . ASN A 1 371 ? 25.384 -19.344 -22.389 1.00 43.25 371 ASN A N 1
ATOM 2969 C CA . ASN A 1 371 ? 26.849 -19.512 -22.356 1.00 43.25 371 ASN A CA 1
ATOM 2970 C C . ASN A 1 371 ? 27.405 -20.129 -21.047 1.00 43.25 371 ASN A C 1
ATOM 2972 O O . ASN A 1 371 ? 28.429 -19.683 -20.515 1.00 43.25 371 ASN A O 1
ATOM 2976 N N . ASP A 1 372 ? 26.798 -21.211 -20.542 1.00 46.94 372 ASP A N 1
ATOM 2977 C CA . ASP A 1 372 ? 27.251 -21.932 -19.326 1.00 46.94 372 ASP A CA 1
ATOM 2978 C C . ASP A 1 372 ? 28.728 -22.410 -19.387 1.00 46.94 372 ASP A C 1
ATOM 2980 O O . ASP A 1 372 ? 29.383 -22.602 -18.357 1.00 46.94 372 ASP A O 1
ATOM 2984 N N . HIS A 1 373 ? 29.313 -22.547 -20.582 1.00 47.19 373 HIS A N 1
ATOM 2985 C CA . HIS A 1 373 ? 30.740 -22.850 -20.757 1.00 47.19 373 HIS A CA 1
ATOM 2986 C C . HIS A 1 373 ? 31.665 -21.758 -20.189 1.00 47.19 373 HIS A C 1
ATOM 2988 O O . HIS A 1 373 ? 32.708 -22.082 -19.618 1.00 47.19 373 HIS A O 1
ATOM 2994 N N . LEU A 1 374 ? 31.281 -20.477 -20.280 1.00 40.62 374 LEU A N 1
ATOM 2995 C CA . LEU A 1 374 ? 32.057 -19.369 -19.710 1.00 40.62 374 LEU A CA 1
ATOM 2996 C C . LEU A 1 374 ? 31.981 -19.365 -18.182 1.00 40.62 374 LEU A C 1
ATOM 2998 O O . LEU A 1 374 ? 32.989 -19.160 -17.513 1.00 40.62 374 LEU A O 1
ATOM 3002 N N . LYS A 1 375 ? 30.816 -19.678 -17.612 1.00 43.16 375 LYS A N 1
ATOM 3003 C CA . LYS A 1 375 ? 30.626 -19.830 -16.162 1.00 43.16 375 LYS A CA 1
ATOM 3004 C C . LYS A 1 375 ? 31.521 -20.933 -15.586 1.00 43.16 375 LYS A C 1
ATOM 3006 O O . LYS A 1 375 ? 32.191 -20.711 -14.580 1.00 43.16 375 LYS A O 1
ATOM 3011 N N . ASN A 1 376 ? 31.614 -22.074 -16.274 1.00 45.69 376 ASN A N 1
ATOM 3012 C CA . ASN A 1 376 ? 32.530 -23.165 -15.924 1.00 45.69 376 ASN A CA 1
ATOM 3013 C C . ASN A 1 376 ? 34.014 -22.792 -16.117 1.00 45.69 376 ASN A C 1
ATOM 3015 O O . ASN A 1 376 ? 34.863 -23.213 -15.329 1.00 45.69 376 ASN A O 1
ATOM 3019 N N . PHE A 1 377 ? 34.340 -21.972 -17.122 1.00 42.53 377 PHE A N 1
ATOM 3020 C CA . PHE A 1 377 ? 35.683 -21.413 -17.298 1.00 42.53 377 PHE A CA 1
ATOM 3021 C C . PHE A 1 377 ? 36.064 -20.483 -16.134 1.00 42.53 377 PHE A C 1
ATOM 3023 O O . PHE A 1 377 ? 37.132 -20.668 -15.551 1.00 42.53 377 PHE A O 1
ATOM 3030 N N . PHE A 1 378 ? 35.179 -19.568 -15.722 1.00 38.94 378 PHE A N 1
ATOM 3031 C CA . PHE A 1 378 ? 35.392 -18.715 -14.547 1.00 38.94 378 PHE A CA 1
ATOM 3032 C C . PHE A 1 378 ? 35.567 -19.533 -13.267 1.00 38.94 378 PHE A C 1
ATOM 3034 O O . PHE A 1 378 ? 36.571 -19.363 -12.577 1.00 38.94 378 PHE A O 1
ATOM 3041 N N . GLU A 1 379 ? 34.668 -20.482 -12.992 1.00 42.34 379 GLU A N 1
ATOM 3042 C CA . GLU A 1 379 ? 34.802 -21.468 -11.906 1.00 42.34 379 GLU A CA 1
ATOM 3043 C C . GLU A 1 379 ? 36.174 -22.167 -11.912 1.00 42.34 379 GLU A C 1
ATOM 3045 O O . GLU A 1 379 ? 36.827 -22.268 -10.874 1.00 42.34 379 GLU A O 1
ATOM 3050 N N . SER A 1 380 ? 36.652 -22.613 -13.078 1.00 44.72 380 SER A N 1
ATOM 3051 C CA . SER A 1 380 ? 37.962 -23.257 -13.243 1.00 44.72 380 SER A CA 1
ATOM 3052 C C . SER A 1 380 ? 39.136 -22.307 -12.967 1.00 44.72 380 SER A C 1
ATOM 3054 O O . SER A 1 380 ? 40.078 -22.691 -12.269 1.00 44.72 380 SER A O 1
ATOM 3056 N N . VAL A 1 381 ? 39.090 -21.074 -13.484 1.00 38.09 381 VAL A N 1
ATOM 3057 C CA . VAL A 1 381 ? 40.129 -20.052 -13.265 1.00 38.09 381 VAL A CA 1
ATOM 3058 C C . VAL A 1 381 ? 40.203 -19.687 -11.781 1.00 38.09 381 VAL A C 1
ATOM 3060 O O . VAL A 1 381 ? 41.270 -19.828 -11.183 1.00 38.09 381 VAL A O 1
ATOM 3063 N N . PHE A 1 382 ? 39.073 -19.354 -11.147 1.00 40.66 382 PHE A N 1
ATOM 3064 C CA . PHE A 1 382 ? 39.017 -19.086 -9.707 1.00 40.66 382 PHE A CA 1
ATOM 3065 C C . PHE A 1 382 ? 39.537 -20.281 -8.890 1.00 40.66 382 PHE A C 1
ATOM 3067 O O . PHE A 1 382 ? 40.399 -20.116 -8.026 1.00 40.66 382 PHE A O 1
ATOM 3074 N N . ARG A 1 383 ? 39.094 -21.507 -9.200 1.00 37.31 383 ARG A N 1
ATOM 3075 C CA . ARG A 1 383 ? 39.503 -22.736 -8.496 1.00 37.31 383 ARG A CA 1
ATOM 3076 C C . ARG A 1 383 ? 40.997 -23.052 -8.628 1.00 37.31 383 ARG A C 1
ATOM 3078 O O . ARG A 1 383 ? 41.568 -23.612 -7.693 1.00 37.31 383 ARG A O 1
ATOM 3085 N N . LYS A 1 384 ? 41.642 -22.705 -9.748 1.00 38.84 384 LYS A N 1
ATOM 3086 C CA . LYS A 1 384 ? 43.105 -22.814 -9.906 1.00 38.84 384 LYS A CA 1
ATOM 3087 C C . LYS A 1 384 ? 43.839 -21.736 -9.104 1.00 38.84 384 LYS A C 1
ATOM 3089 O O . LYS A 1 384 ? 44.775 -22.071 -8.384 1.00 38.84 384 LYS A O 1
ATOM 3094 N N . SER A 1 385 ? 43.384 -20.482 -9.150 1.00 34.06 385 SER A N 1
ATOM 3095 C CA . SER A 1 385 ? 43.991 -19.384 -8.381 1.00 34.06 385 SER A CA 1
ATOM 3096 C C . SER A 1 385 ? 43.931 -19.613 -6.865 1.00 34.06 385 SER A C 1
ATOM 3098 O O . SER A 1 385 ? 44.927 -19.382 -6.183 1.00 34.06 385 SER A O 1
ATOM 3100 N N . PHE A 1 386 ? 42.820 -20.136 -6.331 1.00 33.69 386 PHE A N 1
ATOM 3101 C CA . PHE A 1 386 ? 42.721 -20.463 -4.902 1.00 33.69 386 PHE A CA 1
ATOM 3102 C C . PHE A 1 386 ? 43.642 -21.620 -4.480 1.00 33.69 386 PHE A C 1
ATOM 3104 O O . PHE A 1 386 ? 44.247 -21.551 -3.413 1.00 33.69 386 PHE A O 1
ATOM 3111 N N . LYS A 1 387 ? 43.824 -22.650 -5.320 1.00 36.38 387 LYS A N 1
ATOM 3112 C CA . LYS A 1 387 ? 44.709 -23.786 -4.997 1.00 36.38 387 LYS A CA 1
ATOM 3113 C C . LYS A 1 387 ? 46.190 -23.418 -4.912 1.00 36.38 387 LYS A C 1
ATOM 3115 O O . LYS A 1 387 ? 46.905 -24.036 -4.131 1.00 36.38 387 LYS A O 1
ATOM 3120 N N . ASN A 1 388 ? 46.643 -22.425 -5.674 1.00 34.31 388 ASN A N 1
ATOM 3121 C CA . ASN A 1 388 ? 48.033 -21.968 -5.597 1.00 34.31 388 ASN A CA 1
ATOM 3122 C C . ASN A 1 388 ? 48.290 -21.118 -4.335 1.00 34.31 388 ASN A C 1
ATOM 3124 O O . ASN A 1 388 ? 49.392 -21.147 -3.798 1.00 34.31 388 ASN A O 1
ATOM 3128 N N . MET A 1 389 ? 47.263 -20.441 -3.802 1.00 33.16 389 MET A N 1
ATOM 3129 C CA . MET A 1 389 ? 47.358 -19.674 -2.550 1.00 33.16 389 MET A CA 1
ATOM 3130 C C . MET A 1 389 ? 47.523 -20.553 -1.298 1.00 33.16 389 MET A C 1
ATOM 3132 O O . MET A 1 389 ? 48.250 -20.169 -0.385 1.00 33.16 389 MET A O 1
ATOM 3136 N N . ASP A 1 390 ? 46.894 -21.733 -1.248 1.00 31.58 390 ASP A N 1
ATOM 3137 C CA . ASP A 1 390 ? 46.999 -22.654 -0.097 1.00 31.58 390 ASP A CA 1
ATOM 3138 C C . ASP A 1 390 ? 48.400 -23.277 0.074 1.00 31.58 390 ASP A C 1
ATOM 3140 O O . ASP A 1 390 ? 48.698 -23.837 1.132 1.00 31.58 390 ASP A O 1
ATOM 3144 N N . VAL A 1 391 ? 49.263 -23.189 -0.945 1.00 36.94 391 VAL A N 1
ATOM 3145 C CA . VAL A 1 391 ? 50.638 -23.712 -0.901 1.00 36.94 391 VAL A CA 1
ATOM 3146 C C . VAL A 1 391 ? 51.613 -22.657 -0.371 1.00 36.94 391 VAL A C 1
ATOM 3148 O O . VAL A 1 391 ? 52.357 -22.954 0.558 1.00 36.94 391 VAL A O 1
ATOM 3151 N N . GLU A 1 392 ? 51.565 -21.419 -0.876 1.00 32.03 392 GLU A N 1
ATOM 3152 C CA . GLU A 1 392 ? 52.458 -20.335 -0.417 1.00 32.03 392 GLU A CA 1
ATOM 3153 C C . GLU A 1 392 ? 52.122 -19.831 0.995 1.00 32.03 392 GLU A C 1
ATOM 3155 O O . GLU A 1 392 ? 53.013 -19.423 1.741 1.00 32.03 392 GLU A O 1
ATOM 3160 N N . LYS A 1 393 ? 50.848 -19.887 1.413 1.00 34.56 393 LYS A N 1
ATOM 3161 C CA . LYS A 1 393 ? 50.473 -19.439 2.763 1.00 34.56 393 LYS A CA 1
ATOM 3162 C C . LYS A 1 393 ? 50.919 -20.412 3.861 1.00 34.56 393 LYS A C 1
ATOM 3164 O O . LYS A 1 393 ? 51.290 -19.991 4.950 1.00 34.56 393 LYS A O 1
ATOM 3169 N N . ARG A 1 394 ? 50.964 -21.716 3.561 1.00 28.72 394 ARG A N 1
ATOM 3170 C CA . ARG A 1 394 ? 51.408 -22.752 4.512 1.00 28.72 394 ARG A CA 1
ATOM 3171 C C . ARG A 1 394 ? 52.919 -22.786 4.747 1.00 28.72 394 ARG A C 1
ATOM 3173 O O . ARG A 1 394 ? 53.331 -23.383 5.736 1.00 28.72 394 ARG A O 1
ATOM 3180 N N . SER A 1 395 ? 53.731 -22.182 3.878 1.00 34.91 395 SER A N 1
ATOM 3181 C CA . SER A 1 395 ? 55.184 -22.097 4.081 1.00 34.91 395 SER A CA 1
ATOM 3182 C C . SER A 1 395 ? 55.615 -20.949 4.994 1.00 34.91 395 SER A C 1
ATOM 3184 O O . SER A 1 395 ? 56.626 -21.095 5.668 1.00 34.91 395 SER A O 1
ATOM 3186 N N . HIS A 1 396 ? 54.867 -19.841 5.058 1.00 33.34 396 HIS A N 1
ATOM 3187 C CA . HIS A 1 396 ? 55.222 -18.710 5.929 1.00 33.34 396 HIS A CA 1
ATOM 3188 C C . HIS A 1 396 ? 54.616 -18.811 7.335 1.00 33.34 396 HIS A C 1
ATOM 3190 O O . HIS A 1 396 ? 55.322 -18.575 8.312 1.00 33.34 396 HIS A O 1
ATOM 3196 N N . ASP A 1 397 ? 53.370 -19.276 7.466 1.00 30.73 397 ASP A N 1
ATOM 3197 C CA . ASP A 1 397 ? 52.685 -19.368 8.769 1.00 30.73 397 ASP A CA 1
ATOM 3198 C C . ASP A 1 397 ? 53.262 -20.478 9.698 1.00 30.73 397 ASP A C 1
ATOM 3200 O O . ASP A 1 397 ? 52.809 -20.646 10.831 1.00 30.73 397 ASP A O 1
ATOM 3204 N N . ALA A 1 398 ? 54.250 -21.262 9.236 1.00 32.25 398 ALA A N 1
ATOM 3205 C CA . ALA A 1 398 ? 54.811 -22.421 9.944 1.00 32.25 398 ALA A CA 1
ATOM 3206 C C . ALA A 1 398 ? 56.130 -22.160 10.705 1.00 32.25 398 ALA A C 1
ATOM 3208 O O . ALA A 1 398 ? 56.480 -22.956 11.579 1.00 32.25 398 ALA A O 1
ATOM 3209 N N . GLU A 1 399 ? 56.860 -21.080 10.400 1.00 37.47 399 GLU A N 1
ATOM 3210 C CA . GLU A 1 399 ? 58.140 -20.759 11.067 1.00 37.47 399 GLU A CA 1
ATOM 3211 C C . GLU A 1 399 ? 57.996 -19.729 12.202 1.00 37.47 399 GLU A C 1
ATOM 3213 O O . GLU A 1 399 ? 58.819 -19.714 13.115 1.00 37.47 399 GLU A O 1
ATOM 3218 N N . GLU A 1 400 ? 56.924 -18.928 12.217 1.00 37.47 400 GLU A N 1
ATOM 3219 C CA . GLU A 1 400 ? 56.728 -17.850 13.204 1.00 37.47 400 GLU A CA 1
ATOM 3220 C C . GLU A 1 400 ? 55.983 -18.299 14.486 1.00 37.47 400 GLU A C 1
ATOM 3222 O O . GLU A 1 400 ? 56.040 -17.629 15.512 1.00 37.47 400 GLU A O 1
ATOM 3227 N N . LEU A 1 401 ? 55.346 -19.480 14.483 1.00 35.03 401 LEU A N 1
ATOM 3228 C CA . LEU A 1 401 ? 54.556 -20.015 15.611 1.00 35.03 401 LEU A CA 1
ATOM 3229 C C . LEU A 1 401 ? 55.218 -21.204 16.337 1.00 35.03 401 LEU A C 1
ATOM 3231 O O . LEU A 1 401 ? 54.543 -22.127 16.795 1.00 35.03 401 LEU A O 1
ATOM 3235 N N . ARG A 1 402 ? 56.552 -21.186 16.464 1.00 33.69 402 ARG A N 1
ATOM 3236 C CA . ARG A 1 402 ? 57.324 -22.168 17.260 1.00 33.69 402 ARG A CA 1
ATOM 3237 C C . ARG A 1 402 ? 58.026 -21.564 18.490 1.00 33.69 402 ARG A C 1
ATOM 3239 O O . ARG A 1 402 ? 58.779 -22.268 19.155 1.00 33.69 402 ARG A O 1
ATOM 3246 N N . GLY A 1 403 ? 57.808 -20.277 18.771 1.00 34.97 403 GLY A N 1
ATOM 3247 C CA . GLY A 1 403 ? 58.460 -19.564 19.876 1.00 34.97 403 GLY A CA 1
ATOM 3248 C C . GLY A 1 403 ? 57.804 -19.780 21.241 1.00 34.97 403 GLY A C 1
ATOM 3249 O O . GLY A 1 403 ? 58.492 -20.128 22.198 1.00 34.97 403 GLY A O 1
ATOM 3250 N N . ASP A 1 404 ? 56.483 -19.597 21.332 1.00 29.14 404 ASP A N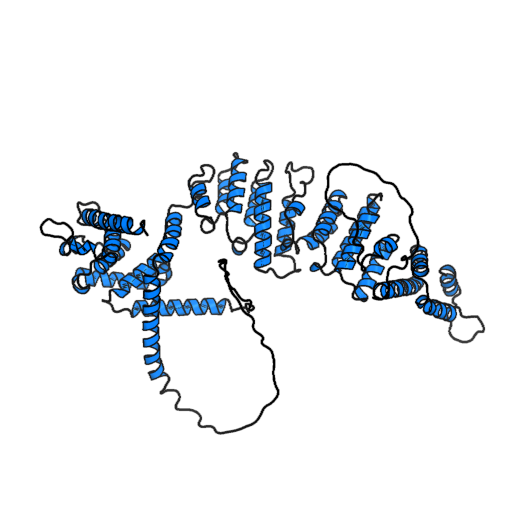 1
ATOM 3251 C CA . ASP A 1 404 ? 55.847 -19.288 22.615 1.00 29.14 404 ASP A CA 1
ATOM 3252 C C . ASP A 1 404 ? 54.861 -20.349 23.137 1.00 29.14 404 ASP A C 1
ATOM 3254 O O . ASP A 1 404 ? 53.836 -20.660 22.533 1.00 29.14 404 ASP A O 1
ATOM 3258 N N . MET A 1 405 ? 55.161 -20.789 24.364 1.00 28.94 405 MET A N 1
ATOM 3259 C CA . MET A 1 405 ? 54.304 -21.492 25.328 1.00 28.94 405 MET A CA 1
ATOM 3260 C C . MET A 1 405 ? 53.951 -22.968 25.072 1.00 28.94 405 MET A C 1
ATOM 3262 O O . MET A 1 405 ? 52.787 -23.359 24.971 1.00 28.94 405 MET A O 1
ATOM 3266 N N . GLU A 1 406 ? 54.955 -23.828 25.267 1.00 31.92 406 GLU A N 1
ATOM 3267 C CA . GLU A 1 406 ? 54.734 -25.007 26.117 1.00 31.92 406 GLU A CA 1
ATOM 3268 C C . GLU A 1 406 ? 54.378 -24.534 27.546 1.00 31.92 406 GLU A C 1
ATOM 3270 O O . GLU A 1 406 ? 55.246 -24.160 28.333 1.00 31.92 406 GLU A O 1
ATOM 3275 N N . GLY A 1 407 ? 53.082 -24.503 27.874 1.00 28.98 407 GLY A N 1
ATOM 3276 C CA . GLY A 1 407 ? 52.550 -24.067 29.172 1.00 28.98 407 GLY A CA 1
ATOM 3277 C C . GLY A 1 407 ? 51.410 -24.980 29.621 1.00 28.98 407 GLY A C 1
ATOM 3278 O O . GLY A 1 407 ? 50.356 -25.035 28.996 1.00 28.98 407 GLY A O 1
ATOM 3279 N N . MET A 1 408 ? 51.647 -25.768 30.668 1.00 28.17 408 MET A N 1
ATOM 3280 C CA . MET A 1 408 ? 50.919 -27.015 30.921 1.00 28.17 408 MET A CA 1
ATOM 3281 C C . MET A 1 408 ? 49.718 -26.853 31.882 1.00 28.17 408 MET A C 1
ATOM 3283 O O . MET A 1 408 ? 49.878 -26.249 32.936 1.00 28.17 408 MET A O 1
ATOM 3287 N N . GLN A 1 409 ? 48.593 -27.537 31.583 1.00 28.69 409 GLN A N 1
ATOM 3288 C CA . GLN A 1 409 ? 47.508 -27.939 32.524 1.00 28.69 409 GLN A CA 1
ATOM 3289 C C . GLN A 1 409 ? 46.621 -26.801 33.125 1.00 28.69 409 GLN A C 1
ATOM 3291 O O . GLN A 1 409 ? 47.065 -25.681 33.296 1.00 28.69 409 GLN A O 1
ATOM 3296 N N . SER A 1 410 ? 45.336 -26.977 33.495 1.00 26.48 410 SER A N 1
ATOM 3297 C CA . SER A 1 410 ? 44.518 -28.181 33.778 1.00 26.48 410 SER A CA 1
ATOM 3298 C C . SER A 1 410 ? 42.996 -27.886 33.883 1.00 26.48 410 SER A C 1
ATOM 3300 O O . SER A 1 410 ? 42.636 -26.830 34.381 1.00 26.48 410 SER A O 1
ATOM 3302 N N . GLY A 1 411 ? 42.142 -28.875 33.541 1.00 24.25 411 GLY A N 1
ATOM 3303 C CA . GLY A 1 411 ? 40.853 -29.226 34.205 1.00 24.25 411 GLY A CA 1
ATOM 3304 C C . GLY A 1 411 ? 39.647 -28.246 34.239 1.00 24.25 411 GLY A C 1
ATOM 3305 O O . GLY A 1 411 ? 39.814 -27.051 34.081 1.00 24.25 411 GLY A O 1
ATOM 3306 N N . THR A 1 412 ? 38.378 -28.639 34.483 1.00 25.06 412 THR A N 1
ATOM 3307 C CA . THR A 1 412 ? 37.689 -29.958 34.541 1.00 25.06 412 THR A CA 1
ATOM 3308 C C . THR A 1 412 ? 36.143 -29.762 34.494 1.00 25.06 412 THR A C 1
ATOM 3310 O O . THR A 1 412 ? 35.625 -29.036 35.328 1.00 25.06 412 THR A O 1
ATOM 3313 N N . GLN A 1 413 ? 35.426 -30.497 33.615 1.00 23.78 413 GLN A N 1
ATOM 3314 C CA . GLN A 1 413 ? 33.955 -30.799 33.566 1.00 23.78 413 GLN A CA 1
ATOM 3315 C C . GLN A 1 413 ? 32.910 -29.646 33.380 1.00 23.78 413 GLN A C 1
ATOM 3317 O O . GLN A 1 413 ? 33.105 -28.557 33.893 1.00 23.78 413 GLN A O 1
ATOM 3322 N N . LEU A 1 414 ? 31.829 -29.722 32.559 1.00 24.61 414 LEU A N 1
ATOM 3323 C CA . LEU A 1 414 ? 30.737 -30.722 32.303 1.00 24.61 414 LEU A CA 1
ATOM 3324 C C . LEU A 1 414 ? 29.724 -30.819 33.477 1.00 24.61 414 LEU A C 1
ATOM 3326 O O . LEU A 1 414 ? 30.164 -30.973 34.604 1.00 24.61 414 LEU A O 1
ATOM 3330 N N . LYS A 1 415 ? 28.379 -30.760 33.357 1.00 25.23 415 LYS A N 1
ATOM 3331 C CA . LYS A 1 415 ? 27.345 -30.987 32.297 1.00 25.23 415 LYS A CA 1
ATOM 3332 C C . LYS A 1 415 ? 26.150 -30.014 32.504 1.00 25.23 415 LYS A C 1
ATOM 3334 O O . LYS A 1 415 ? 26.061 -29.435 33.574 1.00 25.23 415 LYS A O 1
ATOM 3339 N N . SER A 1 416 ? 25.232 -29.784 31.550 1.00 22.64 416 SER A N 1
ATOM 3340 C CA . SER A 1 416 ? 23.979 -30.570 31.358 1.00 22.64 416 SER A CA 1
ATOM 3341 C C . SER A 1 416 ? 23.236 -30.1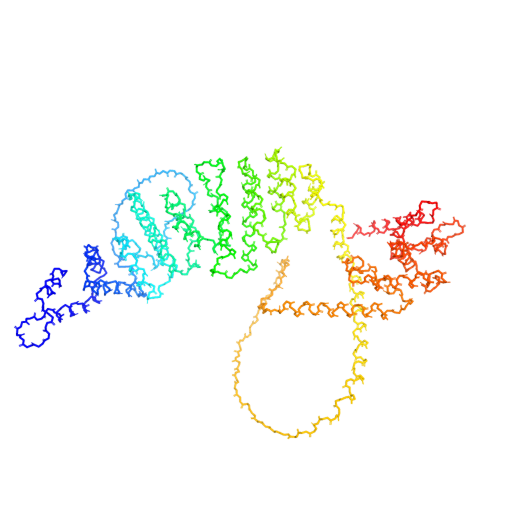14 30.079 1.00 22.64 416 SER A C 1
ATOM 3343 O O . SER A 1 416 ? 22.930 -28.937 29.953 1.00 22.64 416 SER A O 1
ATOM 3345 N N . THR A 1 417 ? 23.154 -30.940 29.025 1.00 21.70 417 THR A N 1
ATOM 3346 C CA . THR A 1 417 ? 22.022 -31.823 28.612 1.00 21.70 417 THR A CA 1
ATOM 3347 C C . THR A 1 417 ? 20.749 -31.137 28.074 1.00 21.70 417 THR A C 1
ATOM 3349 O O . THR A 1 417 ? 20.311 -30.172 28.678 1.00 21.70 417 THR A O 1
ATOM 3352 N N . THR A 1 418 ? 19.988 -31.627 27.076 1.00 22.70 418 THR A N 1
ATOM 3353 C CA . THR A 1 418 ? 20.152 -32.611 25.966 1.00 22.70 418 THR A CA 1
ATOM 3354 C C . THR A 1 418 ? 18.740 -33.015 25.484 1.00 22.70 418 THR A C 1
ATOM 3356 O O . THR A 1 418 ? 18.034 -33.645 26.260 1.00 22.70 418 THR A O 1
ATOM 3359 N N . GLN A 1 419 ? 18.406 -32.762 24.201 1.00 25.58 419 GLN A N 1
ATOM 3360 C CA . GLN A 1 419 ? 17.566 -33.634 23.330 1.00 25.58 419 GLN A CA 1
ATOM 3361 C C . GLN A 1 419 ? 16.049 -33.835 23.681 1.00 25.58 419 GLN A C 1
ATOM 3363 O O . GLN A 1 419 ? 15.614 -33.437 24.750 1.00 25.58 419 GLN A O 1
ATOM 3368 N N . ASN A 1 420 ? 15.149 -34.395 22.838 1.00 22.88 420 ASN A N 1
ATOM 3369 C CA . ASN A 1 420 ? 15.260 -35.086 21.531 1.00 22.88 420 ASN A CA 1
ATOM 3370 C C . ASN A 1 420 ? 13.895 -35.232 20.782 1.00 22.88 420 ASN A C 1
ATOM 3372 O O . ASN A 1 420 ? 12.856 -34.957 21.370 1.00 22.88 420 ASN A O 1
ATOM 3376 N N . PHE A 1 421 ? 13.942 -35.866 19.589 1.00 22.81 421 PHE A N 1
ATOM 3377 C CA . PHE A 1 421 ? 12.876 -36.658 18.909 1.00 22.81 421 PHE A CA 1
ATOM 3378 C C . PHE A 1 421 ? 11.685 -35.895 18.250 1.00 22.81 421 PHE A C 1
ATOM 3380 O O . PHE A 1 421 ? 11.305 -34.823 18.699 1.00 22.81 421 PHE A O 1
ATOM 3387 N N . ASP A 1 422 ? 11.061 -36.358 17.146 1.00 22.44 422 ASP A N 1
ATOM 3388 C CA . ASP A 1 422 ? 11.251 -37.616 16.384 1.00 22.44 422 ASP A CA 1
ATOM 3389 C C . ASP A 1 422 ? 10.906 -37.541 14.867 1.00 22.44 422 ASP A C 1
ATOM 3391 O O . ASP A 1 422 ? 10.516 -36.496 14.346 1.00 22.44 422 ASP A O 1
ATOM 3395 N N . ARG A 1 423 ? 11.061 -38.666 14.141 1.00 28.48 423 ARG A N 1
ATOM 3396 C CA . ARG A 1 423 ? 11.022 -38.786 12.664 1.00 28.48 423 ARG A CA 1
ATOM 3397 C C . ARG A 1 423 ? 10.127 -39.942 12.172 1.00 28.48 423 ARG A C 1
ATOM 3399 O O . ARG A 1 423 ? 10.424 -41.095 12.468 1.00 28.48 423 ARG A O 1
ATOM 3406 N N . VAL A 1 424 ? 9.136 -39.694 11.297 1.00 21.70 424 VAL A N 1
ATOM 3407 C CA . VAL A 1 424 ? 8.341 -40.758 10.616 1.00 21.70 424 VAL A CA 1
ATOM 3408 C C . VAL A 1 424 ? 8.150 -40.477 9.108 1.00 21.70 424 VAL A C 1
ATOM 3410 O O . VAL A 1 424 ? 8.106 -39.327 8.683 1.00 21.70 424 VAL A O 1
ATOM 3413 N N . LYS A 1 425 ? 8.104 -41.543 8.287 1.00 30.38 425 LYS A N 1
ATOM 3414 C CA . LYS A 1 425 ? 8.067 -41.556 6.801 1.00 30.38 425 LYS A CA 1
ATOM 3415 C C . LYS A 1 425 ? 6.650 -41.763 6.237 1.00 30.38 425 LYS A C 1
ATOM 3417 O O . LYS A 1 425 ? 5.870 -42.426 6.906 1.00 30.38 425 LYS A O 1
ATOM 3422 N N . PHE A 1 426 ? 6.411 -41.421 4.958 1.00 20.20 426 PHE A N 1
ATOM 3423 C CA . PHE A 1 426 ? 5.534 -42.193 4.041 1.00 20.20 426 PHE A CA 1
ATOM 3424 C C . PHE A 1 426 ? 5.849 -41.961 2.540 1.00 20.20 426 PHE A C 1
ATOM 3426 O O . PHE A 1 426 ? 6.732 -41.177 2.201 1.00 20.20 426 PHE A O 1
ATOM 3433 N N . VAL A 1 427 ? 5.171 -42.717 1.660 1.00 24.78 427 VAL A N 1
ATOM 3434 C CA . VAL A 1 427 ? 5.409 -42.935 0.208 1.00 24.78 427 VAL A CA 1
ATOM 3435 C C . VAL A 1 427 ? 4.002 -43.065 -0.445 1.00 24.78 427 VAL A C 1
ATOM 3437 O O . VAL A 1 427 ? 3.110 -43.592 0.215 1.00 24.78 427 VAL A O 1
ATOM 3440 N N . SER A 1 428 ? 3.658 -42.562 -1.644 1.00 24.52 428 SER A N 1
ATOM 3441 C CA . SER A 1 428 ? 4.275 -42.805 -2.967 1.00 24.52 428 SER A CA 1
ATOM 3442 C C . SER A 1 428 ? 4.048 -41.683 -4.012 1.00 24.52 428 SER A C 1
ATOM 3444 O O . SER A 1 428 ? 3.401 -40.678 -3.743 1.00 24.52 428 SER A O 1
ATOM 3446 N N . LEU A 1 429 ? 4.584 -41.900 -5.222 1.00 26.75 429 LEU A N 1
ATOM 3447 C CA . LEU A 1 429 ? 4.286 -41.215 -6.501 1.00 26.75 429 LEU A CA 1
ATOM 3448 C C . LEU A 1 429 ? 2.873 -41.572 -7.074 1.00 26.75 429 LEU A C 1
ATOM 3450 O O . LEU A 1 429 ? 2.272 -42.491 -6.511 1.00 26.75 429 LEU A O 1
ATOM 3454 N N . PRO A 1 430 ? 2.360 -40.981 -8.199 1.00 36.53 430 PRO A N 1
ATOM 3455 C CA . PRO A 1 430 ? 3.025 -40.087 -9.177 1.00 36.53 430 PRO A CA 1
ATOM 3456 C C . PRO A 1 430 ? 2.235 -38.836 -9.709 1.00 36.53 430 PRO A C 1
ATOM 3458 O O . PRO A 1 430 ? 1.022 -38.723 -9.580 1.00 36.53 430 PRO A O 1
ATOM 3461 N N . THR A 1 431 ? 2.966 -37.982 -10.451 1.00 31.52 431 THR A N 1
ATOM 3462 C CA . THR A 1 431 ? 2.539 -37.066 -11.553 1.00 31.52 431 THR A CA 1
ATOM 3463 C C . THR A 1 431 ? 1.756 -35.761 -11.281 1.00 31.52 431 THR A C 1
ATOM 3465 O O . THR A 1 431 ? 0.533 -35.757 -11.218 1.00 31.52 431 THR A O 1
ATOM 3468 N N . ALA A 1 432 ? 2.464 -34.619 -11.339 1.00 24.95 432 ALA A N 1
ATOM 3469 C CA . ALA A 1 432 ? 2.237 -33.499 -12.285 1.00 24.95 432 ALA A CA 1
ATOM 3470 C C . ALA A 1 432 ? 3.244 -32.363 -11.986 1.00 24.95 432 ALA A C 1
ATOM 3472 O O . ALA A 1 432 ? 3.357 -31.913 -10.846 1.00 24.95 432 ALA A O 1
ATOM 3473 N N . ASN A 1 433 ? 4.012 -31.913 -12.984 1.00 32.12 433 ASN A N 1
ATOM 3474 C CA . ASN A 1 433 ? 5.245 -31.151 -12.741 1.00 32.12 433 ASN A CA 1
ATOM 3475 C C . ASN A 1 433 ? 4.997 -29.690 -12.327 1.00 32.12 433 ASN A C 1
ATOM 3477 O O . ASN A 1 433 ? 4.770 -28.815 -13.161 1.00 32.12 433 ASN A O 1
ATOM 3481 N N . LYS A 1 434 ? 5.116 -29.431 -11.023 1.00 28.91 434 LYS A N 1
ATOM 3482 C CA . LYS A 1 434 ? 5.105 -28.101 -10.406 1.00 28.91 434 LYS A CA 1
ATOM 3483 C C . LYS A 1 434 ? 6.539 -27.722 -10.022 1.00 28.91 434 LYS A C 1
ATOM 3485 O O . LYS A 1 434 ? 7.128 -28.371 -9.160 1.00 28.91 434 LYS A O 1
ATOM 3490 N N . TRP A 1 435 ? 7.106 -26.688 -10.643 1.00 26.89 435 TRP A N 1
ATOM 3491 C CA . TRP A 1 435 ? 8.437 -26.184 -10.278 1.00 26.89 435 TRP A CA 1
ATOM 3492 C C . TRP A 1 435 ? 8.364 -25.405 -8.957 1.00 26.89 435 TRP A C 1
ATOM 3494 O O . TRP A 1 435 ? 8.121 -24.201 -8.937 1.00 26.89 435 TRP A O 1
ATOM 3504 N N . ASN A 1 436 ? 8.550 -26.110 -7.840 1.00 27.11 436 ASN A N 1
ATOM 3505 C CA . ASN A 1 436 ? 8.737 -25.491 -6.530 1.00 27.11 436 ASN A CA 1
ATOM 3506 C C . ASN A 1 436 ? 10.145 -24.885 -6.440 1.00 27.11 436 ASN A C 1
ATOM 3508 O O . ASN A 1 436 ? 11.133 -25.615 -6.505 1.00 27.11 436 ASN A O 1
ATOM 3512 N N . ILE A 1 437 ? 10.235 -23.579 -6.191 1.00 30.50 437 ILE A N 1
ATOM 3513 C CA . ILE A 1 437 ? 11.445 -22.971 -5.629 1.00 30.50 437 ILE A CA 1
ATOM 3514 C C . ILE A 1 437 ? 11.299 -23.043 -4.107 1.00 30.50 437 ILE A C 1
ATOM 3516 O O . ILE A 1 437 ? 10.533 -22.283 -3.516 1.00 30.50 437 ILE A O 1
ATOM 3520 N N . LEU A 1 438 ? 12.000 -23.988 -3.480 1.00 26.86 438 LEU A N 1
ATOM 3521 C CA . LEU A 1 438 ? 12.146 -24.025 -2.026 1.00 26.86 438 LEU A CA 1
ATOM 3522 C C . LEU A 1 438 ? 13.130 -22.933 -1.605 1.00 26.86 438 LEU A C 1
ATOM 3524 O O . LEU A 1 438 ? 14.319 -23.010 -1.907 1.00 26.86 438 LEU A O 1
ATOM 3528 N N . GLN A 1 439 ? 12.625 -21.934 -0.888 1.00 30.52 439 GLN A N 1
ATOM 3529 C CA . GLN A 1 439 ? 13.441 -21.015 -0.108 1.00 30.52 439 GLN A CA 1
ATOM 3530 C C . GLN A 1 439 ? 13.020 -21.180 1.355 1.00 30.52 439 GLN A C 1
ATOM 3532 O O . GLN A 1 439 ? 12.088 -20.530 1.823 1.00 30.52 439 GLN A O 1
ATOM 3537 N N . ASP A 1 440 ? 13.655 -22.131 2.045 1.00 29.77 440 ASP A N 1
ATOM 3538 C CA . ASP A 1 440 ? 13.378 -22.393 3.456 1.00 29.77 440 ASP A CA 1
ATOM 3539 C C . ASP A 1 440 ? 13.813 -21.205 4.325 1.00 29.77 440 ASP A C 1
ATOM 3541 O O . ASP A 1 440 ? 14.895 -20.635 4.161 1.00 29.77 440 ASP A O 1
ATOM 3545 N N . ASN A 1 441 ? 12.942 -20.828 5.261 1.00 41.69 441 ASN A N 1
ATOM 3546 C CA . ASN A 1 441 ? 13.138 -19.681 6.138 1.00 41.69 441 ASN A CA 1
ATOM 3547 C C . ASN A 1 441 ? 14.189 -19.966 7.220 1.00 41.69 441 ASN A C 1
ATOM 3549 O O . ASN A 1 441 ? 13.944 -20.763 8.123 1.00 41.69 441 ASN A O 1
ATOM 3553 N N . TYR A 1 442 ? 15.269 -19.185 7.228 1.00 27.22 442 TYR A N 1
ATOM 3554 C CA . TYR A 1 442 ? 15.996 -18.829 8.449 1.00 27.22 442 TYR A CA 1
ATOM 3555 C C . TYR A 1 442 ? 16.238 -17.311 8.471 1.00 27.22 442 TYR A C 1
ATOM 3557 O O . TYR A 1 442 ? 16.350 -16.694 7.408 1.00 27.22 442 TYR A O 1
ATOM 3565 N N . PRO A 1 443 ? 16.242 -16.673 9.656 1.00 33.06 443 PRO A N 1
ATOM 3566 C CA . PRO A 1 443 ? 16.195 -15.222 9.754 1.00 33.06 443 PRO A CA 1
ATOM 3567 C C . PRO A 1 443 ? 17.503 -14.589 9.279 1.00 33.06 443 PRO A C 1
ATOM 3569 O O . PRO A 1 443 ? 18.591 -14.995 9.690 1.00 33.06 443 PRO A O 1
ATOM 3572 N N . ILE A 1 444 ? 17.384 -13.535 8.469 1.00 33.06 444 ILE A N 1
ATOM 3573 C CA . ILE A 1 444 ? 18.503 -12.644 8.161 1.00 33.06 444 ILE A CA 1
ATOM 3574 C C . ILE A 1 444 ? 18.815 -11.860 9.440 1.00 33.06 444 ILE A C 1
ATOM 3576 O O . ILE A 1 444 ? 18.257 -10.792 9.693 1.00 33.06 444 ILE A O 1
ATOM 3580 N N . ALA A 1 445 ? 19.705 -12.416 10.265 1.00 34.00 445 ALA A N 1
ATOM 3581 C CA . ALA A 1 445 ? 20.471 -11.621 11.212 1.00 34.00 445 ALA A CA 1
ATOM 3582 C C . ALA A 1 445 ? 21.146 -10.483 10.435 1.00 34.00 445 ALA A C 1
ATOM 3584 O O . ALA A 1 445 ? 21.562 -10.681 9.290 1.00 34.00 445 ALA A O 1
ATOM 3585 N N . TRP A 1 446 ? 21.226 -9.295 11.035 1.00 32.00 446 TRP A N 1
ATOM 3586 C CA . TRP A 1 446 ? 21.808 -8.121 10.393 1.00 32.00 446 TRP A CA 1
ATOM 3587 C C . TRP A 1 446 ? 23.278 -8.398 10.065 1.00 32.00 446 TRP A C 1
ATOM 3589 O O . TRP A 1 446 ? 24.148 -8.283 10.925 1.00 32.00 446 TRP A O 1
ATOM 3599 N N . ILE A 1 447 ? 23.559 -8.786 8.820 1.00 33.88 447 ILE A N 1
ATOM 3600 C CA . ILE A 1 447 ? 24.927 -8.831 8.317 1.00 33.88 447 ILE A CA 1
ATOM 3601 C C . ILE A 1 447 ? 25.353 -7.374 8.187 1.00 33.88 447 ILE A C 1
ATOM 3603 O O . ILE A 1 447 ? 24.741 -6.630 7.417 1.00 33.88 447 ILE A O 1
ATOM 3607 N N . ASN A 1 448 ? 26.370 -6.973 8.954 1.00 34.00 448 ASN A N 1
ATOM 3608 C CA . ASN A 1 448 ? 26.930 -5.627 8.911 1.00 34.00 448 ASN A CA 1
ATOM 3609 C C . ASN A 1 448 ? 27.129 -5.194 7.452 1.00 34.00 448 ASN A C 1
ATOM 3611 O O . ASN A 1 448 ? 27.876 -5.829 6.700 1.00 34.00 448 ASN A O 1
ATOM 3615 N N . SER A 1 449 ? 26.488 -4.088 7.064 1.00 32.12 449 SER A N 1
ATOM 3616 C CA . SER A 1 449 ? 26.673 -3.482 5.738 1.00 32.12 449 SER A CA 1
ATOM 3617 C C . SER A 1 449 ? 28.158 -3.199 5.466 1.00 32.12 449 SER A C 1
ATOM 3619 O O . SER A 1 449 ? 28.637 -3.350 4.339 1.00 32.12 449 SER A O 1
ATOM 3621 N N . ASP A 1 450 ? 28.903 -2.878 6.524 1.00 35.44 450 ASP A N 1
ATOM 3622 C CA . ASP A 1 450 ? 30.339 -2.621 6.486 1.00 35.44 450 ASP A CA 1
ATOM 3623 C C . ASP A 1 450 ? 31.165 -3.889 6.210 1.00 35.44 450 ASP A C 1
ATOM 3625 O O . ASP A 1 450 ? 32.118 -3.827 5.436 1.00 35.44 450 ASP A O 1
ATOM 3629 N N . ASP A 1 451 ? 30.776 -5.061 6.731 1.00 37.75 451 ASP A N 1
ATOM 3630 C CA . ASP A 1 451 ? 31.465 -6.330 6.437 1.00 37.75 451 ASP A CA 1
ATOM 3631 C C . ASP A 1 451 ? 31.219 -6.798 4.999 1.00 37.75 451 ASP A C 1
ATOM 3633 O O . ASP A 1 451 ? 32.131 -7.317 4.353 1.00 37.75 451 ASP A O 1
ATOM 3637 N N . ILE A 1 452 ? 30.017 -6.585 4.446 1.00 37.56 452 ILE A N 1
ATOM 3638 C CA . ILE A 1 452 ? 29.742 -6.891 3.031 1.00 37.56 452 ILE A CA 1
ATOM 3639 C C . ILE A 1 452 ? 30.561 -5.963 2.125 1.00 37.56 452 ILE A C 1
ATOM 3641 O O . ILE A 1 452 ? 31.219 -6.443 1.198 1.00 37.56 452 ILE A O 1
ATOM 3645 N N . SER A 1 453 ? 30.573 -4.660 2.423 1.00 46.16 453 SER A N 1
ATOM 3646 C CA . SER A 1 453 ? 31.352 -3.650 1.694 1.00 46.16 453 SER A CA 1
ATOM 3647 C C . SER A 1 453 ? 32.860 -3.937 1.750 1.00 46.16 453 SER A C 1
ATOM 3649 O O . SER A 1 453 ? 33.543 -3.927 0.722 1.00 46.16 453 SER A O 1
ATOM 3651 N N . ASN A 1 454 ? 33.386 -4.302 2.924 1.00 41.91 454 ASN A N 1
ATOM 3652 C CA . ASN A 1 454 ? 34.790 -4.672 3.098 1.00 41.91 454 ASN A CA 1
ATOM 3653 C C . ASN A 1 454 ? 35.136 -6.001 2.406 1.00 41.91 454 ASN A C 1
ATOM 3655 O O . ASN A 1 454 ? 36.142 -6.074 1.706 1.00 41.91 454 ASN A O 1
ATOM 3659 N N . ASN A 1 455 ? 34.291 -7.030 2.494 1.00 47.81 455 ASN A N 1
ATOM 3660 C CA . ASN A 1 455 ? 34.493 -8.307 1.797 1.00 47.81 455 ASN A CA 1
ATOM 3661 C C . ASN A 1 455 ? 34.477 -8.134 0.264 1.00 47.81 455 ASN A C 1
ATOM 3663 O O . ASN A 1 455 ? 35.308 -8.706 -0.442 1.00 47.81 455 ASN A O 1
ATOM 3667 N N . GLN A 1 456 ? 33.580 -7.298 -0.271 1.00 48.84 456 GLN A N 1
ATOM 3668 C CA . GLN A 1 456 ? 33.585 -6.933 -1.692 1.00 48.84 456 GLN A CA 1
ATOM 3669 C C . GLN A 1 456 ? 34.854 -6.156 -2.074 1.00 48.84 456 GLN A C 1
ATOM 3671 O O . GLN A 1 456 ? 35.474 -6.469 -3.091 1.00 48.84 456 GLN A O 1
ATOM 3676 N N . ARG A 1 457 ? 35.307 -5.213 -1.237 1.00 49.69 457 ARG A N 1
ATOM 3677 C CA . ARG A 1 457 ? 36.568 -4.480 -1.430 1.00 49.69 457 ARG A CA 1
ATOM 3678 C C . ARG A 1 457 ? 37.790 -5.404 -1.437 1.00 49.69 457 ARG A C 1
ATOM 3680 O O . ARG A 1 457 ? 38.648 -5.248 -2.303 1.00 49.69 457 ARG A O 1
ATOM 3687 N N . GLU A 1 458 ? 37.867 -6.383 -0.537 1.00 53.75 458 GLU A N 1
ATOM 3688 C CA . GLU A 1 458 ? 38.950 -7.376 -0.533 1.00 53.75 458 GLU A CA 1
ATOM 3689 C C . GLU A 1 458 ? 38.886 -8.309 -1.749 1.00 53.75 458 GLU A C 1
ATOM 3691 O O . GLU A 1 458 ? 39.914 -8.576 -2.369 1.00 53.75 458 GLU A O 1
ATOM 3696 N N . LYS A 1 459 ? 37.692 -8.730 -2.189 1.00 53.81 459 LYS A N 1
ATOM 3697 C CA . LYS A 1 459 ? 37.527 -9.490 -3.443 1.00 53.81 459 LYS A CA 1
ATOM 3698 C C . LYS A 1 459 ? 37.978 -8.696 -4.673 1.00 53.81 459 LYS A C 1
ATOM 3700 O O . LYS A 1 459 ? 38.652 -9.257 -5.536 1.00 53.81 459 LYS A O 1
ATOM 3705 N N . LEU A 1 460 ? 37.685 -7.395 -4.735 1.00 57.16 460 LEU A N 1
ATOM 3706 C CA . LEU A 1 460 ? 38.184 -6.503 -5.789 1.00 57.16 460 LEU A CA 1
ATOM 3707 C C . LEU A 1 460 ? 39.715 -6.343 -5.726 1.00 57.16 460 LEU A C 1
ATOM 3709 O O . LEU A 1 460 ? 40.372 -6.418 -6.762 1.00 57.16 460 LEU A O 1
ATOM 3713 N N . LYS A 1 461 ? 40.311 -6.210 -4.531 1.00 60.62 461 LYS A N 1
ATOM 3714 C CA . LYS A 1 461 ? 41.779 -6.212 -4.350 1.00 60.62 461 LYS A CA 1
ATOM 3715 C C . LYS A 1 461 ? 42.424 -7.528 -4.804 1.00 60.62 461 LYS A C 1
ATOM 3717 O O . LYS A 1 461 ? 43.491 -7.501 -5.416 1.00 60.62 461 LYS A O 1
ATOM 3722 N N . VAL A 1 462 ? 41.786 -8.673 -4.545 1.00 61.22 462 VAL A N 1
ATOM 3723 C CA . VAL A 1 462 ? 42.243 -9.981 -5.047 1.00 61.22 462 VAL A CA 1
ATOM 3724 C C . VAL A 1 462 ? 42.159 -10.032 -6.573 1.00 61.22 462 VAL A C 1
ATOM 3726 O O . VAL A 1 462 ? 43.143 -10.411 -7.198 1.00 61.22 462 VAL A O 1
ATOM 3729 N N . LEU A 1 463 ? 41.062 -9.578 -7.189 1.00 59.53 463 LEU A N 1
ATOM 3730 C CA . LEU A 1 463 ? 40.938 -9.480 -8.653 1.00 59.53 463 LEU A CA 1
ATOM 3731 C C . LEU A 1 463 ? 42.016 -8.577 -9.277 1.00 59.53 463 LEU A C 1
ATOM 3733 O O . LEU A 1 463 ? 42.646 -8.988 -10.249 1.00 59.53 463 LEU A O 1
ATOM 3737 N N . LYS A 1 464 ? 42.309 -7.413 -8.675 1.00 63.59 464 LYS A N 1
ATOM 3738 C CA . LYS A 1 464 ? 43.426 -6.536 -9.081 1.00 63.59 464 LYS A CA 1
ATOM 3739 C C . LYS A 1 464 ? 44.783 -7.244 -9.009 1.00 63.59 464 LYS A C 1
ATOM 3741 O O . LYS A 1 464 ? 45.613 -7.079 -9.900 1.00 63.59 464 LYS A O 1
ATOM 3746 N N . ARG A 1 465 ? 45.017 -8.061 -7.972 1.00 65.00 465 ARG A N 1
ATOM 3747 C CA . ARG A 1 465 ? 46.244 -8.865 -7.842 1.00 65.00 465 ARG A CA 1
ATOM 3748 C C . ARG A 1 465 ? 46.301 -9.997 -8.868 1.00 65.00 465 ARG A C 1
ATOM 3750 O O . ARG A 1 465 ? 47.357 -10.214 -9.444 1.00 65.00 465 ARG A O 1
ATOM 3757 N N . VAL A 1 466 ? 45.192 -10.691 -9.129 1.00 64.69 466 VAL A N 1
ATOM 3758 C CA . VAL A 1 466 ? 45.143 -11.746 -10.155 1.00 64.69 466 VAL A CA 1
ATOM 3759 C C . VAL A 1 466 ? 45.430 -11.148 -11.529 1.00 64.69 466 VAL A C 1
ATOM 3761 O O . VAL A 1 466 ? 46.326 -11.643 -12.196 1.00 64.69 466 VAL A O 1
ATOM 3764 N N . LEU A 1 467 ? 44.781 -10.046 -11.919 1.00 64.75 467 LEU A N 1
ATOM 3765 C CA . LEU A 1 467 ? 45.033 -9.377 -13.204 1.00 64.75 467 LEU A CA 1
ATOM 3766 C C . LEU A 1 467 ? 46.500 -8.923 -13.362 1.00 64.75 467 LEU A C 1
ATOM 3768 O O . LEU A 1 467 ? 47.046 -8.979 -14.458 1.00 64.75 467 LEU A O 1
ATOM 3772 N N . ARG A 1 468 ? 47.165 -8.552 -12.258 1.00 65.81 468 ARG A N 1
ATOM 3773 C CA . ARG A 1 468 ? 48.599 -8.210 -12.215 1.00 65.81 468 ARG A CA 1
ATOM 3774 C C . ARG A 1 468 ? 49.539 -9.426 -12.273 1.00 65.81 468 ARG A C 1
ATOM 3776 O O . ARG A 1 468 ? 50.686 -9.270 -12.678 1.00 65.81 468 ARG A O 1
ATOM 3783 N N . ASN A 1 469 ? 49.062 -10.603 -11.864 1.00 60.62 469 ASN A N 1
ATOM 3784 C CA . ASN A 1 469 ? 49.826 -11.855 -11.784 1.00 60.62 469 ASN A CA 1
ATOM 3785 C C . ASN A 1 469 ? 49.537 -12.828 -12.946 1.00 60.62 469 ASN A C 1
ATOM 3787 O O . ASN A 1 469 ? 50.226 -13.839 -13.083 1.00 60.62 469 ASN A O 1
ATOM 3791 N N . VAL A 1 470 ? 48.515 -12.564 -13.765 1.00 61.25 470 VAL A N 1
ATOM 3792 C CA . VAL A 1 470 ? 48.267 -13.276 -15.024 1.00 61.25 470 VAL A CA 1
ATOM 3793 C C . VAL A 1 470 ? 49.492 -13.091 -15.923 1.00 61.25 470 VAL A C 1
ATOM 3795 O O . VAL A 1 470 ? 49.942 -11.968 -16.141 1.00 61.25 470 VAL A O 1
ATOM 3798 N N . SER A 1 471 ? 50.054 -14.204 -16.410 1.00 56.03 471 SER A N 1
ATOM 3799 C CA . SER A 1 471 ? 51.300 -14.202 -17.185 1.00 56.03 471 SER A CA 1
ATOM 3800 C C . SER A 1 471 ? 51.206 -13.241 -18.370 1.00 56.03 471 SER A C 1
ATOM 3802 O O . SER A 1 471 ? 50.215 -13.243 -19.103 1.00 56.03 471 SER A O 1
ATOM 3804 N N . GLU A 1 472 ? 52.257 -12.449 -18.576 1.00 56.41 472 GLU A N 1
ATOM 3805 C CA . GLU A 1 472 ? 52.274 -11.314 -19.509 1.00 56.41 472 GLU A CA 1
ATOM 3806 C C . GLU A 1 472 ? 52.016 -11.712 -20.973 1.00 56.41 472 GLU A C 1
ATOM 3808 O O . GLU A 1 472 ? 51.642 -10.869 -21.781 1.00 56.41 472 GLU A O 1
ATOM 3813 N N . SER A 1 473 ? 52.168 -12.997 -21.302 1.00 55.00 473 SER A N 1
ATOM 3814 C CA . SER A 1 473 ? 51.932 -13.594 -22.624 1.00 55.00 473 SER A CA 1
ATOM 3815 C C . SER A 1 473 ? 50.749 -14.578 -22.668 1.00 55.00 473 SER A C 1
ATOM 3817 O O . SER A 1 473 ? 50.560 -15.262 -23.672 1.00 55.00 473 SER A O 1
ATOM 3819 N N . SER A 1 474 ? 49.958 -14.690 -21.593 1.00 65.62 474 SER A N 1
ATOM 3820 C CA . SER A 1 474 ? 48.884 -15.691 -21.498 1.00 65.62 474 SER A CA 1
ATOM 3821 C C . SER A 1 474 ? 47.589 -15.267 -22.216 1.00 65.62 474 SER A C 1
ATOM 3823 O O . SER A 1 474 ? 47.030 -14.208 -21.904 1.00 65.62 474 SER A O 1
ATOM 3825 N N . PRO A 1 475 ? 47.050 -16.095 -23.135 1.00 66.50 475 PRO A N 1
ATOM 3826 C CA . PRO A 1 475 ? 45.779 -15.817 -23.809 1.00 66.50 475 PRO A CA 1
ATOM 3827 C C . PRO A 1 475 ? 44.573 -15.707 -22.859 1.00 66.50 475 PRO A C 1
ATOM 3829 O O . PRO A 1 475 ? 43.586 -15.031 -23.158 1.00 66.50 475 PRO A O 1
ATOM 3832 N N . GLU A 1 476 ? 44.656 -16.330 -21.683 1.00 70.94 476 GLU A N 1
ATOM 3833 C CA . GLU A 1 476 ? 43.652 -16.260 -20.622 1.00 70.94 476 GLU A CA 1
ATOM 3834 C C . GLU A 1 476 ? 43.434 -14.829 -20.102 1.00 70.94 476 GLU A C 1
ATOM 3836 O O . GLU A 1 476 ? 42.309 -14.483 -19.735 1.00 70.94 476 GLU A O 1
ATOM 3841 N N . GLY A 1 477 ? 44.466 -13.974 -20.123 1.00 75.62 477 GLY A N 1
ATOM 3842 C CA . GLY A 1 477 ? 44.350 -12.569 -19.723 1.00 75.62 477 GLY A CA 1
ATOM 3843 C C . GLY A 1 477 ? 43.430 -11.757 -20.634 1.00 75.62 477 GLY A C 1
ATOM 3844 O O . GLY A 1 477 ? 42.622 -10.968 -20.146 1.00 75.62 477 GLY A O 1
ATOM 3845 N N . LEU A 1 478 ? 43.461 -12.020 -21.946 1.00 80.12 478 LEU A N 1
ATOM 3846 C CA . LEU A 1 478 ? 42.538 -11.400 -22.903 1.00 80.12 478 LEU A CA 1
ATOM 3847 C C . LEU A 1 478 ? 41.086 -11.795 -22.607 1.00 80.12 478 LEU A C 1
ATOM 3849 O O . LEU A 1 478 ? 40.206 -10.940 -22.608 1.00 80.12 478 LEU A O 1
ATOM 3853 N N . CYS A 1 479 ? 40.837 -13.072 -22.293 1.00 80.56 479 CYS A N 1
ATOM 3854 C CA . CYS A 1 479 ? 39.503 -13.548 -21.910 1.00 80.56 479 CYS A CA 1
ATOM 3855 C C . CYS A 1 479 ? 39.012 -12.920 -20.593 1.00 80.56 479 CYS A C 1
ATOM 3857 O O . CYS A 1 479 ? 37.815 -12.683 -20.437 1.00 80.56 479 CYS A O 1
ATOM 3859 N N . MET A 1 480 ? 39.915 -12.641 -19.645 1.00 73.06 480 MET A N 1
ATOM 3860 C CA . MET A 1 480 ? 39.567 -11.940 -18.406 1.00 73.06 480 MET A CA 1
ATOM 3861 C C . MET A 1 480 ? 39.191 -10.476 -18.654 1.00 73.06 480 MET A C 1
ATOM 3863 O O . MET A 1 480 ? 38.154 -10.043 -18.157 1.00 73.06 480 MET A O 1
ATOM 3867 N N . VAL A 1 481 ? 39.985 -9.733 -19.433 1.00 79.31 481 VAL A N 1
ATOM 3868 C CA . VAL A 1 481 ? 39.689 -8.328 -19.775 1.00 79.31 481 VAL A CA 1
ATOM 3869 C C . VAL A 1 481 ? 38.385 -8.221 -20.570 1.00 79.31 481 VAL A C 1
ATOM 3871 O O . VAL A 1 481 ? 37.523 -7.417 -20.222 1.00 79.31 481 VAL A O 1
ATOM 3874 N N . ASP A 1 482 ? 38.185 -9.087 -21.567 1.00 79.56 482 ASP A N 1
ATOM 3875 C CA . ASP A 1 482 ? 36.947 -9.136 -22.351 1.00 79.56 482 ASP A CA 1
ATOM 3876 C C . ASP A 1 482 ? 35.715 -9.371 -21.475 1.00 79.56 482 ASP A C 1
ATOM 3878 O O . ASP A 1 482 ? 34.711 -8.672 -21.600 1.00 79.56 482 ASP A O 1
ATOM 3882 N N . ALA A 1 483 ? 35.798 -10.304 -20.527 1.00 75.19 483 ALA A N 1
ATOM 3883 C CA . ALA A 1 483 ? 34.708 -10.544 -19.597 1.00 75.19 483 ALA A CA 1
ATOM 3884 C C . ALA A 1 483 ? 34.502 -9.392 -18.605 1.00 75.19 483 ALA A C 1
ATOM 3886 O O . ALA A 1 483 ? 33.356 -9.091 -18.292 1.00 75.19 483 ALA A O 1
ATOM 3887 N N . MET A 1 484 ? 35.556 -8.718 -18.131 1.00 71.19 484 MET A N 1
ATOM 3888 C CA . MET A 1 484 ? 35.415 -7.526 -17.280 1.00 71.19 484 MET A CA 1
ATOM 3889 C C . MET A 1 484 ? 34.653 -6.408 -18.003 1.00 71.19 484 MET A C 1
ATOM 3891 O O . MET A 1 484 ? 33.736 -5.829 -17.419 1.00 71.19 484 MET A O 1
ATOM 3895 N N . MET A 1 485 ? 34.971 -6.173 -19.281 1.00 71.44 485 MET A N 1
ATOM 3896 C CA . MET A 1 485 ? 34.273 -5.205 -20.134 1.00 71.44 485 MET A CA 1
ATOM 3897 C C . MET A 1 485 ? 32.834 -5.650 -20.453 1.00 71.44 485 MET A C 1
ATOM 3899 O O . MET A 1 485 ? 31.903 -4.859 -20.329 1.00 71.44 485 MET A O 1
ATOM 3903 N N . ARG A 1 486 ? 32.598 -6.930 -20.786 1.00 75.12 486 ARG A N 1
ATOM 3904 C CA . ARG A 1 486 ? 31.236 -7.463 -21.021 1.00 75.12 486 ARG A CA 1
ATOM 3905 C C . ARG A 1 486 ? 30.366 -7.490 -19.758 1.00 75.12 486 ARG A C 1
ATOM 3907 O O . ARG A 1 486 ? 29.147 -7.390 -19.861 1.00 75.12 486 ARG A O 1
ATOM 3914 N N . LEU A 1 487 ? 30.966 -7.623 -18.575 1.00 63.34 487 LEU A N 1
ATOM 3915 C CA . LEU A 1 487 ? 30.285 -7.544 -17.278 1.00 63.34 487 LEU A CA 1
ATOM 3916 C C . LEU A 1 487 ? 30.142 -6.100 -16.763 1.00 63.34 487 LEU A C 1
ATOM 3918 O O . LEU A 1 487 ? 29.484 -5.904 -15.742 1.00 63.34 487 LEU A O 1
ATOM 3922 N N . ASN A 1 488 ? 30.715 -5.108 -17.458 1.00 61.50 488 ASN A N 1
ATOM 3923 C CA . ASN A 1 488 ? 30.692 -3.687 -17.095 1.00 61.50 488 ASN A CA 1
ATOM 3924 C C . ASN A 1 488 ? 31.211 -3.432 -15.660 1.00 61.50 488 ASN A C 1
ATOM 3926 O O . ASN A 1 488 ? 30.608 -2.689 -14.882 1.00 61.50 488 ASN A O 1
ATOM 3930 N N . ILE A 1 489 ? 32.310 -4.106 -15.297 1.00 70.62 489 ILE A N 1
ATOM 3931 C CA . ILE A 1 489 ? 33.047 -3.935 -14.025 1.00 70.62 489 ILE A CA 1
ATOM 3932 C C . ILE A 1 489 ? 34.454 -3.351 -14.227 1.00 70.62 489 ILE A C 1
ATOM 3934 O O . ILE A 1 489 ? 35.161 -3.079 -13.258 1.00 70.62 489 ILE A O 1
ATOM 3938 N N . ASP A 1 490 ? 34.851 -3.162 -15.482 1.00 64.31 490 ASP A N 1
ATOM 3939 C CA . ASP A 1 490 ? 36.115 -2.614 -15.974 1.00 64.31 490 ASP A CA 1
ATOM 3940 C C . ASP A 1 490 ? 36.471 -1.243 -15.379 1.00 64.31 490 ASP A C 1
ATOM 3942 O O . ASP A 1 490 ? 37.641 -0.992 -15.097 1.00 64.31 490 ASP A O 1
ATOM 3946 N N . TYR A 1 491 ? 35.477 -0.418 -15.034 1.00 71.88 491 TYR A N 1
ATOM 3947 C CA . TYR A 1 491 ? 35.682 0.869 -14.352 1.00 71.88 491 TYR A CA 1
ATOM 3948 C C . TYR A 1 491 ? 36.410 0.765 -12.992 1.00 71.88 491 TYR A C 1
ATOM 3950 O O . TYR A 1 491 ? 36.996 1.743 -12.528 1.00 71.88 491 TYR A O 1
ATOM 3958 N N . HIS A 1 492 ? 36.415 -0.406 -12.340 1.00 70.50 492 HIS A N 1
ATOM 3959 C CA . HIS A 1 492 ? 37.219 -0.653 -11.134 1.00 70.50 492 HIS A CA 1
ATOM 3960 C C . HIS A 1 492 ? 38.690 -1.007 -11.428 1.00 70.50 492 HIS A C 1
ATOM 3962 O O . HIS A 1 492 ? 39.511 -1.006 -10.504 1.00 70.50 492 HIS A O 1
ATOM 3968 N N . PHE A 1 493 ? 39.023 -1.329 -12.679 1.00 75.12 493 PHE A N 1
ATOM 3969 C CA . PHE A 1 493 ? 40.283 -1.947 -13.106 1.00 75.12 493 PHE A CA 1
ATOM 3970 C C . PHE A 1 493 ? 40.989 -1.191 -14.242 1.00 75.12 493 PHE A C 1
ATOM 3972 O O . PHE A 1 493 ? 41.914 -1.740 -14.833 1.00 75.12 493 PHE A O 1
ATOM 3979 N N . GLN A 1 494 ? 40.574 0.043 -14.558 1.00 77.62 494 GLN A N 1
ATOM 3980 C CA . GLN A 1 494 ? 41.061 0.793 -15.724 1.00 77.62 494 GLN A CA 1
ATOM 3981 C C . GLN A 1 494 ? 42.597 0.840 -15.808 1.00 77.62 494 GLN A C 1
ATOM 3983 O O . GLN A 1 494 ? 43.158 0.449 -16.823 1.00 77.62 494 GLN A O 1
ATOM 3988 N N . GLU A 1 495 ? 43.285 1.198 -14.716 1.00 77.81 495 GLU A N 1
ATOM 3989 C CA . GLU A 1 495 ? 44.758 1.227 -14.659 1.00 77.81 495 GLU A CA 1
ATOM 3990 C C . GLU A 1 495 ? 45.400 -0.131 -14.993 1.00 77.81 495 GLU A C 1
ATOM 3992 O O . GLU A 1 495 ? 46.427 -0.195 -15.669 1.00 77.81 495 GLU A O 1
ATOM 3997 N N . GLU A 1 496 ? 44.816 -1.231 -14.509 1.00 81.56 496 GLU A N 1
ATOM 3998 C CA . GLU A 1 496 ? 45.325 -2.578 -14.765 1.00 81.56 496 GLU A CA 1
ATOM 3999 C C . GLU A 1 496 ? 44.985 -3.080 -16.177 1.00 81.56 496 GLU A C 1
ATOM 4001 O O . GLU A 1 496 ? 45.798 -3.786 -16.776 1.00 81.56 496 GLU A O 1
ATOM 4006 N N . ILE A 1 497 ? 43.825 -2.700 -16.722 1.00 82.56 497 ILE A N 1
ATOM 4007 C CA . ILE A 1 497 ? 43.402 -3.008 -18.095 1.00 82.56 497 ILE A CA 1
ATOM 4008 C C . ILE A 1 497 ? 44.275 -2.252 -19.102 1.00 82.56 497 ILE A C 1
ATOM 4010 O O . ILE A 1 497 ? 44.806 -2.874 -20.022 1.00 82.56 497 ILE A O 1
ATOM 4014 N N . ASP A 1 498 ? 44.494 -0.953 -18.895 1.00 82.81 498 ASP A N 1
ATOM 4015 C CA . ASP A 1 498 ? 45.332 -0.112 -19.753 1.00 82.81 498 ASP A CA 1
ATOM 4016 C C . ASP A 1 498 ? 46.782 -0.618 -19.754 1.00 82.81 498 ASP A C 1
ATOM 4018 O O . ASP A 1 498 ? 47.373 -0.823 -20.815 1.00 82.81 498 ASP A O 1
ATOM 4022 N N . ALA A 1 499 ? 47.342 -0.922 -18.576 1.00 84.06 499 ALA A N 1
ATOM 4023 C CA . ALA A 1 499 ? 48.686 -1.487 -18.460 1.00 84.06 499 ALA A CA 1
ATOM 4024 C C . ALA A 1 499 ? 48.807 -2.879 -19.112 1.00 84.06 499 ALA A C 1
ATOM 4026 O O . ALA A 1 499 ? 49.840 -3.192 -19.711 1.00 84.06 499 ALA A O 1
ATOM 4027 N N . PHE A 1 500 ? 47.772 -3.722 -19.019 1.00 85.12 500 PHE A N 1
ATOM 4028 C CA . PHE A 1 500 ? 47.747 -5.022 -19.688 1.00 85.12 500 PHE A CA 1
ATOM 4029 C C . PHE A 1 500 ? 47.688 -4.863 -21.214 1.00 85.12 500 PHE A C 1
ATOM 4031 O O . PHE A 1 500 ? 48.507 -5.448 -21.924 1.00 85.12 500 PHE A O 1
ATOM 4038 N N . LEU A 1 501 ? 46.773 -4.042 -21.732 1.00 85.44 501 LEU A N 1
ATOM 4039 C CA . LEU A 1 501 ? 46.595 -3.842 -23.172 1.00 85.44 501 LEU A CA 1
ATOM 4040 C C . LEU A 1 501 ? 47.779 -3.107 -23.809 1.00 85.44 501 LEU A C 1
ATOM 4042 O O . LEU A 1 501 ? 48.198 -3.487 -24.900 1.00 85.44 501 LEU A O 1
ATOM 4046 N N . GLN A 1 502 ? 48.412 -2.160 -23.109 1.00 84.00 502 GLN A N 1
ATOM 4047 C CA . GLN A 1 502 ? 49.663 -1.542 -23.553 1.00 84.00 502 GLN A CA 1
ATOM 4048 C C . GLN A 1 502 ? 50.786 -2.581 -23.721 1.00 84.00 502 GLN A C 1
ATOM 4050 O O . GLN A 1 502 ? 51.523 -2.536 -24.709 1.00 84.00 502 GLN A O 1
ATOM 4055 N N . LYS A 1 503 ? 50.905 -3.552 -22.803 1.00 82.56 503 LYS A N 1
ATOM 4056 C CA . LYS A 1 503 ? 51.853 -4.671 -22.950 1.00 82.56 503 LYS A CA 1
ATOM 4057 C C . LYS A 1 503 ? 51.480 -5.579 -24.122 1.00 82.56 503 LYS A C 1
ATOM 4059 O O . LYS A 1 503 ? 52.358 -5.918 -24.916 1.00 82.56 503 LYS A O 1
ATOM 4064 N N . GLN A 1 504 ? 50.198 -5.918 -24.284 1.00 82.88 504 GLN A N 1
ATOM 4065 C CA . GLN A 1 504 ? 49.763 -6.740 -25.418 1.00 82.88 504 GLN A CA 1
ATOM 4066 C C . GLN A 1 504 ? 49.992 -6.055 -26.762 1.00 82.88 504 GLN A C 1
ATOM 4068 O O . GLN A 1 504 ? 50.410 -6.718 -27.706 1.00 82.88 504 GLN A O 1
ATOM 4073 N N . TYR A 1 505 ? 49.830 -4.735 -26.842 1.00 83.00 505 TYR A N 1
ATOM 4074 C CA . TYR A 1 505 ? 50.167 -3.956 -28.028 1.00 83.00 505 TYR A CA 1
ATOM 4075 C C . TYR A 1 505 ? 51.649 -4.112 -28.419 1.00 83.00 505 TYR A C 1
ATOM 4077 O O . TYR A 1 505 ? 51.957 -4.367 -29.583 1.00 83.00 505 TYR A O 1
ATOM 4085 N N . VAL A 1 506 ? 52.571 -4.055 -27.448 1.00 81.81 506 VAL A N 1
ATOM 4086 C CA . VAL A 1 506 ? 54.014 -4.267 -27.683 1.00 81.81 506 VAL A CA 1
ATOM 4087 C C . VAL A 1 506 ? 54.319 -5.706 -28.120 1.00 81.81 506 VAL A C 1
ATOM 4089 O O . VAL A 1 506 ? 55.090 -5.909 -29.060 1.00 81.81 506 VAL A O 1
ATOM 4092 N N . ILE A 1 507 ? 53.697 -6.709 -27.491 1.00 77.00 507 ILE A N 1
ATOM 4093 C CA . ILE A 1 507 ? 53.863 -8.131 -27.853 1.00 77.00 507 ILE A CA 1
ATOM 4094 C C . ILE A 1 507 ? 53.351 -8.392 -29.277 1.00 77.00 507 ILE A C 1
ATOM 4096 O O . ILE A 1 507 ? 54.034 -9.021 -30.084 1.00 77.00 507 ILE A O 1
ATOM 4100 N N . CYS A 1 508 ? 52.182 -7.856 -29.620 1.00 73.38 508 CYS A N 1
ATOM 4101 C CA . CYS A 1 508 ? 51.591 -7.988 -30.947 1.00 73.38 508 CYS A CA 1
ATOM 4102 C C . CYS A 1 508 ? 52.448 -7.308 -32.023 1.00 73.38 508 CYS A C 1
ATOM 4104 O O . CYS A 1 508 ? 52.725 -7.907 -33.058 1.00 73.38 508 CYS A O 1
ATOM 4106 N N . ASN A 1 509 ? 52.944 -6.096 -31.755 1.00 70.25 509 ASN A N 1
ATOM 4107 C CA . ASN A 1 509 ? 53.784 -5.352 -32.695 1.00 70.25 509 ASN A CA 1
ATOM 4108 C C . ASN A 1 509 ? 55.198 -5.948 -32.877 1.00 70.25 509 ASN A C 1
ATOM 4110 O O . ASN A 1 509 ? 55.902 -5.571 -33.809 1.00 70.25 509 ASN A O 1
ATOM 4114 N N . THR A 1 510 ? 55.630 -6.865 -32.001 1.00 69.00 510 THR A N 1
ATOM 4115 C CA . THR A 1 510 ? 56.942 -7.536 -32.096 1.00 69.00 510 THR A CA 1
ATOM 4116 C C . THR A 1 510 ? 56.849 -8.966 -32.627 1.00 69.00 510 THR A C 1
ATOM 4118 O O . THR A 1 510 ? 57.655 -9.334 -33.480 1.00 69.00 510 THR A O 1
ATOM 4121 N N . ASN A 1 511 ? 55.883 -9.778 -32.173 1.00 67.56 511 ASN A N 1
ATOM 4122 C CA . ASN A 1 511 ? 55.625 -11.109 -32.729 1.00 67.56 511 ASN A CA 1
ATOM 4123 C C . ASN A 1 511 ? 54.214 -11.654 -32.400 1.00 67.56 511 ASN A C 1
ATOM 4125 O O . ASN A 1 511 ? 53.989 -12.289 -31.363 1.00 67.56 511 ASN A O 1
ATOM 4129 N N . TRP A 1 512 ? 53.286 -11.546 -33.357 1.00 68.00 512 TRP A N 1
ATOM 4130 C CA . TRP A 1 512 ? 51.958 -12.186 -33.313 1.00 68.00 512 TRP A CA 1
ATOM 4131 C C . TRP A 1 512 ? 51.970 -13.726 -33.214 1.00 68.00 512 TRP A C 1
ATOM 4133 O O . TRP A 1 512 ? 50.923 -14.329 -32.971 1.00 68.00 512 TRP A O 1
ATOM 4143 N N . GLY A 1 513 ? 53.116 -14.385 -33.417 1.00 59.78 513 GLY A N 1
ATOM 4144 C CA . GLY A 1 513 ? 53.277 -15.835 -33.260 1.00 59.78 513 GLY A CA 1
ATOM 4145 C C . GLY A 1 513 ? 53.121 -16.332 -31.817 1.00 59.78 513 GLY A C 1
ATOM 4146 O O . GLY A 1 513 ? 52.846 -17.512 -31.612 1.00 59.78 513 GLY A O 1
ATOM 4147 N N . THR A 1 514 ? 53.216 -15.437 -30.827 1.00 59.72 514 THR A N 1
ATOM 4148 C CA . THR A 1 514 ? 53.055 -15.745 -29.391 1.00 59.72 514 THR A CA 1
ATOM 4149 C C . THR A 1 514 ? 51.689 -16.373 -29.066 1.00 59.72 514 THR A C 1
ATOM 4151 O O . THR A 1 514 ? 51.589 -17.211 -28.177 1.00 59.72 514 THR A O 1
ATOM 4154 N N . TYR A 1 515 ? 50.651 -16.047 -29.845 1.00 60.69 515 TYR A N 1
ATOM 4155 C CA . TYR A 1 515 ? 49.280 -16.558 -29.690 1.00 60.69 515 TYR A CA 1
ATOM 4156 C C . TYR A 1 515 ? 48.993 -17.876 -30.435 1.00 60.69 515 TYR A C 1
ATOM 4158 O O . TYR A 1 515 ? 47.835 -18.229 -30.656 1.00 60.69 515 TYR A O 1
ATOM 4166 N N . GLY A 1 516 ? 50.027 -18.605 -30.873 1.00 62.19 516 GLY A N 1
ATOM 4167 C CA . GLY A 1 516 ? 49.878 -19.972 -31.392 1.00 62.19 516 GLY A CA 1
ATOM 4168 C C . GLY A 1 516 ? 49.007 -20.108 -32.648 1.00 62.19 516 GLY A C 1
ATOM 4169 O O . GLY A 1 516 ? 48.418 -21.162 -32.864 1.00 62.19 516 GLY A O 1
ATOM 4170 N N . ASN A 1 517 ? 48.907 -19.053 -33.467 1.00 69.50 517 ASN A N 1
ATOM 4171 C CA . ASN A 1 517 ? 48.040 -18.979 -34.654 1.00 69.50 517 ASN A CA 1
ATOM 4172 C C . ASN A 1 517 ? 46.550 -19.297 -34.399 1.00 69.50 517 ASN A C 1
ATOM 4174 O O . ASN A 1 517 ? 45.834 -19.640 -35.338 1.00 69.50 517 ASN A O 1
ATOM 4178 N N . ASP A 1 518 ? 46.051 -19.143 -33.170 1.00 83.06 518 ASP A N 1
ATOM 4179 C CA . ASP A 1 518 ? 44.625 -19.318 -32.887 1.00 83.06 518 ASP A CA 1
ATOM 4180 C C . ASP A 1 518 ? 43.826 -18.074 -33.301 1.00 83.06 518 ASP A C 1
ATOM 4182 O O . ASP A 1 518 ? 43.995 -16.981 -32.747 1.00 83.06 518 ASP A O 1
ATOM 4186 N N . LEU A 1 519 ? 42.927 -18.261 -34.271 1.00 86.88 519 LEU A N 1
ATOM 4187 C CA . LEU A 1 519 ? 42.013 -17.234 -34.767 1.00 86.88 519 LEU A CA 1
ATOM 4188 C C . LEU A 1 519 ? 41.247 -16.541 -33.630 1.00 86.88 519 LEU A C 1
ATOM 4190 O O . LEU A 1 519 ? 41.073 -15.326 -33.683 1.00 86.88 519 LEU A O 1
ATOM 4194 N N . HIS A 1 520 ? 40.841 -17.286 -32.596 1.00 86.50 520 HIS A N 1
ATOM 4195 C CA . HIS A 1 520 ? 40.121 -16.734 -31.451 1.00 86.50 520 HIS A CA 1
ATOM 4196 C C . HIS A 1 520 ? 40.950 -15.678 -30.712 1.00 86.50 520 HIS A C 1
ATOM 4198 O O . HIS A 1 520 ? 40.507 -14.540 -30.581 1.00 86.50 520 HIS A O 1
ATOM 4204 N N . TYR A 1 521 ? 42.164 -16.014 -30.268 1.00 85.44 521 TYR A N 1
ATOM 4205 C CA . TYR A 1 521 ? 42.973 -15.085 -29.474 1.00 85.44 521 TYR A CA 1
ATOM 4206 C C . TYR A 1 521 ? 43.479 -13.892 -30.286 1.00 85.44 521 TYR A C 1
ATOM 4208 O O . TYR A 1 521 ? 43.576 -12.787 -29.756 1.00 85.44 521 TYR A O 1
ATOM 4216 N N . ILE A 1 522 ? 43.752 -14.090 -31.576 1.00 87.44 522 ILE A N 1
ATOM 4217 C CA . ILE A 1 522 ? 44.195 -13.015 -32.468 1.00 87.44 522 ILE A CA 1
ATOM 4218 C C . ILE A 1 522 ? 43.052 -12.033 -32.750 1.00 87.44 522 ILE A C 1
ATOM 4220 O O . ILE A 1 522 ? 43.255 -10.826 -32.616 1.00 87.44 522 ILE A O 1
ATOM 4224 N N . ALA A 1 523 ? 41.847 -12.525 -33.058 1.00 88.50 523 ALA A N 1
ATOM 4225 C CA . ALA A 1 523 ? 40.678 -11.671 -33.251 1.00 88.50 523 ALA A CA 1
ATOM 4226 C C . ALA A 1 523 ? 40.260 -10.956 -31.953 1.00 88.50 523 ALA A C 1
ATOM 4228 O O . ALA A 1 523 ? 39.999 -9.754 -31.972 1.00 88.50 523 ALA A O 1
ATOM 4229 N N . LEU A 1 524 ? 40.294 -11.661 -30.817 1.00 87.81 524 LEU A N 1
ATOM 4230 C CA . LEU A 1 524 ? 40.032 -11.107 -29.488 1.00 87.81 524 LEU A CA 1
ATOM 4231 C C . LEU A 1 524 ? 41.009 -9.975 -29.135 1.00 87.81 524 LEU A C 1
ATOM 4233 O O . LEU A 1 524 ? 40.584 -8.893 -28.734 1.00 87.81 524 LEU A O 1
ATOM 4237 N N . CYS A 1 525 ? 42.315 -10.193 -29.313 1.00 88.12 525 CYS A N 1
ATOM 4238 C CA . CYS A 1 525 ? 43.335 -9.186 -29.019 1.00 88.12 525 CYS A CA 1
ATOM 4239 C C . CYS A 1 525 ? 43.204 -7.959 -29.929 1.00 88.12 525 CYS A C 1
ATOM 4241 O O . CYS A 1 525 ? 43.169 -6.829 -29.443 1.00 88.12 525 CYS A O 1
ATOM 4243 N N . PHE A 1 526 ? 43.047 -8.181 -31.238 1.00 87.56 526 PHE A N 1
ATOM 4244 C CA . PHE A 1 526 ? 42.794 -7.127 -32.219 1.00 87.56 526 PHE A CA 1
ATOM 4245 C C . PHE A 1 526 ? 41.568 -6.277 -31.846 1.00 87.56 526 PHE A C 1
ATOM 4247 O O . PHE A 1 526 ? 41.634 -5.046 -31.874 1.00 87.56 526 PHE A O 1
ATOM 4254 N N . ARG A 1 527 ? 40.469 -6.932 -31.446 1.00 90.06 527 ARG A N 1
ATOM 4255 C CA . ARG A 1 527 ? 39.225 -6.277 -31.036 1.00 90.06 527 ARG A CA 1
ATOM 4256 C C . ARG A 1 527 ? 39.415 -5.416 -29.789 1.00 90.06 527 ARG A C 1
ATOM 4258 O O . ARG A 1 527 ? 39.065 -4.239 -29.827 1.00 90.06 527 ARG A O 1
ATOM 4265 N N . LEU A 1 528 ? 39.989 -5.969 -28.719 1.00 88.12 528 LEU A N 1
ATOM 4266 C CA . LEU A 1 528 ? 40.215 -5.243 -27.462 1.00 88.12 528 LEU A CA 1
ATOM 4267 C C . LEU A 1 528 ? 41.150 -4.037 -27.653 1.00 88.12 528 LEU A C 1
ATOM 4269 O O . LEU A 1 528 ? 40.880 -2.957 -27.131 1.00 88.12 528 LEU A O 1
ATOM 4273 N N . LEU A 1 529 ? 42.211 -4.191 -28.453 1.00 85.88 529 LEU A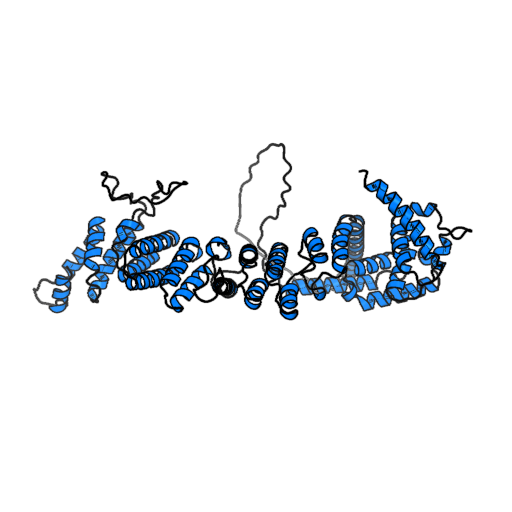 N 1
ATOM 4274 C CA . LEU A 1 529 ? 43.143 -3.107 -28.770 1.00 85.88 529 LEU A CA 1
ATOM 4275 C C . LEU A 1 529 ? 42.463 -1.974 -29.556 1.00 85.88 529 LEU A C 1
ATOM 4277 O O . LEU A 1 529 ? 42.544 -0.819 -29.135 1.00 85.88 529 LEU A O 1
ATOM 4281 N N . ARG A 1 530 ? 41.738 -2.279 -30.646 1.00 84.31 530 ARG A N 1
ATOM 4282 C CA . ARG A 1 530 ? 41.001 -1.249 -31.407 1.00 84.31 530 ARG A CA 1
ATOM 4283 C C . ARG A 1 530 ? 39.876 -0.603 -30.583 1.00 84.31 530 ARG A C 1
ATOM 4285 O O . ARG A 1 530 ? 39.632 0.588 -30.746 1.00 84.31 530 ARG A O 1
ATOM 4292 N N . GLN A 1 531 ? 39.230 -1.338 -29.669 1.00 82.56 531 GLN A N 1
ATOM 4293 C CA . GLN A 1 531 ? 38.218 -0.788 -28.750 1.00 82.56 531 GLN A CA 1
ATOM 4294 C C . GLN A 1 531 ? 38.791 0.252 -27.776 1.00 82.56 531 GLN A C 1
ATOM 4296 O O . GLN A 1 531 ? 38.104 1.227 -27.486 1.00 82.56 531 GLN A O 1
ATOM 4301 N N . GLN A 1 532 ? 40.043 0.092 -27.336 1.00 78.62 532 GLN A N 1
ATOM 4302 C CA . GLN A 1 532 ? 40.758 1.080 -26.512 1.00 78.62 532 GLN A CA 1
ATOM 4303 C C . GLN A 1 532 ? 41.576 2.096 -27.338 1.00 78.62 532 GLN A C 1
ATOM 4305 O O . GLN A 1 532 ? 42.456 2.773 -26.815 1.00 78.62 532 GLN A O 1
ATOM 4310 N N . GLY A 1 533 ? 41.300 2.221 -28.642 1.00 78.12 533 GLY A N 1
ATOM 4311 C CA . GLY A 1 533 ? 41.896 3.248 -29.502 1.00 78.12 533 GLY A CA 1
ATOM 4312 C C . GLY A 1 533 ? 43.311 2.960 -30.019 1.00 78.12 533 GLY A C 1
ATOM 4313 O O . GLY A 1 533 ? 43.901 3.831 -30.659 1.00 78.12 533 GLY A O 1
ATOM 4314 N N . TYR A 1 534 ? 43.863 1.760 -29.806 1.00 80.69 534 TYR A N 1
ATOM 4315 C CA . TYR A 1 534 ? 45.135 1.370 -30.422 1.00 80.69 534 TYR A CA 1
ATOM 4316 C C . TYR A 1 534 ? 44.955 1.082 -31.919 1.00 80.69 534 TYR A C 1
ATOM 4318 O O . TYR A 1 534 ? 44.058 0.341 -32.328 1.00 80.69 534 TYR A O 1
ATOM 4326 N N . TYR A 1 535 ? 45.855 1.614 -32.750 1.00 83.19 535 TYR A N 1
ATOM 4327 C CA . TYR A 1 535 ? 45.897 1.280 -34.172 1.00 83.19 535 TYR A CA 1
ATOM 4328 C C . TYR A 1 535 ? 46.540 -0.095 -34.385 1.00 83.19 535 TYR A C 1
ATOM 4330 O O . TYR A 1 535 ? 47.714 -0.288 -34.088 1.00 83.19 535 TYR A O 1
ATOM 4338 N N . VAL A 1 536 ? 45.788 -1.042 -34.946 1.00 83.62 536 VAL A N 1
ATOM 4339 C CA . VAL A 1 536 ? 46.271 -2.397 -35.254 1.00 83.62 536 VAL A CA 1
ATOM 4340 C C . VAL A 1 536 ? 45.992 -2.712 -36.721 1.00 83.62 536 VAL A C 1
ATOM 4342 O O . VAL A 1 536 ? 44.845 -2.577 -37.150 1.00 83.62 536 VAL A O 1
ATOM 4345 N N . SER A 1 537 ? 47.004 -3.132 -37.490 1.00 85.00 537 SER A N 1
ATOM 4346 C CA . SER A 1 537 ? 46.836 -3.476 -38.914 1.00 85.00 537 SER A CA 1
ATOM 4347 C C . SER A 1 537 ? 45.933 -4.701 -39.108 1.00 85.00 537 SER A C 1
ATOM 4349 O O . SER A 1 537 ? 46.010 -5.662 -38.342 1.00 85.00 537 SER A O 1
ATOM 4351 N N . ALA A 1 538 ? 45.090 -4.674 -40.146 1.00 85.69 538 ALA A N 1
ATOM 4352 C CA . ALA A 1 538 ? 44.232 -5.799 -40.530 1.00 85.69 538 ALA A CA 1
ATOM 4353 C C . ALA A 1 538 ? 45.022 -6.976 -41.145 1.00 85.69 538 ALA A C 1
ATOM 4355 O O . ALA A 1 538 ? 44.557 -8.111 -41.092 1.00 85.69 538 ALA A O 1
ATOM 4356 N N . GLU A 1 539 ? 46.243 -6.726 -41.632 1.00 84.69 539 GLU A N 1
ATOM 4357 C CA . GLU A 1 539 ? 47.183 -7.716 -42.200 1.00 84.69 539 GLU A CA 1
ATOM 4358 C C . GLU A 1 539 ? 47.526 -8.854 -41.214 1.00 84.69 539 GLU A C 1
ATOM 4360 O O . GLU A 1 539 ? 47.972 -9.934 -41.600 1.00 84.69 539 GLU A O 1
ATOM 4365 N N . VAL A 1 540 ? 47.258 -8.671 -39.912 1.00 84.75 540 VAL A N 1
ATOM 4366 C CA . VAL A 1 540 ? 47.345 -9.748 -38.908 1.00 84.75 540 VAL A CA 1
ATOM 4367 C C . VAL A 1 540 ? 46.503 -10.979 -39.280 1.00 84.75 540 VAL A C 1
ATOM 4369 O O . VAL A 1 540 ? 46.824 -12.098 -38.859 1.00 84.75 540 VAL A O 1
ATOM 4372 N N . PHE A 1 541 ? 45.447 -10.787 -40.075 1.00 87.50 541 PHE A N 1
ATOM 4373 C CA . PHE A 1 541 ? 44.569 -11.851 -40.540 1.00 87.50 541 PHE A CA 1
ATOM 4374 C C . PHE A 1 541 ? 45.036 -12.539 -41.836 1.00 87.50 541 PHE A C 1
ATOM 4376 O O . PHE A 1 541 ? 44.518 -13.611 -42.133 1.00 87.50 541 PHE A O 1
ATOM 4383 N N . ASP A 1 542 ? 46.054 -12.038 -42.547 1.00 86.06 542 ASP A N 1
ATOM 4384 C CA . ASP A 1 542 ? 46.516 -12.611 -43.831 1.00 86.06 542 ASP A CA 1
ATOM 4385 C C . ASP A 1 542 ? 46.968 -14.074 -43.710 1.00 86.06 542 ASP A C 1
ATOM 4387 O O . ASP A 1 542 ? 46.792 -14.891 -44.606 1.00 86.06 542 ASP A O 1
ATOM 4391 N N . LYS A 1 543 ? 47.497 -14.467 -42.549 1.00 84.62 543 LYS A N 1
ATOM 4392 C CA . LYS A 1 543 ? 47.863 -15.866 -42.256 1.00 84.62 543 LYS A CA 1
ATOM 4393 C C . LYS A 1 543 ? 46.673 -16.835 -42.176 1.00 84.62 543 LYS A C 1
ATOM 4395 O O . LYS A 1 543 ? 46.878 -18.045 -42.083 1.00 84.62 543 LYS A O 1
ATOM 4400 N N . PHE A 1 544 ? 45.451 -16.310 -42.159 1.00 86.38 544 PHE A N 1
ATOM 4401 C CA . PHE A 1 544 ? 44.197 -17.057 -42.198 1.00 86.38 544 PHE A CA 1
ATOM 4402 C C . PHE A 1 544 ? 43.532 -17.025 -43.579 1.00 86.38 544 PHE A C 1
ATOM 4404 O O . PHE A 1 544 ? 42.509 -17.693 -43.756 1.00 86.38 544 PHE A O 1
ATOM 4411 N N . THR A 1 545 ? 44.107 -16.298 -44.543 1.00 86.12 545 THR A N 1
ATOM 4412 C CA . THR A 1 545 ? 43.631 -16.232 -45.924 1.00 86.12 545 THR A CA 1
ATOM 4413 C C . THR A 1 545 ? 44.454 -17.128 -46.856 1.00 86.12 545 THR A C 1
ATOM 4415 O O . THR A 1 545 ? 45.531 -17.628 -46.519 1.00 86.12 545 THR A O 1
ATOM 4418 N N . ASP A 1 546 ? 43.894 -17.427 -48.024 1.00 85.44 546 ASP A N 1
ATOM 4419 C CA . ASP A 1 546 ? 44.566 -18.131 -49.108 1.00 85.44 546 ASP A CA 1
ATOM 4420 C C . ASP A 1 546 ? 45.286 -17.163 -50.070 1.00 85.44 546 ASP A C 1
ATOM 4422 O O . ASP A 1 546 ? 45.354 -15.953 -49.863 1.00 85.44 546 ASP A O 1
ATOM 4426 N N . LYS A 1 547 ? 45.841 -17.696 -51.166 1.00 80.75 547 LYS A N 1
ATOM 4427 C CA . LYS A 1 547 ? 46.553 -16.891 -52.176 1.00 80.75 547 LYS A CA 1
ATOM 4428 C C . LYS A 1 547 ? 45.643 -15.955 -52.987 1.00 80.75 547 LYS A C 1
ATOM 4430 O O . LYS A 1 547 ? 46.168 -15.146 -53.747 1.00 80.75 547 LYS A O 1
ATOM 4435 N N . GLU A 1 548 ? 44.322 -16.084 -52.868 1.00 80.06 548 GLU A N 1
ATOM 4436 C CA . GLU A 1 548 ? 43.337 -15.178 -53.468 1.00 80.06 548 GLU A CA 1
ATOM 4437 C C . GLU A 1 548 ? 42.887 -14.085 -52.483 1.00 80.06 548 GLU A C 1
ATOM 4439 O O . GLU A 1 548 ? 42.101 -13.218 -52.863 1.00 80.06 548 GLU A O 1
ATOM 4444 N N . GLY A 1 549 ? 43.382 -14.112 -51.238 1.00 79.25 549 GLY A N 1
ATOM 4445 C CA . GLY A 1 549 ? 42.986 -13.188 -50.179 1.00 79.25 549 GLY A CA 1
ATOM 4446 C C . GLY A 1 549 ? 41.625 -13.515 -49.564 1.00 79.25 549 GLY A C 1
ATOM 4447 O O . GLY A 1 549 ? 40.933 -12.590 -49.153 1.00 79.25 549 GLY A O 1
ATOM 4448 N N . LYS A 1 550 ? 41.222 -14.796 -49.532 1.00 85.00 550 LYS A N 1
ATOM 4449 C CA . LYS A 1 550 ? 39.974 -15.258 -48.893 1.00 85.00 550 LYS A CA 1
ATOM 4450 C C . LYS A 1 550 ? 40.239 -16.113 -47.663 1.00 85.00 550 LYS A C 1
ATOM 4452 O O . LYS A 1 550 ? 41.144 -16.948 -47.695 1.00 85.00 550 LYS A O 1
ATOM 4457 N N . PHE A 1 551 ? 39.428 -15.997 -46.612 1.00 87.69 551 PHE A N 1
ATOM 4458 C CA . PHE A 1 551 ? 39.571 -16.837 -45.415 1.00 87.69 551 PHE A CA 1
ATOM 4459 C C . PHE A 1 551 ? 39.463 -18.339 -45.725 1.00 87.69 551 PHE A C 1
ATOM 4461 O O . PHE A 1 551 ? 38.540 -18.826 -46.383 1.00 87.69 551 PHE A O 1
ATOM 4468 N N . ILE A 1 552 ? 40.413 -19.108 -45.188 1.00 86.00 552 ILE A N 1
ATOM 4469 C CA . ILE A 1 552 ? 40.521 -20.547 -45.427 1.00 86.00 552 ILE A CA 1
ATOM 4470 C C . ILE A 1 552 ? 39.301 -21.264 -44.829 1.00 86.00 552 ILE A C 1
ATOM 4472 O O . ILE A 1 552 ? 39.139 -21.335 -43.612 1.00 86.00 552 ILE A O 1
ATOM 4476 N N . HIS A 1 553 ? 38.495 -21.914 -45.674 1.00 79.88 553 HIS A N 1
ATOM 4477 C CA . HIS A 1 553 ? 37.245 -22.607 -45.305 1.00 79.88 553 HIS A CA 1
ATOM 4478 C C . HIS A 1 553 ? 37.373 -23.615 -44.135 1.00 79.88 553 HIS A C 1
ATOM 4480 O O . HIS A 1 553 ? 36.400 -23.895 -43.434 1.00 79.88 553 HIS A O 1
ATOM 4486 N N . LYS A 1 554 ? 38.574 -24.150 -43.861 1.00 81.19 554 LYS A N 1
ATOM 4487 C CA . LYS A 1 554 ? 38.838 -25.011 -42.687 1.00 81.19 554 LYS A CA 1
ATOM 4488 C C . LYS A 1 554 ? 38.608 -24.299 -41.343 1.00 81.19 554 LYS A C 1
ATOM 4490 O O . LYS A 1 554 ? 38.348 -24.969 -40.348 1.00 81.19 554 LYS A O 1
ATOM 4495 N N . LEU A 1 555 ? 38.661 -22.966 -41.312 1.00 77.88 555 LEU A N 1
ATOM 4496 C CA . LEU A 1 555 ? 38.380 -22.146 -40.129 1.00 77.88 555 LEU A CA 1
ATOM 4497 C C . LEU A 1 555 ? 36.898 -22.179 -39.722 1.00 77.88 555 LEU A C 1
ATOM 4499 O O . LEU A 1 555 ? 36.593 -21.911 -38.562 1.00 77.88 555 LEU A O 1
ATOM 4503 N N . GLY A 1 556 ? 35.997 -22.611 -40.617 1.00 69.06 556 GLY A N 1
ATOM 4504 C CA . GLY A 1 556 ? 34.566 -22.799 -40.346 1.00 69.06 556 GLY A CA 1
ATOM 4505 C C . GLY A 1 556 ? 34.244 -23.747 -39.174 1.00 69.06 556 GLY A C 1
ATOM 4506 O O . GLY A 1 556 ? 33.127 -23.742 -38.660 1.00 69.06 556 GLY A O 1
ATOM 4507 N N . GLY A 1 557 ? 35.214 -24.555 -38.726 1.00 69.88 557 GLY A N 1
ATOM 4508 C CA . GLY A 1 557 ? 35.089 -25.407 -37.539 1.00 69.88 557 GLY A CA 1
ATOM 4509 C C . GLY A 1 557 ? 35.358 -24.709 -36.195 1.00 69.88 557 GLY A C 1
ATOM 4510 O O . GLY A 1 557 ? 34.932 -25.222 -35.163 1.00 69.88 557 GLY A O 1
ATOM 4511 N N . ASN A 1 558 ? 36.039 -23.556 -36.168 1.00 77.44 558 ASN A N 1
ATOM 4512 C CA . ASN A 1 558 ? 36.367 -22.843 -34.926 1.00 77.44 558 ASN A CA 1
ATOM 4513 C C . ASN A 1 558 ? 35.286 -21.801 -34.596 1.00 77.44 558 ASN A C 1
ATOM 4515 O O . ASN A 1 558 ? 35.472 -20.610 -34.827 1.00 77.44 558 ASN A O 1
ATOM 4519 N N . MET A 1 559 ? 34.157 -22.248 -34.035 1.00 77.00 559 MET A N 1
ATOM 4520 C CA . MET A 1 559 ? 33.023 -21.374 -33.697 1.00 77.00 559 MET A CA 1
ATOM 4521 C C . MET A 1 559 ? 33.424 -20.169 -32.827 1.00 77.00 559 MET A C 1
ATOM 4523 O O . MET A 1 559 ? 32.987 -19.056 -33.103 1.00 77.00 559 MET A O 1
ATOM 4527 N N . LYS A 1 560 ? 34.297 -20.360 -31.826 1.00 76.56 560 LYS A N 1
ATOM 4528 C CA . LYS A 1 560 ? 34.770 -19.264 -30.961 1.00 76.56 560 LYS A CA 1
ATOM 4529 C C . LYS A 1 560 ? 35.590 -18.241 -31.758 1.00 76.56 560 LYS A C 1
ATOM 4531 O O . LYS A 1 560 ? 35.353 -17.043 -31.652 1.00 76.56 560 LYS A O 1
ATOM 4536 N N . GLY A 1 561 ? 36.488 -18.722 -32.622 1.00 82.38 561 GLY A N 1
ATOM 4537 C CA . GLY A 1 561 ? 37.256 -17.885 -33.544 1.00 82.38 561 GLY A CA 1
ATOM 4538 C C . GLY A 1 561 ? 36.393 -17.129 -34.554 1.00 82.38 561 GLY A C 1
ATOM 4539 O O . GLY A 1 561 ? 36.679 -15.973 -34.836 1.00 82.38 561 GLY A O 1
ATOM 4540 N N . LEU A 1 562 ? 35.313 -17.737 -35.058 1.00 82.31 562 LEU A N 1
ATOM 4541 C CA . LEU A 1 562 ? 34.368 -17.071 -35.961 1.00 82.31 562 LEU A CA 1
ATOM 4542 C C . LEU A 1 562 ? 33.593 -15.943 -35.268 1.00 82.31 562 LEU A C 1
ATOM 4544 O O . LEU A 1 562 ? 33.396 -14.900 -35.882 1.00 82.31 562 LEU A O 1
ATOM 4548 N N . ILE A 1 563 ? 33.172 -16.130 -34.010 1.00 80.81 563 ILE A N 1
ATOM 4549 C CA . ILE A 1 563 ? 32.472 -15.093 -33.233 1.00 80.81 563 ILE A CA 1
ATOM 4550 C C . ILE A 1 563 ? 33.390 -13.887 -33.015 1.00 80.81 563 ILE A C 1
ATOM 4552 O O . ILE A 1 563 ? 33.013 -12.771 -33.366 1.00 80.81 563 ILE A O 1
ATOM 4556 N N . ASP A 1 564 ? 34.607 -14.096 -32.504 1.00 84.94 564 ASP A N 1
ATOM 4557 C CA . ASP A 1 564 ? 35.537 -12.984 -32.279 1.00 84.94 564 ASP A CA 1
ATOM 4558 C C . ASP A 1 564 ? 36.012 -12.342 -33.592 1.00 84.94 564 ASP A C 1
ATOM 4560 O O . ASP A 1 564 ? 36.174 -11.125 -33.631 1.00 84.94 564 ASP A O 1
ATOM 4564 N N . LEU A 1 565 ? 36.176 -13.104 -34.685 1.00 86.75 565 LEU A N 1
ATOM 4565 C CA . LEU A 1 565 ? 36.478 -12.551 -36.015 1.00 86.75 565 LEU A CA 1
ATOM 4566 C C . LEU A 1 565 ? 35.323 -11.684 -36.541 1.00 86.75 565 LEU A C 1
ATOM 4568 O O . LEU A 1 565 ? 35.559 -10.602 -37.084 1.00 86.75 565 LEU A O 1
ATOM 4572 N N . TYR A 1 566 ? 34.076 -12.121 -36.339 1.00 85.12 566 TYR A N 1
ATOM 4573 C CA . TYR A 1 566 ? 32.898 -11.333 -36.685 1.00 85.12 566 TYR A CA 1
ATOM 4574 C C . TYR A 1 566 ? 32.844 -10.040 -35.868 1.00 85.12 566 TYR A C 1
ATOM 4576 O O . TYR A 1 566 ? 32.715 -8.964 -36.447 1.00 85.12 566 TYR A O 1
ATOM 4584 N N . GLU A 1 567 ? 33.015 -10.099 -34.545 1.00 84.06 567 GLU A N 1
ATOM 4585 C CA . GLU A 1 567 ? 33.042 -8.896 -33.703 1.00 84.06 567 GLU A CA 1
ATOM 4586 C C . GLU A 1 567 ? 34.226 -7.965 -34.043 1.00 84.06 567 GLU A C 1
ATOM 4588 O O . GLU A 1 567 ? 34.060 -6.745 -34.049 1.00 84.06 567 GLU A O 1
ATOM 4593 N N . ALA A 1 568 ? 35.400 -8.513 -34.377 1.00 86.94 568 ALA A N 1
ATOM 4594 C CA . ALA A 1 568 ? 36.578 -7.758 -34.808 1.00 86.94 568 ALA A CA 1
ATOM 4595 C C . ALA A 1 568 ? 36.355 -7.020 -36.140 1.00 86.94 568 ALA A C 1
ATOM 4597 O O . ALA A 1 568 ? 36.785 -5.873 -36.280 1.00 86.94 568 ALA A O 1
ATOM 4598 N N . SER A 1 569 ? 35.643 -7.632 -37.097 1.00 87.12 569 SER A N 1
ATOM 4599 C CA . SER A 1 569 ? 35.325 -7.003 -38.391 1.00 87.12 569 SER A CA 1
ATOM 4600 C C . SER A 1 569 ? 34.531 -5.697 -38.254 1.00 87.12 569 SER A C 1
ATOM 4602 O O . SER A 1 569 ? 34.696 -4.782 -39.056 1.00 87.12 569 SER A O 1
ATOM 4604 N N . GLN A 1 570 ? 33.726 -5.563 -37.192 1.00 85.62 570 GLN A N 1
ATOM 4605 C CA . GLN A 1 570 ? 32.904 -4.372 -36.937 1.00 85.62 570 GLN A CA 1
ATOM 4606 C C . GLN A 1 570 ? 33.726 -3.136 -36.528 1.00 85.62 570 GLN A C 1
ATOM 4608 O O . GLN A 1 570 ? 33.173 -2.046 -36.404 1.00 85.62 570 GLN A O 1
ATOM 4613 N N . LEU A 1 571 ? 35.038 -3.293 -36.320 1.00 82.00 571 LEU A N 1
ATOM 4614 C CA . LEU A 1 571 ? 35.985 -2.219 -36.006 1.00 82.00 571 LEU A CA 1
ATOM 4615 C C . LEU A 1 571 ? 36.817 -1.809 -37.230 1.00 82.00 571 LEU A C 1
ATOM 4617 O O . LEU A 1 571 ? 37.929 -1.299 -37.077 1.00 82.00 571 LEU A O 1
ATOM 4621 N N . SER A 1 572 ? 36.307 -2.068 -38.439 1.00 77.94 572 SER A N 1
ATOM 4622 C CA . SER A 1 572 ? 36.906 -1.623 -39.699 1.00 77.94 572 SER A CA 1
ATOM 4623 C C . SER A 1 572 ? 37.032 -0.094 -39.764 1.00 77.94 572 SER A C 1
ATOM 4625 O O . SER A 1 572 ? 36.215 0.645 -39.213 1.00 77.94 572 SER A O 1
ATOM 4627 N N . ILE A 1 573 ? 38.086 0.379 -40.428 1.00 72.94 573 ILE A N 1
ATOM 4628 C CA . ILE A 1 573 ? 38.360 1.800 -40.685 1.00 72.94 573 ILE A CA 1
ATOM 4629 C C . ILE A 1 573 ? 38.266 1.974 -42.204 1.00 72.94 573 ILE A C 1
ATOM 4631 O O . ILE A 1 573 ? 38.605 1.053 -42.933 1.00 72.94 573 ILE A O 1
ATOM 4635 N N . ALA A 1 574 ? 37.765 3.113 -42.693 1.00 56.22 574 ALA A N 1
ATOM 4636 C CA . ALA A 1 574 ? 37.383 3.281 -44.099 1.00 56.22 574 ALA A CA 1
ATOM 4637 C C . ALA A 1 574 ? 38.522 2.973 -45.104 1.00 56.22 574 ALA A C 1
ATOM 4639 O O . ALA A 1 574 ? 39.360 3.824 -45.402 1.00 56.22 574 ALA A O 1
ATOM 4640 N N . GLY A 1 575 ? 38.485 1.762 -45.659 1.00 57.06 575 GLY A N 1
ATOM 4641 C CA . GLY A 1 575 ? 39.447 1.168 -46.583 1.00 57.06 575 GLY A CA 1
ATOM 4642 C C . GLY A 1 575 ? 38.899 -0.169 -47.098 1.00 57.06 575 GLY A C 1
ATOM 4643 O O . GLY A 1 575 ? 37.964 -0.717 -46.516 1.00 57.06 575 GLY A O 1
ATOM 4644 N N . LYS A 1 576 ? 39.422 -0.682 -48.221 1.00 54.78 576 LYS A N 1
ATOM 4645 C CA . LYS A 1 576 ? 39.087 -2.040 -48.695 1.00 54.78 576 LYS A CA 1
ATOM 4646 C C . LYS A 1 576 ? 39.907 -3.051 -47.900 1.00 54.78 576 LYS A C 1
ATOM 4648 O O . LYS A 1 576 ? 40.918 -3.555 -48.386 1.00 54.78 576 LYS A O 1
ATOM 4653 N N . ASP A 1 577 ? 39.466 -3.302 -46.679 1.00 66.38 577 ASP A N 1
ATOM 4654 C CA . ASP A 1 577 ? 40.216 -4.079 -45.705 1.00 66.38 577 ASP A CA 1
ATOM 4655 C C . ASP A 1 577 ? 39.778 -5.549 -45.698 1.00 66.38 577 ASP A C 1
ATOM 4657 O O . ASP A 1 577 ? 38.609 -5.881 -45.900 1.00 66.38 577 ASP A O 1
ATOM 4661 N N . ILE A 1 578 ? 40.717 -6.426 -45.332 1.00 82.88 578 ILE A N 1
ATOM 4662 C CA . ILE A 1 578 ? 40.507 -7.857 -45.027 1.00 82.88 578 ILE A CA 1
ATOM 4663 C C . ILE A 1 578 ? 39.349 -8.071 -44.028 1.00 82.88 578 ILE A C 1
ATOM 4665 O O . ILE A 1 578 ? 38.733 -9.129 -43.983 1.00 82.88 578 ILE A O 1
ATOM 4669 N N . LEU A 1 579 ? 39.004 -7.043 -43.247 1.00 85.19 579 LEU A N 1
ATOM 4670 C CA . LEU A 1 579 ? 37.898 -7.029 -42.292 1.00 85.19 579 LEU A CA 1
ATOM 4671 C C . LEU A 1 579 ? 36.513 -7.116 -42.952 1.00 85.19 579 LEU A C 1
ATOM 4673 O O . LEU A 1 579 ? 35.632 -7.770 -42.398 1.00 85.19 579 LEU A O 1
ATOM 4677 N N . ASP A 1 580 ? 36.312 -6.527 -44.134 1.00 85.69 580 ASP A N 1
ATOM 4678 C CA . ASP A 1 580 ? 35.030 -6.622 -44.851 1.00 85.69 580 ASP A CA 1
ATOM 4679 C C . ASP A 1 580 ? 34.780 -8.059 -45.338 1.00 85.69 580 ASP A C 1
ATOM 4681 O O . ASP A 1 580 ? 33.647 -8.550 -45.336 1.00 85.69 580 ASP A O 1
ATOM 4685 N N . GLU A 1 581 ? 35.851 -8.747 -45.737 1.00 86.62 581 GLU A N 1
ATOM 4686 C CA . GLU A 1 581 ? 35.850 -10.156 -46.134 1.00 86.62 581 GLU A CA 1
ATOM 4687 C C . GLU A 1 581 ? 35.730 -11.066 -44.899 1.00 86.62 581 GLU A C 1
ATOM 4689 O O . GLU A 1 581 ? 34.896 -11.972 -44.889 1.00 86.62 581 GLU A O 1
ATOM 4694 N N . ALA A 1 582 ? 36.417 -10.736 -43.799 1.00 86.81 582 ALA A N 1
ATOM 4695 C CA . ALA A 1 582 ? 36.289 -11.405 -42.503 1.00 86.81 582 ALA A CA 1
ATOM 4696 C C . ALA A 1 582 ? 34.851 -11.383 -41.972 1.00 86.81 582 ALA A C 1
ATOM 4698 O O . ALA A 1 582 ? 34.345 -12.409 -41.511 1.00 86.81 582 ALA A O 1
ATOM 4699 N N . GLY A 1 583 ? 34.176 -10.231 -42.047 1.00 86.19 583 GLY A N 1
ATOM 4700 C CA . GLY A 1 583 ? 32.788 -10.063 -41.613 1.00 86.19 583 GLY A CA 1
ATOM 4701 C C . GLY A 1 583 ? 31.792 -10.834 -42.483 1.00 86.19 583 GLY A C 1
ATOM 4702 O O . GLY A 1 583 ? 30.829 -11.399 -41.961 1.00 86.19 583 GLY A O 1
ATOM 4703 N N . GLN A 1 584 ? 32.046 -10.925 -43.793 1.00 86.44 584 GLN A N 1
ATOM 4704 C CA . GLN A 1 584 ? 31.257 -11.754 -44.711 1.00 86.44 584 GLN A CA 1
ATOM 4705 C C . GLN A 1 584 ? 31.470 -13.249 -44.444 1.00 86.44 584 GLN A C 1
ATOM 4707 O O . GLN A 1 584 ? 30.495 -13.971 -44.245 1.00 86.44 584 GLN A O 1
ATOM 4712 N N . PHE A 1 585 ? 32.724 -13.703 -44.380 1.00 87.50 585 PHE A N 1
ATOM 4713 C CA . PHE A 1 585 ? 33.091 -15.092 -44.110 1.00 87.50 585 PHE A CA 1
ATOM 4714 C C . PHE A 1 585 ? 32.507 -15.577 -42.778 1.00 87.50 585 PHE A C 1
ATOM 4716 O O . PHE A 1 585 ? 31.702 -16.508 -42.746 1.00 87.50 585 PHE A O 1
ATOM 4723 N N . SER A 1 586 ? 32.846 -14.904 -41.676 1.00 86.25 586 SER A N 1
ATOM 4724 C CA . SER A 1 586 ? 32.354 -15.276 -40.346 1.00 86.25 586 SER A CA 1
ATOM 4725 C C . SER A 1 586 ? 30.831 -15.164 -40.242 1.00 86.25 586 SER A C 1
ATOM 4727 O O . SER A 1 586 ? 30.185 -16.081 -39.739 1.00 86.25 586 SER A O 1
ATOM 4729 N N . GLY A 1 587 ? 30.234 -14.105 -40.797 1.00 82.44 587 GLY A N 1
ATOM 4730 C CA . GLY A 1 587 ? 28.787 -13.907 -40.800 1.00 82.44 587 GLY A CA 1
ATOM 4731 C C . GLY A 1 587 ? 28.011 -14.981 -41.571 1.00 82.44 587 GLY A C 1
ATOM 4732 O O . GLY A 1 587 ? 26.890 -15.302 -41.179 1.00 82.44 587 GLY A O 1
ATOM 4733 N N . LEU A 1 588 ? 28.582 -15.557 -42.636 1.00 84.50 588 LEU A N 1
ATOM 4734 C CA . LEU A 1 588 ? 27.980 -16.676 -43.369 1.00 84.50 588 LEU A CA 1
ATOM 4735 C C . LEU A 1 588 ? 28.027 -17.971 -42.550 1.00 84.50 588 LEU A C 1
ATOM 4737 O O . LEU A 1 588 ? 26.974 -18.556 -42.303 1.00 84.50 588 LEU A O 1
ATOM 4741 N N . PHE A 1 589 ? 29.203 -18.371 -42.051 1.00 80.50 589 PHE A N 1
ATOM 4742 C CA . PHE A 1 589 ? 29.342 -19.591 -41.242 1.00 80.50 589 PHE A CA 1
ATOM 4743 C C . PHE A 1 589 ? 28.532 -19.538 -39.938 1.00 80.50 589 PHE A C 1
ATOM 4745 O O . PHE A 1 589 ? 27.953 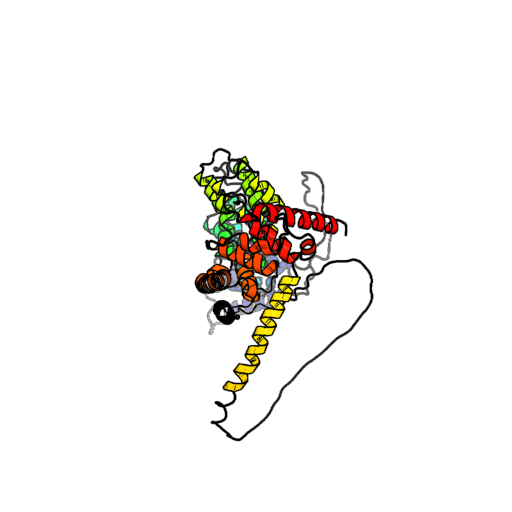-20.544 -39.533 1.00 80.50 589 PHE A O 1
ATOM 4752 N N . LEU A 1 590 ? 28.443 -18.373 -39.285 1.00 79.06 590 LEU A N 1
ATOM 4753 C CA . LEU A 1 590 ? 27.627 -18.206 -38.078 1.00 79.06 590 LEU A CA 1
ATOM 4754 C C . LEU A 1 590 ? 26.124 -18.319 -38.376 1.00 79.06 590 LEU A C 1
ATOM 4756 O O . LEU A 1 590 ? 25.407 -18.937 -37.594 1.00 79.06 590 LEU A O 1
ATOM 4760 N N . LYS A 1 591 ? 25.644 -17.792 -39.513 1.00 80.12 591 LYS A N 1
ATOM 4761 C CA . LYS A 1 591 ? 24.242 -17.954 -39.947 1.00 80.12 591 LYS A CA 1
ATOM 4762 C C . LYS A 1 591 ? 23.912 -19.393 -40.327 1.00 80.12 591 LYS A C 1
ATOM 4764 O O . LYS A 1 591 ? 22.863 -19.889 -39.932 1.00 80.12 591 LYS A O 1
ATOM 4769 N N . GLU A 1 592 ? 24.805 -20.060 -41.054 1.00 77.88 592 GLU A N 1
ATOM 4770 C CA . GLU A 1 592 ? 24.658 -21.476 -41.397 1.00 77.88 592 GLU A CA 1
ATOM 4771 C C . GLU A 1 592 ? 24.576 -22.329 -40.123 1.00 77.88 592 GLU A C 1
ATOM 4773 O O . GLU A 1 592 ? 23.684 -23.160 -39.995 1.00 77.88 592 GLU A O 1
ATOM 4778 N N . LYS A 1 593 ? 25.436 -22.068 -39.128 1.00 72.19 593 LYS A N 1
ATOM 4779 C CA . LYS A 1 593 ? 25.379 -22.745 -37.824 1.00 72.19 593 LYS A CA 1
ATOM 4780 C C . LYS A 1 593 ? 24.141 -22.403 -36.995 1.00 72.19 593 LYS A C 1
ATOM 4782 O O . LYS A 1 593 ? 23.685 -23.282 -36.272 1.00 72.19 593 LYS A O 1
ATOM 4787 N N . LEU A 1 594 ? 23.585 -21.195 -37.113 1.00 66.56 594 LEU A N 1
ATOM 4788 C CA . LEU A 1 594 ? 22.315 -20.841 -36.468 1.00 66.56 594 LEU A CA 1
ATOM 4789 C C . LEU A 1 594 ? 21.150 -21.675 -37.019 1.00 66.56 594 LEU A C 1
ATOM 4791 O O . LEU A 1 594 ? 20.351 -22.185 -36.245 1.00 66.56 594 LEU A O 1
ATOM 4795 N N . ALA A 1 595 ? 21.101 -21.885 -38.338 1.00 63.69 595 ALA A N 1
ATOM 4796 C CA . ALA A 1 595 ? 20.047 -22.678 -38.976 1.00 63.69 595 ALA A CA 1
ATOM 4797 C C . ALA A 1 595 ? 20.036 -24.158 -38.535 1.00 63.69 595 ALA A C 1
ATOM 4799 O O . ALA A 1 595 ? 19.004 -24.808 -38.629 1.00 63.69 595 ALA A O 1
ATOM 4800 N N . PHE A 1 596 ? 21.154 -24.683 -38.017 1.00 57.50 596 PHE A N 1
ATOM 4801 C CA . PHE A 1 596 ? 21.231 -26.020 -37.409 1.00 57.50 596 PHE A CA 1
ATOM 4802 C C . PHE A 1 596 ? 20.874 -26.054 -35.908 1.00 57.50 596 PHE A C 1
ATOM 4804 O O . PHE A 1 596 ? 20.894 -27.132 -35.316 1.00 57.50 596 PHE A O 1
ATOM 4811 N N . LEU A 1 597 ? 20.592 -24.908 -35.278 1.00 52.19 597 LEU A N 1
ATOM 4812 C CA . LEU A 1 597 ? 20.160 -24.812 -33.875 1.00 52.19 597 LEU A CA 1
ATOM 4813 C C . LEU A 1 597 ? 18.640 -24.638 -33.728 1.00 52.19 597 LEU A C 1
ATOM 4815 O O . LEU A 1 597 ? 18.108 -25.000 -32.686 1.00 52.19 597 LEU A O 1
ATOM 4819 N N . ASP A 1 598 ? 17.947 -24.142 -34.759 1.00 43.69 598 ASP A N 1
ATOM 4820 C CA . ASP A 1 598 ? 16.482 -23.965 -34.761 1.00 43.69 598 ASP A CA 1
ATOM 4821 C C . ASP A 1 598 ? 15.693 -25.282 -35.008 1.00 43.69 598 ASP A C 1
ATOM 4823 O O . ASP A 1 598 ? 14.469 -25.295 -34.892 1.00 43.69 598 ASP A O 1
ATOM 4827 N N . ASP A 1 599 ? 16.379 -26.389 -35.331 1.00 43.62 599 ASP A N 1
ATOM 4828 C CA . ASP A 1 599 ? 15.801 -27.702 -35.695 1.00 43.62 599 ASP A CA 1
ATOM 4829 C C . ASP A 1 599 ? 15.797 -28.742 -34.532 1.00 43.62 599 ASP A C 1
ATOM 4831 O O . ASP A 1 599 ? 15.611 -29.945 -34.767 1.00 43.62 599 ASP A O 1
ATOM 4835 N N . HIS A 1 600 ? 16.020 -28.320 -33.274 1.00 33.69 600 HIS A N 1
ATOM 4836 C CA . HIS A 1 600 ? 16.123 -29.198 -32.085 1.00 33.69 600 HIS A CA 1
ATOM 4837 C C . HIS A 1 600 ? 15.318 -28.730 -30.859 1.00 33.69 600 HIS A C 1
ATOM 4839 O O . HIS A 1 600 ? 15.499 -27.575 -30.422 1.00 33.69 600 HIS A O 1
#

pLDDT: mean 70.26, std 22.42, range [20.2, 95.38]

Sequence (600 aa):
MSLLCSAAHFIQMECDEGTETPNLKPHIEKFLEGIRFWTWSELLEALKQCQDLFSFKGYLAILDRIVDHLIERLASPGVTSPNTCSSNRSSFQFSCDTSSNNSCRNNCSGATWWFEHLLFLKVDMLDKVIRTMLSYDFEHGVVSSFLFYYHNSTCLGAAQDEKIEATEVVINLLLLLDLRSISCKDLFNLNRMAVCLKMSTSCINKIEGLIGPLLDQTTIDYLLLPSPRRRGQAYDVDFVLRLVHIFFFGDSFALTSNRLKRVAKMMDLFLLEVAPDPHLKPCEFEALITMLPDTARESHDQLYLAMDMYLKVHAGLSEKEEISICCTLKHEKLSAELLRHLTRNLVFPSEAKPRAYITKQSRMKTLLQENDHLKNFFESVFRKSFKNMDVEKRSHDAEELRGDMEGMQSGTQLKSTTQNFDRVKFVSLPTANKWNILQDNYPIAWINSDDISNNQREKLKVLKRVLRNVSESSPEGLCMVDAMMRLNIDYHFQEEIDAFLQKQYVICNTNWGTYGNDLHYIALCFRLLRQQGYYVSAEVFDKFTDKEGKFIHKLGGNMKGLIDLYEASQLSIAGKDILDEAGQFSGLFLKEKLAFLDDH